Protein AF-0000000083110348 (afdb_homodimer)

InterPro domains:
  IPR005471 Transcription regulator IclR, N-terminal [PF09339] (2-49)
  IPR005471 Transcription regulator IclR, N-terminal [PS51077] (1-58)
  IPR005471 Transcription regulator IclR, N-terminal [SM00346] (2-86)
  IPR029016 GAF-like domain superfamily [G3DSA:3.30.450.40] (70-278)
  IPR036388 Winged helix-like DNA-binding domain superfamily [G3DSA:1.10.10.10] (1-63)
  IPR036390 Winged helix DNA-binding domain superfamily [SSF46785] (2-64)
  IPR050707 HTH-type Transcriptional Regulators in Metabolic Pathways [PTHR30136] (2-249)

Sequence (574 aa):
MLDVVELLARSGNAPLRFSDVVRELDLTQATAHAILKTLCDRGWASRDPVVKTFTLGPALAVVAARTDTARPLAHAARGAALRLSREVGYACSVVERFGESLVVTAFEGEPATQPSGIPGDRIPYAPPFGVALAAWDTAEEQRAWIRRGVGANADRTRRLEQVLEHTRERGFDVDWTTPALAQAVQVVGTLDSNEMPTPVRHIMDQLLVEFTTIGFLSDDNPGRRKQPVVTIAAPVFDTRRQVALMLAVHPLCPLSARQIRVIGKKLTDETTAVSPQPRPGEIEPAVMLDVVELLARSGNAPLRFSDVVRELDLTQATAHAILKTLCDRGWASRDPVVKTFTLGPALAVVAARTDTARPLAHAARGAALRLSREVGYACSVVERFGESLVVTAFEGEPATQPSGIPGDRIPYAPPFGVALAAWDTAEEQRAWIRRGVGANADRTRRLEQVLEHTRERGFDVDWTTPALAQAVQVVGTLDSNEMPTPVRHIMDQLLVEFTTIGFLSDDNPGRRKQPVVTIAAPVFDTRRQVALMLAVHPLCPLSARQIRVIGKKLTDETTAVSPQPRPGEIEPAV

Solvent-accessible surface area (backbone atoms only — not comparable to full-atom values): 29479 Å² total; per-residue (Å²): 100,68,65,57,55,50,50,39,28,70,40,26,75,52,67,38,39,68,66,51,54,25,64,76,66,71,44,52,69,66,58,43,49,53,42,51,50,51,32,38,75,65,24,42,24,35,67,41,87,82,84,50,28,37,35,64,16,60,50,42,42,18,41,33,65,25,42,46,52,29,32,52,65,62,39,43,43,46,52,41,23,44,55,48,13,67,72,73,70,32,18,13,29,31,36,32,73,54,90,65,25,30,32,30,43,36,63,25,64,70,56,87,67,83,83,55,71,48,52,59,42,48,34,49,47,20,49,64,40,54,52,38,50,43,40,65,45,54,73,68,54,34,52,52,35,48,41,68,34,49,60,85,42,64,70,57,47,54,49,50,50,48,51,29,52,51,24,52,74,70,51,40,30,70,35,51,26,45,54,67,53,48,48,50,50,46,55,55,41,48,45,60,50,87,77,37,56,67,70,54,31,50,49,44,51,51,48,43,39,50,46,28,55,60,29,63,59,57,62,92,65,67,64,94,50,61,39,38,28,33,36,40,27,22,43,23,35,36,76,84,68,40,66,59,34,30,43,34,37,40,67,56,41,66,40,39,70,66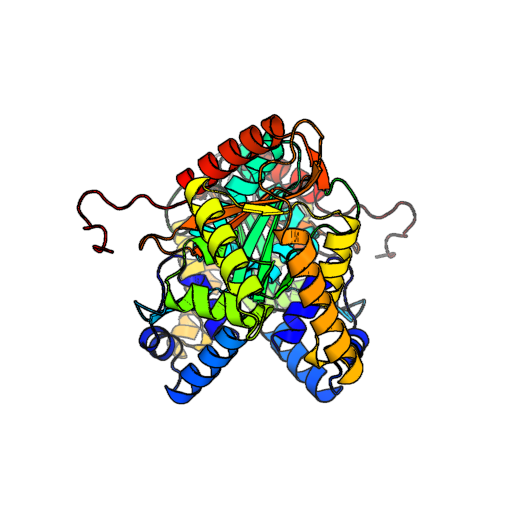,56,48,50,52,52,48,49,54,50,42,53,44,30,54,68,54,21,55,70,68,58,94,77,68,72,69,75,84,124,101,67,64,56,54,52,49,38,28,71,40,26,74,53,67,39,39,68,66,50,53,25,62,75,66,70,45,53,69,69,57,43,48,54,42,51,50,50,33,37,75,64,24,42,24,35,67,40,89,81,84,50,26,37,35,64,16,59,50,41,41,20,42,34,64,26,42,46,52,29,32,51,64,63,40,44,42,46,51,42,23,44,54,46,14,67,72,72,70,31,20,14,28,32,36,35,73,53,91,63,26,29,33,32,43,37,60,27,63,68,54,88,65,84,82,54,72,49,53,59,42,47,34,49,50,21,48,67,40,54,51,40,49,43,39,66,45,54,73,68,54,33,52,51,35,48,41,67,34,49,58,85,43,63,68,58,46,53,52,51,52,48,49,28,53,51,25,52,73,70,51,38,32,71,36,50,30,45,55,66,53,49,48,50,50,47,53,54,42,49,44,59,50,86,77,38,57,68,71,55,32,50,50,44,51,49,49,43,38,50,45,26,56,56,35,66,52,58,57,92,66,66,65,95,50,61,39,37,27,32,36,40,27,22,42,24,35,35,78,85,69,42,67,58,35,32,43,33,37,39,66,57,39,66,40,40,68,66,55,48,50,53,53,48,48,56,49,42,52,42,29,54,68,55,20,55,70,68,58,93,80,65,74,70,78,81,130

Radius of gyration: 27.19 Å; Cα contacts (8 Å, |Δi|>4): 1011; chains: 2; bounding box: 54×84×69 Å

pLDDT: mean 81.39, std 16.62, range [32.62, 98.31]

Structure (mmCIF, N/CA/C/O backbone):
data_AF-0000000083110348-model_v1
#
loop_
_entity.id
_entity.type
_entity.pdbx_description
1 polymer 'Uncharacterized protein'
#
loop_
_atom_site.group_PDB
_atom_site.id
_atom_site.type_symbol
_atom_site.label_atom_id
_atom_site.label_alt_id
_atom_site.label_comp_id
_atom_site.label_asym_id
_atom_site.label_entity_id
_atom_site.label_seq_id
_atom_site.pdbx_PDB_ins_code
_atom_site.Cartn_x
_atom_site.Cartn_y
_atom_site.Cartn_z
_atom_site.occupancy
_atom_site.B_iso_or_equiv
_atom_site.auth_seq_id
_atom_site.auth_comp_id
_atom_site.auth_asym_id
_atom_site.auth_atom_id
_atom_site.pdbx_PDB_model_num
ATOM 1 N N . MET A 1 1 ? 1.996 7.086 -16.844 1 92.19 1 MET A N 1
ATOM 2 C CA . MET A 1 1 ? 1.704 7.5 -15.469 1 92.19 1 MET A CA 1
ATOM 3 C C . MET A 1 1 ? 1.923 6.348 -14.5 1 92.19 1 MET A C 1
ATOM 5 O O . MET A 1 1 ? 2.713 6.465 -13.562 1 92.19 1 MET A O 1
ATOM 9 N N . LEU A 1 2 ? 1.387 5.152 -14.781 1 93.81 2 LEU A N 1
ATOM 10 C CA . LEU A 1 2 ? 1.545 4.012 -13.883 1 93.81 2 LEU A CA 1
ATOM 11 C C . LEU A 1 2 ? 3.002 3.568 -13.82 1 93.81 2 LEU A C 1
ATOM 13 O O . LEU A 1 2 ? 3.498 3.199 -12.758 1 93.81 2 LEU A O 1
ATOM 17 N N . ASP A 1 3 ? 3.695 3.691 -14.969 1 93.38 3 ASP A N 1
ATOM 18 C CA . ASP A 1 3 ? 5.105 3.312 -15.016 1 93.38 3 ASP A CA 1
ATOM 19 C C . ASP A 1 3 ? 5.938 4.176 -14.07 1 93.38 3 ASP A C 1
ATOM 21 O O . ASP A 1 3 ? 6.887 3.688 -13.453 1 93.38 3 ASP A O 1
ATOM 25 N N . VAL A 1 4 ? 5.609 5.375 -14.031 1 95.31 4 VAL A N 1
ATOM 26 C CA . VAL A 1 4 ? 6.355 6.293 -13.172 1 95.31 4 VAL A CA 1
ATOM 27 C C . VAL A 1 4 ? 6.129 5.93 -11.711 1 95.31 4 VAL A C 1
ATOM 29 O O . VAL A 1 4 ? 7.07 5.922 -10.906 1 95.31 4 VAL A O 1
ATOM 32 N N . VAL A 1 5 ? 4.863 5.605 -11.328 1 95.44 5 VAL A N 1
ATOM 33 C CA . VAL A 1 5 ? 4.547 5.219 -9.953 1 95.44 5 VAL A CA 1
ATOM 34 C C . VAL A 1 5 ? 5.309 3.947 -9.586 1 95.44 5 VAL A C 1
ATOM 36 O O . VAL A 1 5 ? 5.895 3.857 -8.508 1 95.44 5 VAL A O 1
ATOM 39 N N . GLU A 1 6 ? 5.285 2.98 -10.508 1 92.69 6 GLU A N 1
ATOM 40 C CA . GLU A 1 6 ? 5.992 1.727 -10.273 1 92.69 6 GLU A CA 1
ATOM 41 C C . GLU A 1 6 ? 7.492 1.961 -10.125 1 92.69 6 GLU A C 1
ATOM 43 O O . GLU A 1 6 ? 8.148 1.329 -9.297 1 92.69 6 GLU A O 1
ATOM 48 N N . LEU A 1 7 ? 8.039 2.875 -10.922 1 91.69 7 LEU A N 1
ATOM 49 C CA . LEU A 1 7 ? 9.461 3.203 -10.836 1 91.69 7 LEU A CA 1
ATOM 50 C C . LEU A 1 7 ? 9.789 3.838 -9.492 1 91.69 7 LEU A C 1
ATOM 52 O O . LEU A 1 7 ? 10.781 3.477 -8.859 1 91.69 7 LEU A O 1
ATOM 56 N N . LEU A 1 8 ? 9.008 4.766 -9.055 1 93.31 8 LEU A N 1
ATOM 57 C CA . LEU A 1 8 ? 9.234 5.414 -7.766 1 93.31 8 LEU A CA 1
ATOM 58 C C . LEU A 1 8 ? 9.156 4.402 -6.629 1 93.31 8 LEU A C 1
ATOM 60 O O . LEU A 1 8 ? 9.922 4.484 -5.664 1 93.31 8 LEU A O 1
ATOM 64 N N . ALA A 1 9 ? 8.234 3.471 -6.738 1 89.69 9 ALA A N 1
ATOM 65 C CA . ALA A 1 9 ? 8.078 2.443 -5.711 1 89.69 9 ALA A CA 1
ATOM 66 C C . ALA A 1 9 ? 9.297 1.527 -5.656 1 89.69 9 ALA A C 1
ATOM 68 O O . ALA A 1 9 ? 9.75 1.15 -4.574 1 89.69 9 ALA A O 1
ATOM 69 N N . ARG A 1 10 ? 9.812 1.202 -6.789 1 85.12 10 ARG A N 1
ATOM 70 C CA . ARG A 1 10 ? 10.938 0.283 -6.887 1 85.12 10 ARG A CA 1
ATOM 71 C C . ARG A 1 10 ? 12.211 0.92 -6.34 1 85.12 10 ARG A C 1
ATOM 73 O O . ARG A 1 10 ? 13.117 0.218 -5.879 1 85.12 10 ARG A O 1
ATOM 80 N N . SER A 1 11 ? 12.234 2.197 -6.359 1 83.38 11 SER A N 1
ATOM 81 C CA . SER A 1 11 ? 13.445 2.906 -5.957 1 83.38 11 SER A CA 1
ATOM 82 C C . SER A 1 11 ? 13.648 2.84 -4.445 1 83.38 11 SER A C 1
ATOM 84 O O . SER A 1 11 ? 14.742 3.111 -3.951 1 83.38 11 SER A O 1
ATOM 86 N N . GLY A 1 12 ? 12.625 2.441 -3.758 1 77.25 12 GLY A N 1
ATOM 87 C CA . GLY A 1 12 ? 12.742 2.334 -2.314 1 77.25 12 GLY A CA 1
ATOM 88 C C . GLY A 1 12 ? 13.094 3.648 -1.644 1 77.25 12 GLY A C 1
ATOM 89 O O . GLY A 1 12 ? 12.43 4.66 -1.861 1 77.25 12 GLY A O 1
ATOM 90 N N . ASN A 1 13 ? 14.25 3.582 -0.965 1 74.31 13 ASN A N 1
ATOM 91 C CA . ASN A 1 13 ? 14.656 4.766 -0.212 1 74.31 13 ASN A CA 1
ATOM 92 C C . ASN A 1 13 ? 15.625 5.629 -1.007 1 74.31 13 ASN A C 1
ATOM 94 O O . ASN A 1 13 ? 16.203 6.57 -0.467 1 74.31 13 ASN A O 1
ATOM 98 N N . ALA A 1 14 ? 15.852 5.316 -2.236 1 80.94 14 ALA A N 1
ATOM 99 C CA . ALA A 1 14 ? 16.688 6.133 -3.105 1 80.94 14 ALA A CA 1
ATOM 100 C C . ALA A 1 14 ? 15.852 7.055 -3.982 1 80.94 14 ALA A C 1
ATOM 102 O O . ALA A 1 14 ? 15.398 6.652 -5.059 1 80.94 14 ALA A O 1
ATOM 103 N N . PRO A 1 15 ? 15.672 8.266 -3.566 1 83.38 15 PRO A N 1
ATOM 104 C CA . PRO A 1 15 ? 14.82 9.172 -4.344 1 83.38 15 PRO A CA 1
ATOM 105 C C . PRO A 1 15 ? 15.352 9.414 -5.754 1 83.38 15 PRO A C 1
ATOM 107 O O . PRO A 1 15 ? 16.562 9.406 -5.977 1 83.38 15 PRO A O 1
ATOM 110 N N . LEU A 1 16 ? 14.508 9.578 -6.668 1 92.69 16 LEU A N 1
ATOM 111 C CA . LEU A 1 16 ? 14.844 9.742 -8.078 1 92.69 16 LEU A CA 1
ATOM 112 C C . LEU A 1 16 ? 14.727 11.203 -8.5 1 92.69 16 LEU A C 1
ATOM 114 O O . LEU A 1 16 ? 13.82 11.914 -8.062 1 92.69 16 LEU A O 1
ATOM 118 N N . ARG A 1 17 ? 15.672 11.562 -9.32 1 95 17 ARG A N 1
ATOM 119 C CA . ARG A 1 17 ? 15.586 12.875 -9.945 1 95 17 ARG A CA 1
ATOM 120 C C . ARG A 1 17 ? 14.797 12.812 -11.25 1 95 17 ARG A C 1
ATOM 122 O O . ARG A 1 17 ? 14.516 11.719 -11.758 1 95 17 ARG A O 1
ATOM 129 N N . PHE A 1 18 ? 14.492 14.023 -11.719 1 96.75 18 PHE A N 1
ATOM 130 C CA . PHE A 1 18 ? 13.766 14.148 -12.977 1 96.75 18 PHE A CA 1
ATOM 131 C C . PHE A 1 18 ? 14.492 13.414 -14.094 1 96.75 18 PHE A C 1
ATOM 133 O O . PHE A 1 18 ? 13.883 12.656 -14.852 1 96.75 18 PHE A O 1
ATOM 140 N N . SER A 1 19 ? 15.75 13.547 -14.148 1 95.75 19 SER A N 1
ATOM 141 C CA . SER A 1 19 ? 16.562 12.953 -15.203 1 95.75 19 SER A CA 1
ATOM 142 C C . SER A 1 19 ? 16.562 11.43 -15.102 1 95.75 19 SER A C 1
ATOM 144 O O . SER A 1 19 ? 16.625 10.734 -16.109 1 95.75 19 SER A O 1
ATOM 146 N N . ASP A 1 20 ? 16.531 10.914 -13.93 1 94.12 20 ASP A N 1
ATOM 147 C CA . ASP A 1 20 ? 16.469 9.469 -13.727 1 94.12 20 ASP A CA 1
ATOM 148 C C . ASP A 1 20 ? 15.18 8.883 -14.297 1 94.12 20 ASP A C 1
ATOM 150 O O . ASP A 1 20 ? 15.211 7.836 -14.953 1 94.12 20 ASP A O 1
ATOM 154 N N . VAL A 1 21 ? 14.07 9.562 -14.055 1 95.69 21 VAL A N 1
ATOM 155 C CA . VAL A 1 21 ? 12.766 9.102 -14.539 1 95.69 21 VAL A CA 1
ATOM 156 C C . VAL A 1 21 ? 12.766 9.078 -16.062 1 95.69 21 VAL A C 1
ATOM 158 O O . VAL A 1 21 ? 12.328 8.102 -16.672 1 95.69 21 VAL A O 1
ATOM 161 N N . VAL A 1 22 ? 13.32 10.164 -16.672 1 95.94 22 VAL A N 1
ATOM 162 C CA . VAL A 1 22 ? 13.383 10.281 -18.125 1 95.94 22 VAL A CA 1
ATOM 163 C C . VAL A 1 22 ? 14.219 9.133 -18.688 1 95.94 22 VAL A C 1
ATOM 165 O O . VAL A 1 22 ? 13.797 8.469 -19.641 1 95.94 22 VAL A O 1
ATOM 168 N N . ARG A 1 23 ? 15.336 8.914 -18.094 1 94.06 23 ARG A N 1
ATOM 169 C CA . ARG A 1 23 ? 16.281 7.922 -18.578 1 94.06 23 ARG A CA 1
ATOM 170 C C . ARG A 1 23 ? 15.75 6.508 -18.375 1 94.06 23 ARG A C 1
ATOM 172 O O . ARG A 1 23 ? 15.75 5.699 -19.312 1 94.06 23 ARG A O 1
ATOM 179 N N . GLU A 1 24 ? 15.234 6.215 -17.219 1 91.06 24 GLU A N 1
ATOM 180 C CA . GLU A 1 24 ? 14.836 4.855 -16.859 1 91.06 24 GLU A CA 1
ATOM 181 C C . GLU A 1 24 ? 13.594 4.422 -17.625 1 91.06 24 GLU A C 1
ATOM 183 O O . GLU A 1 24 ? 13.422 3.236 -17.922 1 91.06 24 GLU A O 1
ATOM 188 N N . LEU A 1 25 ? 12.734 5.352 -17.953 1 93.94 25 LEU A N 1
ATOM 189 C CA . LEU A 1 25 ? 11.477 4.984 -18.594 1 93.94 25 LEU A CA 1
ATOM 190 C C . LEU A 1 25 ? 11.484 5.379 -20.062 1 93.94 25 LEU A C 1
ATOM 192 O O . LEU A 1 25 ? 10.508 5.148 -20.781 1 93.94 25 LEU A O 1
ATOM 196 N N . ASP A 1 26 ? 12.594 5.938 -20.5 1 94.56 26 ASP A N 1
ATOM 197 C CA . ASP A 1 26 ? 12.766 6.355 -21.891 1 94.56 26 ASP A CA 1
ATOM 198 C C . ASP A 1 26 ? 11.617 7.258 -22.344 1 94.56 26 ASP A C 1
ATOM 200 O O . ASP A 1 26 ? 10.945 6.977 -23.344 1 94.56 26 ASP A O 1
ATOM 204 N N . LEU A 1 27 ? 11.336 8.227 -21.578 1 96 27 LEU A N 1
ATOM 205 C CA . LEU A 1 27 ? 10.312 9.227 -21.875 1 96 27 LEU A CA 1
ATOM 206 C C . LEU A 1 27 ? 10.945 10.508 -22.406 1 96 27 LEU A C 1
ATOM 208 O O . LEU A 1 27 ? 12.117 10.781 -22.141 1 96 27 LEU A O 1
ATOM 212 N N . THR A 1 28 ? 10.219 11.234 -23.156 1 97.31 28 THR A N 1
ATOM 213 C CA . THR A 1 28 ? 10.648 12.602 -23.438 1 97.31 28 THR A CA 1
ATOM 214 C C . THR A 1 28 ? 10.562 13.469 -22.188 1 97.31 28 THR A C 1
ATOM 216 O O . THR A 1 28 ? 9.789 13.164 -21.281 1 97.31 28 THR A O 1
ATOM 219 N N . GLN A 1 29 ? 11.289 14.555 -22.203 1 96.94 29 GLN A N 1
ATOM 220 C CA . GLN A 1 29 ? 11.258 15.477 -21.078 1 96.94 29 GLN A CA 1
ATOM 221 C C . GLN A 1 29 ? 9.852 16.047 -20.875 1 96.94 29 GLN A C 1
ATOM 223 O O . GLN A 1 29 ? 9.391 16.188 -19.734 1 96.94 29 GLN A O 1
ATOM 228 N N . ALA A 1 30 ? 9.234 16.344 -21.891 1 97 30 ALA A N 1
ATOM 229 C CA . ALA A 1 30 ? 7.895 16.922 -21.828 1 97 30 ALA A CA 1
ATOM 230 C C . ALA A 1 30 ? 6.902 15.945 -21.203 1 97 30 ALA A C 1
ATOM 232 O O . ALA A 1 30 ? 6.094 16.328 -20.359 1 97 30 ALA A O 1
ATOM 233 N N . THR A 1 31 ? 6.945 14.727 -21.625 1 95.62 31 THR A N 1
ATOM 234 C CA . THR A 1 31 ? 6.043 13.695 -21.125 1 95.62 31 THR A CA 1
ATOM 235 C C . THR A 1 31 ? 6.309 13.422 -19.641 1 95.62 31 THR A C 1
ATOM 237 O O . THR A 1 31 ? 5.371 13.336 -18.844 1 95.62 31 THR A O 1
ATOM 240 N N . ALA A 1 32 ? 7.559 13.297 -19.344 1 97.06 32 ALA A N 1
ATOM 241 C CA . ALA A 1 32 ? 7.926 13.07 -17.953 1 97.06 32 ALA A CA 1
ATOM 242 C C . ALA A 1 32 ? 7.445 14.211 -17.062 1 97.06 32 ALA A C 1
ATOM 244 O O . ALA A 1 32 ? 6.906 13.984 -15.977 1 97.06 32 ALA A O 1
ATOM 245 N N . HIS A 1 33 ? 7.66 15.375 -17.547 1 96.94 33 HIS A N 1
ATOM 246 C CA . HIS A 1 33 ? 7.238 16.547 -16.781 1 96.94 33 HIS A CA 1
ATOM 247 C C . HIS A 1 33 ? 5.73 16.547 -16.562 1 96.94 33 HIS A C 1
ATOM 249 O O . HIS A 1 33 ? 5.262 16.797 -15.453 1 96.94 33 HIS A O 1
ATOM 255 N N . ALA A 1 34 ? 5.023 16.281 -17.594 1 97.19 34 ALA A N 1
ATOM 256 C CA . ALA A 1 34 ? 3.566 16.281 -17.516 1 97.19 34 ALA A CA 1
ATOM 257 C C . ALA A 1 34 ? 3.072 15.219 -16.531 1 97.19 34 ALA A C 1
ATOM 259 O O . ALA A 1 34 ? 2.168 15.477 -15.734 1 97.19 34 ALA A O 1
ATOM 260 N N . ILE A 1 35 ? 3.65 14.047 -16.594 1 96.94 35 ILE A N 1
ATOM 261 C CA . ILE A 1 35 ? 3.246 12.93 -15.742 1 96.94 35 ILE A CA 1
ATOM 262 C C . ILE A 1 35 ? 3.578 13.242 -14.281 1 96.94 35 ILE A C 1
ATOM 264 O O . ILE A 1 35 ? 2.729 13.094 -13.398 1 96.94 35 ILE A O 1
ATOM 268 N N . LEU A 1 36 ? 4.797 13.688 -14.094 1 97.12 36 LEU A N 1
ATOM 269 C CA . LEU A 1 36 ? 5.242 13.961 -12.734 1 97.12 36 LEU A CA 1
ATOM 270 C C . LEU A 1 36 ? 4.453 15.117 -12.125 1 97.12 36 LEU A C 1
ATOM 272 O O . LEU A 1 36 ? 4.133 15.102 -10.938 1 97.12 36 LEU A O 1
ATOM 276 N N . LYS A 1 37 ? 4.223 16.125 -12.914 1 96.62 37 LYS A N 1
ATOM 277 C CA . LYS A 1 37 ? 3.395 17.219 -12.43 1 96.62 37 LYS A CA 1
ATOM 278 C C . LYS A 1 37 ? 2.02 16.734 -11.992 1 96.62 37 LYS A C 1
ATOM 280 O O . LYS A 1 37 ? 1.526 17.109 -10.922 1 96.62 37 LYS A O 1
ATOM 285 N N . THR A 1 38 ? 1.391 15.93 -12.805 1 95.12 38 THR A N 1
ATOM 286 C CA . THR A 1 38 ? 0.074 15.391 -12.492 1 95.12 38 THR A CA 1
ATOM 287 C C . THR A 1 38 ? 0.122 14.562 -11.211 1 95.12 38 THR A C 1
ATOM 289 O O . THR A 1 38 ? -0.735 14.711 -10.336 1 95.12 38 THR A O 1
ATOM 292 N N . LEU A 1 39 ? 1.103 13.672 -11.125 1 96.12 39 LEU A N 1
ATOM 293 C CA . LEU A 1 39 ? 1.239 12.812 -9.945 1 96.12 39 LEU A CA 1
ATOM 294 C C . LEU A 1 39 ? 1.456 13.648 -8.688 1 96.12 39 LEU A C 1
ATOM 296 O O . LEU A 1 39 ? 0.913 13.328 -7.629 1 96.12 39 LEU A O 1
ATOM 300 N N . CYS A 1 40 ? 2.262 14.719 -8.82 1 94.75 40 CYS A N 1
ATOM 301 C CA . CYS A 1 40 ? 2.502 15.602 -7.68 1 94.75 40 CYS A CA 1
ATOM 302 C C . CYS A 1 40 ? 1.245 16.375 -7.316 1 94.75 40 CYS A C 1
ATOM 304 O O . CYS A 1 40 ? 0.911 16.516 -6.141 1 94.75 40 CYS A O 1
ATOM 306 N N . ASP A 1 41 ? 0.575 16.859 -8.344 1 92.31 41 ASP A N 1
ATOM 307 C CA . ASP A 1 41 ? -0.65 17.609 -8.102 1 92.31 41 ASP A CA 1
ATOM 308 C C . ASP A 1 41 ? -1.694 16.75 -7.391 1 92.31 41 ASP A C 1
ATOM 310 O O . ASP A 1 41 ? -2.48 17.266 -6.59 1 92.31 41 ASP A O 1
ATOM 314 N N . ARG A 1 42 ? -1.673 15.445 -7.637 1 91.56 42 ARG A N 1
ATOM 315 C CA . ARG A 1 42 ? -2.678 14.539 -7.086 1 91.56 42 ARG A CA 1
ATOM 316 C C . ARG A 1 42 ? -2.178 13.883 -5.805 1 91.56 42 ARG A C 1
ATOM 318 O O . ARG A 1 42 ? -2.902 13.109 -5.172 1 91.56 42 ARG A O 1
ATOM 325 N N . GLY A 1 43 ? -0.949 14.133 -5.43 1 92.25 43 GLY A N 1
ATOM 326 C CA . GLY A 1 43 ? -0.398 13.625 -4.184 1 92.25 43 GLY A CA 1
ATOM 327 C C . GLY A 1 43 ? 0.15 12.219 -4.301 1 92.25 43 GLY A C 1
ATOM 328 O O . GLY A 1 43 ? 0.487 11.594 -3.297 1 92.25 43 GLY A O 1
ATOM 329 N N . TRP A 1 44 ? 0.208 11.672 -5.477 1 94.62 44 TRP A N 1
ATOM 330 C CA . TRP A 1 44 ? 0.723 10.32 -5.676 1 94.62 44 TRP A CA 1
ATOM 331 C C . TRP A 1 44 ? 2.248 10.312 -5.66 1 94.62 44 TRP A C 1
ATOM 333 O O . TRP A 1 44 ? 2.867 9.273 -5.434 1 94.62 44 TRP A O 1
ATOM 343 N N . ALA A 1 45 ? 2.811 11.461 -5.992 1 94.44 45 ALA A N 1
ATOM 344 C CA . ALA A 1 45 ? 4.246 11.695 -5.875 1 94.44 45 ALA A CA 1
ATOM 345 C C . ALA A 1 45 ? 4.531 13 -5.141 1 94.44 45 ALA A C 1
ATOM 347 O O . ALA A 1 45 ? 3.658 13.875 -5.047 1 94.44 45 ALA A O 1
ATOM 348 N N . SER A 1 46 ? 5.641 13.055 -4.555 1 92.31 46 SER A N 1
ATOM 349 C CA . SER A 1 46 ? 6.113 14.273 -3.904 1 92.31 46 SER A CA 1
ATOM 350 C C . SER A 1 46 ? 7.488 14.68 -4.43 1 92.31 46 SER A C 1
ATOM 352 O O . SER A 1 46 ? 8.352 13.828 -4.645 1 92.31 46 SER A O 1
ATOM 354 N N . ARG A 1 47 ? 7.609 15.914 -4.613 1 92.5 47 ARG A N 1
ATOM 355 C CA . ARG A 1 47 ? 8.906 16.453 -5.02 1 92.5 47 ARG A CA 1
ATOM 356 C C . ARG A 1 47 ? 9.555 17.219 -3.879 1 92.5 47 ARG A C 1
ATOM 358 O O . ARG A 1 47 ? 8.961 18.156 -3.334 1 92.5 47 ARG A O 1
ATOM 365 N N . ASP A 1 48 ? 10.727 16.812 -3.574 1 87.5 48 ASP A N 1
ATOM 366 C CA . ASP A 1 48 ? 11.477 17.547 -2.561 1 87.5 48 ASP A CA 1
ATOM 367 C C . ASP A 1 48 ? 11.867 18.938 -3.062 1 87.5 48 ASP A C 1
ATOM 369 O O . ASP A 1 48 ? 12.477 19.062 -4.125 1 87.5 48 ASP A O 1
ATOM 373 N N . PRO A 1 49 ? 11.57 19.922 -2.375 1 84.38 49 PRO A N 1
ATOM 374 C CA . PRO A 1 49 ? 11.82 21.281 -2.871 1 84.38 49 PRO A CA 1
ATOM 375 C C . PRO A 1 49 ? 13.297 21.641 -2.865 1 84.38 49 PRO A C 1
ATOM 377 O O . PRO A 1 49 ? 13.711 22.594 -3.543 1 84.38 49 PRO A O 1
ATOM 380 N N . VAL A 1 50 ? 14.102 20.938 -2.109 1 84.69 50 VAL A N 1
ATOM 381 C CA . VAL A 1 50 ? 15.516 21.281 -1.979 1 84.69 50 VAL A CA 1
ATOM 382 C C . VAL A 1 50 ? 16.344 20.438 -2.945 1 84.69 50 VAL A C 1
ATOM 384 O O . VAL A 1 50 ? 16.953 20.984 -3.875 1 84.69 50 VAL A O 1
ATOM 387 N N . VAL A 1 51 ? 16.234 19.141 -2.793 1 85.56 51 VAL A N 1
ATOM 388 C CA . VAL A 1 51 ? 17.109 18.281 -3.584 1 85.56 51 VAL A CA 1
ATOM 389 C C . VAL A 1 51 ? 16.422 17.938 -4.906 1 85.56 51 VAL A C 1
ATOM 391 O O . VAL A 1 51 ? 17.062 17.406 -5.82 1 85.56 51 VAL A O 1
ATOM 394 N N . LYS A 1 52 ? 15.125 18.25 -5.023 1 91.06 52 LYS A N 1
ATOM 395 C CA . LYS A 1 52 ? 14.344 18.141 -6.258 1 91.06 52 LYS A CA 1
ATOM 396 C C . LYS A 1 52 ? 14.18 16.688 -6.676 1 91.06 52 LYS A C 1
ATOM 398 O O . LYS A 1 52 ? 14.172 16.375 -7.871 1 91.06 52 LYS A O 1
ATOM 403 N N . THR A 1 53 ? 14.195 15.805 -5.754 1 93.25 53 THR A N 1
ATOM 404 C CA . THR A 1 53 ? 13.961 14.391 -6.027 1 93.25 53 THR A CA 1
ATOM 405 C C . THR A 1 53 ? 12.492 14.039 -5.801 1 93.25 53 THR A C 1
ATOM 407 O O . THR A 1 53 ? 11.766 14.773 -5.125 1 93.25 53 THR A O 1
ATOM 410 N N . PHE A 1 54 ? 12.117 12.984 -6.43 1 94.62 54 PHE A N 1
ATOM 411 C CA . PHE A 1 54 ? 10.734 12.531 -6.359 1 94.62 54 PHE A CA 1
ATOM 412 C C . PHE A 1 54 ? 10.617 11.258 -5.535 1 94.62 54 PHE A C 1
ATOM 414 O O . PHE A 1 54 ? 11.469 10.367 -5.637 1 94.62 54 PHE A O 1
ATOM 421 N N . THR A 1 55 ? 9.586 11.164 -4.723 1 92 55 THR A N 1
ATOM 422 C CA . THR A 1 55 ? 9.211 9.977 -3.963 1 92 55 THR A CA 1
ATOM 423 C C . THR A 1 55 ? 7.703 9.742 -4.035 1 92 55 THR A C 1
ATOM 425 O O . THR A 1 55 ? 6.965 10.578 -4.566 1 92 55 THR A O 1
ATOM 428 N N . LEU A 1 56 ? 7.289 8.578 -3.551 1 93.31 56 LEU A N 1
ATOM 429 C CA . LEU A 1 56 ? 5.855 8.328 -3.465 1 93.31 56 LEU A CA 1
ATOM 430 C C . LEU A 1 56 ? 5.191 9.297 -2.492 1 93.31 56 LEU A C 1
ATOM 432 O O . LEU A 1 56 ? 5.758 9.617 -1.444 1 93.31 56 LEU A O 1
ATOM 436 N N . GLY A 1 57 ? 3.992 9.734 -2.826 1 92.62 57 GLY A N 1
ATOM 437 C CA . GLY A 1 57 ? 3.33 10.773 -2.047 1 92.62 57 GLY A CA 1
ATOM 438 C C . GLY A 1 57 ? 2.27 10.227 -1.109 1 92.62 57 GLY A C 1
ATOM 439 O O . GLY A 1 57 ? 2.012 9.016 -1.094 1 92.62 57 GLY A O 1
ATOM 440 N N . PRO A 1 58 ? 1.658 11.039 -0.328 1 90.81 58 PRO A N 1
ATOM 441 C CA . PRO A 1 58 ? 0.718 10.641 0.722 1 90.81 58 PRO A CA 1
ATOM 442 C C . PRO A 1 58 ? -0.564 10.023 0.165 1 90.81 58 PRO A C 1
ATOM 444 O O . PRO A 1 58 ? -1.156 9.148 0.796 1 90.81 58 PRO A O 1
ATOM 447 N N . ALA A 1 59 ? -1.018 10.523 -0.969 1 89.06 59 ALA A N 1
ATOM 448 C CA . ALA A 1 59 ? -2.238 9.953 -1.534 1 89.06 59 ALA A CA 1
ATOM 449 C C . ALA A 1 59 ? -2.039 8.484 -1.89 1 89.06 59 ALA A C 1
ATOM 451 O O . ALA A 1 59 ? -2.947 7.668 -1.711 1 89.06 59 ALA A O 1
ATOM 452 N N . LEU A 1 60 ? -0.907 8.188 -2.4 1 91.25 60 LEU A N 1
ATOM 453 C CA . LEU A 1 60 ? -0.603 6.793 -2.686 1 91.25 60 LEU A CA 1
ATOM 454 C C . LEU A 1 60 ? -0.517 5.98 -1.397 1 91.25 60 LEU A C 1
ATOM 456 O O . LEU A 1 60 ? -0.909 4.812 -1.367 1 91.25 60 LEU A O 1
ATOM 460 N N . ALA A 1 61 ? 0.023 6.559 -0.388 1 89.12 61 ALA A N 1
ATOM 461 C CA . ALA A 1 61 ? 0.096 5.879 0.902 1 89.12 61 ALA A CA 1
ATOM 462 C C . ALA A 1 61 ? -1.295 5.492 1.397 1 89.12 61 ALA A C 1
ATOM 464 O O . ALA A 1 61 ? -1.472 4.434 2.004 1 89.12 61 ALA A O 1
ATOM 465 N N . VAL A 1 62 ? -2.232 6.324 1.175 1 87 62 VAL A N 1
ATOM 466 C CA . VAL A 1 62 ? -3.615 6.047 1.553 1 87 62 VAL A CA 1
ATOM 467 C C . VAL A 1 62 ? -4.133 4.844 0.766 1 87 62 VAL A C 1
ATOM 469 O O . VAL A 1 62 ? -4.754 3.943 1.335 1 87 62 VAL A O 1
ATOM 472 N N . VAL A 1 63 ? -3.887 4.875 -0.486 1 89.75 63 VAL A N 1
ATOM 473 C CA . VAL A 1 63 ? -4.289 3.754 -1.329 1 89.75 63 VAL A CA 1
ATOM 474 C C . VAL A 1 63 ? -3.609 2.475 -0.843 1 89.75 63 VAL A C 1
ATOM 476 O O . VAL A 1 63 ? -4.254 1.43 -0.727 1 89.75 63 VAL A O 1
ATOM 479 N N . ALA A 1 64 ? -2.314 2.596 -0.578 1 89.69 64 ALA A N 1
ATOM 480 C CA . ALA A 1 64 ? -1.538 1.45 -0.106 1 89.69 64 ALA A CA 1
ATOM 481 C C . ALA A 1 64 ? -2.113 0.897 1.194 1 89.69 64 ALA A C 1
ATOM 483 O O . ALA A 1 64 ? -2.23 -0.319 1.361 1 89.69 64 ALA A O 1
ATOM 484 N N . ALA A 1 65 ? -2.553 1.73 2.084 1 84.06 65 ALA A N 1
ATOM 485 C CA . ALA A 1 65 ? -3.082 1.333 3.387 1 84.06 65 ALA A CA 1
ATOM 486 C C . ALA A 1 65 ? -4.414 0.601 3.238 1 84.06 65 ALA A C 1
ATOM 488 O O . ALA A 1 65 ? -4.781 -0.21 4.09 1 84.06 65 ALA A O 1
ATOM 489 N N . ARG A 1 66 ? -5.094 0.858 2.197 1 85.31 66 ARG A N 1
ATOM 490 C CA . ARG A 1 66 ? -6.41 0.266 1.993 1 85.31 66 ARG A CA 1
ATOM 491 C C . ARG A 1 66 ? -6.309 -1.035 1.204 1 85.31 66 ARG A C 1
ATOM 493 O O . ARG A 1 66 ? -7.289 -1.773 1.088 1 85.31 66 ARG A O 1
ATOM 500 N N . THR A 1 67 ? -5.234 -1.278 0.694 1 87.38 67 THR A N 1
ATOM 501 C CA . THR A 1 67 ? -5.047 -2.416 -0.199 1 87.38 67 THR A CA 1
ATOM 502 C C . THR A 1 67 ? -5.375 -3.725 0.515 1 87.38 67 THR A C 1
ATOM 504 O O . THR A 1 67 ? -6.016 -4.609 -0.06 1 87.38 67 THR A O 1
ATOM 507 N N . ASP A 1 68 ? -5.051 -3.832 1.815 1 83.31 68 ASP A N 1
ATOM 508 C CA . ASP A 1 68 ? -5.289 -5.07 2.549 1 83.31 68 ASP A CA 1
ATOM 509 C C . ASP A 1 68 ? -6.785 -5.328 2.719 1 83.31 68 ASP A C 1
ATOM 511 O O . ASP A 1 68 ? -7.242 -6.469 2.613 1 83.31 68 ASP A O 1
ATOM 515 N N . THR A 1 69 ? -7.5 -4.277 2.973 1 82.88 69 THR A N 1
ATOM 516 C CA . THR A 1 69 ? -8.945 -4.41 3.117 1 82.88 69 THR A CA 1
ATOM 517 C C . THR A 1 69 ? -9.602 -4.703 1.771 1 82.88 69 THR A C 1
ATOM 519 O O . THR A 1 69 ? -10.586 -5.438 1.703 1 82.88 69 THR A O 1
ATOM 522 N N . ALA A 1 70 ? -9.039 -4.137 0.786 1 85.5 70 ALA A N 1
ATOM 523 C CA . ALA A 1 70 ? -9.594 -4.293 -0.556 1 85.5 70 ALA A CA 1
ATOM 524 C C . ALA A 1 70 ? -9.258 -5.668 -1.13 1 85.5 70 ALA A C 1
ATOM 526 O O . ALA A 1 70 ? -9.883 -6.113 -2.096 1 85.5 70 ALA A O 1
ATOM 527 N N . ARG A 1 71 ? -8.242 -6.285 -0.57 1 88.94 71 ARG A N 1
ATOM 528 C CA . ARG A 1 71 ? -7.785 -7.594 -1.017 1 88.94 71 ARG A CA 1
ATOM 529 C C . ARG A 1 71 ? -7.648 -8.555 0.158 1 88.94 71 ARG A C 1
ATOM 531 O O . ARG A 1 71 ? -6.543 -8.992 0.485 1 88.94 71 ARG A O 1
ATOM 538 N N . PRO A 1 72 ? -8.773 -8.945 0.769 1 86.94 72 PRO A N 1
ATOM 539 C CA . PRO A 1 72 ? -8.75 -9.672 2.037 1 86.94 72 PRO A CA 1
ATOM 540 C C . PRO A 1 72 ? -8.055 -11.031 1.927 1 86.94 72 PRO A C 1
ATOM 542 O O . PRO A 1 72 ? -7.371 -11.453 2.859 1 86.94 72 PRO A O 1
ATOM 545 N N . LEU A 1 73 ? -8.25 -11.727 0.84 1 91.12 73 LEU A N 1
ATOM 546 C CA . LEU A 1 73 ? -7.613 -13.031 0.69 1 91.12 73 LEU A CA 1
ATOM 547 C C . LEU A 1 73 ? -6.098 -12.898 0.611 1 91.12 73 LEU A C 1
ATOM 549 O O . LEU A 1 73 ? -5.367 -13.664 1.246 1 91.12 73 LEU A O 1
ATOM 553 N N . ALA A 1 74 ? -5.648 -11.961 -0.19 1 91.31 74 ALA A N 1
ATOM 554 C CA . ALA A 1 74 ? -4.215 -11.703 -0.287 1 91.31 74 ALA A CA 1
ATOM 555 C C . ALA A 1 74 ? -3.639 -11.289 1.062 1 91.31 74 ALA A C 1
ATOM 557 O O . ALA A 1 74 ? -2.525 -11.68 1.419 1 91.31 74 ALA A O 1
ATOM 558 N N . HIS A 1 75 ? -4.406 -10.5 1.766 1 88.75 75 HIS A N 1
ATOM 559 C CA . HIS A 1 75 ? -3.986 -10.07 3.096 1 88.75 75 HIS A CA 1
ATOM 560 C C . HIS A 1 75 ? -3.848 -11.258 4.039 1 88.75 75 HIS A C 1
ATOM 562 O O . HIS A 1 75 ? -2.854 -11.375 4.762 1 88.75 75 HIS A O 1
ATOM 568 N N . ALA A 1 76 ? -4.832 -12.078 4.016 1 92.56 76 ALA A N 1
ATOM 569 C CA . ALA A 1 76 ? -4.797 -13.281 4.844 1 92.56 76 ALA A CA 1
ATOM 570 C C . ALA A 1 76 ? -3.615 -14.172 4.465 1 92.56 76 ALA A C 1
ATOM 572 O O . ALA A 1 76 ? -2.959 -14.75 5.34 1 92.56 76 ALA A O 1
ATOM 573 N N . ALA A 1 77 ? -3.383 -14.273 3.225 1 95.38 77 ALA A N 1
ATOM 574 C CA . ALA A 1 77 ? -2.277 -15.094 2.732 1 95.38 77 ALA A CA 1
ATOM 575 C C . ALA A 1 77 ? -0.935 -14.539 3.199 1 95.38 77 ALA A C 1
ATOM 577 O O . ALA A 1 77 ? -0.02 -15.297 3.521 1 95.38 77 ALA A O 1
ATOM 578 N N . ARG A 1 78 ? -0.825 -13.266 3.203 1 91.44 78 ARG A N 1
ATOM 579 C CA . ARG A 1 78 ? 0.401 -12.648 3.699 1 91.44 78 ARG A CA 1
ATOM 580 C C . ARG A 1 78 ? 0.632 -12.984 5.168 1 91.44 78 ARG A C 1
ATOM 582 O O . ARG A 1 78 ? 1.757 -13.289 5.57 1 91.44 78 ARG A O 1
ATOM 589 N N . GLY A 1 79 ? -0.406 -12.867 5.938 1 91.88 79 GLY A N 1
ATOM 590 C CA . GLY A 1 79 ? -0.305 -13.281 7.332 1 91.88 79 GLY A CA 1
ATOM 591 C C . GLY A 1 79 ? 0.121 -14.727 7.5 1 91.88 79 GLY A C 1
ATOM 592 O O . GLY A 1 79 ? 0.944 -15.039 8.359 1 91.88 79 GLY A O 1
ATOM 593 N N . ALA A 1 80 ? -0.455 -15.555 6.695 1 96.12 80 ALA A N 1
ATOM 594 C CA . ALA A 1 80 ? -0.097 -16.969 6.723 1 96.12 80 ALA A CA 1
ATOM 595 C C . ALA A 1 80 ? 1.372 -17.172 6.363 1 96.12 80 ALA A C 1
ATOM 597 O O . ALA A 1 80 ? 2.059 -18 6.969 1 96.12 80 ALA A O 1
ATOM 598 N N . ALA A 1 81 ? 1.816 -16.453 5.391 1 94.81 81 ALA A N 1
ATOM 599 C CA . ALA A 1 81 ? 3.219 -16.531 4.992 1 94.81 81 ALA A CA 1
ATOM 600 C C . ALA A 1 81 ? 4.141 -16.156 6.148 1 94.81 81 ALA A C 1
ATOM 602 O O . ALA A 1 81 ? 5.168 -16.797 6.367 1 94.81 81 ALA A O 1
ATOM 603 N N . LEU A 1 82 ? 3.777 -15.148 6.852 1 91.38 82 LEU A N 1
ATOM 604 C CA . LEU A 1 82 ? 4.57 -14.688 7.984 1 91.38 82 LEU A CA 1
ATOM 605 C C . LEU A 1 82 ? 4.617 -15.75 9.078 1 91.38 82 LEU A C 1
ATOM 607 O O . LEU A 1 82 ? 5.695 -16.078 9.578 1 91.38 82 LEU A O 1
ATOM 611 N N . ARG A 1 83 ? 3.457 -16.266 9.43 1 95.31 83 ARG A N 1
ATOM 612 C CA . ARG A 1 83 ? 3.396 -17.297 10.453 1 95.31 83 ARG A CA 1
ATOM 613 C C . ARG A 1 83 ? 4.195 -18.531 10.031 1 95.31 83 ARG A C 1
ATOM 615 O O . ARG A 1 83 ? 4.961 -19.078 10.82 1 95.31 83 ARG A O 1
ATOM 622 N N . LEU A 1 84 ? 3.992 -18.891 8.797 1 96.5 84 LEU A N 1
ATOM 623 C CA . LEU A 1 84 ? 4.656 -20.078 8.266 1 96.5 84 LEU A CA 1
ATOM 624 C C . LEU A 1 84 ? 6.172 -19.891 8.266 1 96.5 84 LEU A C 1
ATOM 626 O O . LEU A 1 84 ? 6.91 -20.812 8.617 1 96.5 84 LEU A O 1
ATOM 630 N N . SER A 1 85 ? 6.629 -18.75 7.863 1 94 85 SER A N 1
ATOM 631 C CA . SER A 1 85 ? 8.062 -18.484 7.832 1 94 85 SER A CA 1
ATOM 632 C C . SER A 1 85 ? 8.68 -18.609 9.219 1 94 85 SER A C 1
ATOM 634 O O . SER A 1 85 ? 9.781 -19.156 9.367 1 94 85 SER A O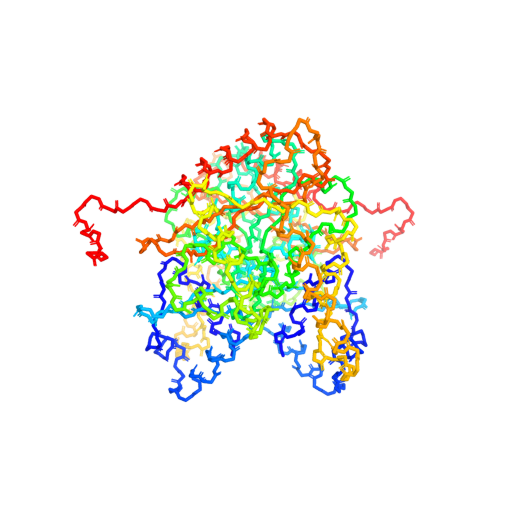 1
ATOM 636 N N . ARG A 1 86 ? 8.023 -18.172 10.148 1 92.31 86 ARG A N 1
ATOM 637 C CA . ARG A 1 86 ? 8.5 -18.281 11.516 1 92.31 86 ARG A CA 1
ATOM 638 C C . ARG A 1 86 ? 8.508 -19.734 11.977 1 92.31 86 ARG A C 1
ATOM 640 O O . ARG A 1 86 ? 9.422 -20.156 12.695 1 92.31 86 ARG A O 1
ATOM 647 N N . GLU A 1 87 ? 7.566 -20.406 11.602 1 94.81 87 GLU A N 1
ATOM 648 C CA . GLU A 1 87 ? 7.402 -21.797 12.055 1 94.81 87 GLU A CA 1
ATOM 649 C C . GLU A 1 87 ? 8.438 -22.719 11.406 1 94.81 87 GLU A C 1
ATOM 651 O O . GLU A 1 87 ? 9 -23.578 12.07 1 94.81 87 GLU A O 1
ATOM 656 N N . VAL A 1 88 ? 8.641 -22.531 10.086 1 95.31 88 VAL A N 1
ATOM 657 C CA . VAL A 1 88 ? 9.469 -23.484 9.359 1 95.31 88 VAL A CA 1
ATOM 658 C C . VAL A 1 88 ? 10.898 -22.969 9.273 1 95.31 88 VAL A C 1
ATOM 660 O O . VAL A 1 88 ? 11.828 -23.719 8.961 1 95.31 88 VAL A O 1
ATOM 663 N N . GLY A 1 89 ? 11.086 -21.656 9.43 1 92.12 89 GLY A N 1
ATOM 664 C CA . GLY A 1 89 ? 12.414 -21.078 9.438 1 92.12 89 GLY A CA 1
ATOM 665 C C . GLY A 1 89 ? 12.922 -20.719 8.055 1 92.12 89 GLY A C 1
ATOM 666 O O . GLY A 1 89 ? 14.125 -20.484 7.867 1 92.12 89 GLY A O 1
ATOM 667 N N . TYR A 1 90 ? 12.133 -20.828 7.031 1 90.38 90 TYR A N 1
ATOM 668 C CA . TYR A 1 90 ? 12.469 -20.453 5.66 1 90.38 90 TYR A CA 1
ATOM 669 C C . TYR A 1 90 ? 11.625 -19.266 5.195 1 90.38 90 TYR A C 1
ATOM 671 O O . TYR A 1 90 ? 10.57 -18.984 5.766 1 90.38 90 TYR A O 1
ATOM 679 N N . ALA A 1 91 ? 12.086 -18.562 4.152 1 89.38 91 ALA A N 1
ATOM 680 C CA . ALA A 1 91 ? 11.297 -17.484 3.561 1 89.38 91 ALA A CA 1
ATOM 681 C C . ALA A 1 91 ? 10.031 -18.031 2.906 1 89.38 91 ALA A C 1
ATOM 683 O O . ALA A 1 91 ? 10.023 -19.156 2.402 1 89.38 91 ALA A O 1
ATOM 684 N N . CYS A 1 92 ? 9.023 -17.266 2.949 1 93.25 92 CYS A N 1
ATOM 685 C CA . CYS A 1 92 ? 7.75 -17.609 2.336 1 93.25 92 CYS A CA 1
ATOM 686 C C . CYS A 1 92 ? 7.23 -16.469 1.47 1 93.25 92 CYS A C 1
ATOM 688 O O . CYS A 1 92 ? 7.578 -15.312 1.688 1 93.25 92 CYS A O 1
ATOM 690 N N . SER A 1 93 ? 6.473 -16.844 0.472 1 91.75 93 SER A N 1
ATOM 691 C CA . SER A 1 93 ? 5.961 -15.797 -0.417 1 91.75 93 SER A CA 1
ATOM 692 C C . SER A 1 93 ? 4.504 -16.062 -0.785 1 91.75 93 SER A C 1
ATOM 694 O O . SER A 1 93 ? 4 -17.172 -0.604 1 91.75 93 SER A O 1
ATOM 696 N N . VAL A 1 94 ? 3.846 -14.992 -1.145 1 93.75 94 VAL A N 1
ATOM 697 C CA . VAL A 1 94 ? 2.535 -15.039 -1.782 1 93.75 94 VAL A CA 1
ATOM 698 C C . VAL A 1 94 ? 2.672 -14.719 -3.27 1 93.75 94 VAL A C 1
ATOM 700 O O . VAL A 1 94 ? 3.283 -13.711 -3.643 1 93.75 94 VAL A O 1
ATOM 703 N N . VAL A 1 95 ? 2.189 -15.617 -4.09 1 92.44 95 VAL A N 1
ATOM 704 C CA . VAL A 1 95 ? 2.303 -15.469 -5.539 1 92.44 95 VAL A CA 1
ATOM 705 C C . VAL A 1 95 ? 0.913 -15.477 -6.168 1 92.44 95 VAL A C 1
ATOM 707 O O . VAL A 1 95 ? 0.069 -16.312 -5.812 1 92.44 95 VAL A O 1
ATOM 710 N N . GLU A 1 96 ? 0.664 -14.523 -7.043 1 93.44 96 GLU A N 1
ATOM 711 C CA . GLU A 1 96 ? -0.619 -14.414 -7.73 1 93.44 96 GLU A CA 1
ATOM 712 C C . GLU A 1 96 ? -0.439 -14.445 -9.242 1 93.44 96 GLU A C 1
ATOM 714 O O . GLU A 1 96 ? 0.58 -13.984 -9.766 1 93.44 96 GLU A O 1
ATOM 719 N N . ARG A 1 97 ? -1.419 -15 -9.875 1 90.88 97 ARG A N 1
ATOM 720 C CA . ARG A 1 97 ? -1.391 -15.031 -11.336 1 90.88 97 ARG A CA 1
ATOM 721 C C . ARG A 1 97 ? -2.014 -13.773 -11.922 1 90.88 97 ARG A C 1
ATOM 723 O O . ARG A 1 97 ? -3.078 -13.336 -11.477 1 90.88 97 ARG A O 1
ATOM 730 N N . PHE A 1 98 ? -1.355 -13.219 -12.828 1 84.38 98 PHE A N 1
ATOM 731 C CA . PHE A 1 98 ? -1.855 -12.109 -13.625 1 84.38 98 PHE A CA 1
ATOM 732 C C . PHE A 1 98 ? -1.568 -12.336 -15.109 1 84.38 98 PHE A C 1
ATOM 734 O O . PHE A 1 98 ? -0.449 -12.109 -15.57 1 84.38 98 PHE A O 1
ATOM 741 N N . GLY A 1 99 ? -2.684 -12.656 -15.805 1 82.75 99 GLY A N 1
ATOM 742 C CA . GLY A 1 99 ? -2.48 -13.039 -17.188 1 82.75 99 GLY A CA 1
ATOM 743 C C . GLY A 1 99 ? -1.564 -14.242 -17.344 1 82.75 99 GLY A C 1
ATOM 744 O O . GLY A 1 99 ? -1.811 -15.297 -16.766 1 82.75 99 GLY A O 1
ATOM 745 N N . GLU A 1 100 ? -0.49 -14.039 -18.062 1 82.19 100 GLU A N 1
ATOM 746 C CA . GLU A 1 100 ? 0.462 -15.117 -18.312 1 82.19 100 GLU A CA 1
ATOM 747 C C . GLU A 1 100 ? 1.704 -14.977 -17.438 1 82.19 100 GLU A C 1
ATOM 749 O O . GLU A 1 100 ? 2.773 -15.484 -17.781 1 82.19 100 GLU A O 1
ATOM 754 N N . SER A 1 101 ? 1.498 -14.266 -16.328 1 83.75 101 SER A N 1
ATOM 755 C CA . SER A 1 101 ? 2.623 -14.055 -15.43 1 83.75 101 SER A CA 1
ATOM 756 C C . SER A 1 101 ? 2.236 -14.367 -13.984 1 83.75 101 SER A C 1
ATOM 758 O O . SER A 1 101 ? 1.058 -14.305 -13.625 1 83.75 101 SER A O 1
ATOM 760 N N . LEU A 1 102 ? 3.217 -14.805 -13.258 1 87.12 102 LEU A N 1
ATOM 761 C CA . LEU A 1 102 ? 3.131 -14.914 -11.805 1 87.12 102 LEU A CA 1
ATOM 762 C C . LEU A 1 102 ? 3.809 -13.719 -11.133 1 87.12 102 LEU A C 1
ATOM 764 O O . LEU A 1 102 ? 4.914 -13.328 -11.516 1 87.12 102 LEU A O 1
ATOM 768 N N . VAL A 1 103 ? 3.086 -13.172 -10.234 1 85.56 103 VAL A N 1
ATOM 769 C CA . VAL A 1 103 ? 3.613 -12 -9.539 1 85.56 103 VAL A CA 1
ATOM 770 C C . VAL A 1 103 ? 3.76 -12.305 -8.047 1 85.56 103 VAL A C 1
ATOM 772 O O . VAL A 1 103 ? 2.805 -12.742 -7.402 1 85.56 103 VAL A O 1
ATOM 775 N N . VAL A 1 104 ? 5.031 -12.109 -7.574 1 87.25 104 VAL A N 1
ATOM 776 C CA . VAL A 1 104 ? 5.223 -12.211 -6.133 1 87.25 104 VAL A CA 1
ATOM 777 C C . VAL A 1 104 ? 4.688 -10.953 -5.449 1 87.25 104 VAL A C 1
ATOM 779 O O . VAL A 1 104 ? 5.219 -9.859 -5.645 1 87.25 104 VAL A O 1
ATOM 782 N N . THR A 1 105 ? 3.656 -11.094 -4.641 1 88.75 105 THR A N 1
ATOM 783 C CA . THR A 1 105 ? 3 -9.922 -4.066 1 88.75 105 THR A CA 1
ATOM 784 C C . THR A 1 105 ? 3.438 -9.711 -2.621 1 88.75 105 THR A C 1
ATOM 786 O O . THR A 1 105 ? 3.246 -8.633 -2.061 1 88.75 105 THR A O 1
ATOM 789 N N . ALA A 1 106 ? 3.979 -10.758 -2.004 1 87.75 106 ALA A N 1
ATOM 790 C CA . ALA A 1 106 ? 4.52 -10.648 -0.651 1 87.75 106 ALA A CA 1
ATOM 791 C C . ALA A 1 106 ? 5.672 -11.625 -0.441 1 87.75 106 ALA A C 1
ATOM 793 O O . ALA A 1 106 ? 5.691 -12.703 -1.034 1 87.75 106 ALA A O 1
ATOM 794 N N . PHE A 1 107 ? 6.609 -11.289 0.381 1 86.25 107 PHE A N 1
ATOM 795 C CA . PHE A 1 107 ? 7.766 -12.102 0.751 1 86.25 107 PHE A CA 1
ATOM 796 C C . PHE A 1 107 ? 8.125 -11.898 2.219 1 86.25 107 PHE A C 1
ATOM 798 O O . PHE A 1 107 ? 8.398 -10.773 2.645 1 86.25 107 PHE A O 1
ATOM 805 N N . GLU A 1 108 ? 8.008 -12.891 2.957 1 84.62 108 GLU A N 1
ATOM 806 C CA . GLU A 1 108 ? 8.195 -12.828 4.402 1 84.62 108 GLU A CA 1
ATOM 807 C C . GLU A 1 108 ? 9.367 -13.695 4.848 1 84.62 108 GLU A C 1
ATOM 809 O O . GLU A 1 108 ? 9.547 -14.805 4.34 1 84.62 108 GLU A O 1
ATOM 814 N N . GLY A 1 109 ? 10.148 -13.141 5.824 1 80.81 109 GLY A N 1
ATOM 815 C CA . GLY A 1 109 ? 11.281 -13.891 6.355 1 80.81 109 GLY A CA 1
ATOM 816 C C . GLY A 1 109 ? 12.594 -13.531 5.695 1 80.81 109 GLY A C 1
ATOM 817 O O . GLY A 1 109 ? 12.625 -12.758 4.738 1 80.81 109 GLY A O 1
ATOM 818 N N . GLU A 1 110 ? 13.789 -13.664 6.465 1 63.78 110 GLU A N 1
ATOM 819 C CA . GLU A 1 110 ? 15.141 -13.352 5.996 1 63.78 110 GLU A CA 1
ATOM 820 C C . GLU A 1 110 ? 15.539 -14.242 4.828 1 63.78 110 GLU A C 1
ATOM 822 O O . GLU A 1 110 ? 15.391 -15.469 4.898 1 63.78 110 GLU A O 1
ATOM 827 N N . PRO A 1 111 ? 15.641 -13.555 3.703 1 52.81 111 PRO A N 1
ATOM 828 C CA . PRO A 1 111 ? 16.078 -14.477 2.652 1 52.81 111 PRO A CA 1
ATOM 829 C C . PRO A 1 111 ? 17.344 -15.242 3.031 1 52.81 111 PRO A C 1
ATOM 831 O O . PRO A 1 111 ? 18.219 -14.695 3.709 1 52.81 111 PRO A O 1
ATOM 834 N N . ALA A 1 112 ? 17.297 -16.625 3.361 1 44.41 112 ALA A N 1
ATOM 835 C CA . ALA A 1 112 ? 18.562 -17.281 3.646 1 44.41 112 ALA A CA 1
ATOM 836 C C . ALA A 1 112 ? 19.703 -16.625 2.875 1 44.41 112 ALA A C 1
ATOM 838 O O . ALA A 1 112 ? 20.828 -16.547 3.367 1 44.41 112 ALA A O 1
ATOM 839 N N . THR A 1 113 ? 19.984 -16.891 1.471 1 40.94 113 THR A N 1
ATOM 840 C CA . THR A 1 113 ? 20.922 -16.25 0.556 1 40.94 113 THR A CA 1
ATOM 841 C C . THR A 1 113 ? 20.297 -15 -0.072 1 40.94 113 THR A C 1
ATOM 843 O O . THR A 1 113 ? 19.078 -14.789 0.037 1 40.94 113 THR A O 1
ATOM 846 N N . GLN A 1 114 ? 20.938 -14.555 -1.23 1 37.69 114 GLN A N 1
ATOM 847 C CA . GLN A 1 114 ? 20.781 -13.352 -2.041 1 37.69 114 GLN A CA 1
ATOM 848 C C . GLN A 1 114 ? 19.312 -13.078 -2.355 1 37.69 114 GLN A C 1
ATOM 850 O O . GLN A 1 114 ? 18.828 -11.969 -2.146 1 37.69 114 GLN A O 1
ATOM 855 N N . PRO A 1 115 ? 18.953 -13.219 -3.697 1 40.56 115 PRO A N 1
ATOM 856 C CA . PRO A 1 115 ? 18.031 -12.461 -4.535 1 40.56 115 PRO A CA 1
ATOM 857 C C . PRO A 1 115 ? 16.562 -12.719 -4.172 1 40.56 115 PRO A C 1
ATOM 859 O O . PRO A 1 115 ? 15.914 -13.578 -4.773 1 40.56 115 PRO A O 1
ATOM 862 N N . SER A 1 116 ? 16.188 -13.07 -3.008 1 40.19 116 SER A N 1
ATOM 863 C CA . SER A 1 116 ? 14.797 -13.461 -2.822 1 40.19 116 SER A CA 1
ATOM 864 C C . SER A 1 116 ? 13.852 -12.469 -3.508 1 40.19 116 SER A C 1
ATOM 866 O O . SER A 1 116 ? 14.219 -11.32 -3.75 1 40.19 116 SER A O 1
ATOM 868 N N . GLY A 1 117 ? 12.867 -13.07 -4.172 1 46.69 117 GLY A N 1
ATOM 869 C CA . GLY A 1 117 ? 11.844 -12.367 -4.934 1 46.69 117 GLY A CA 1
ATOM 870 C C . GLY A 1 117 ? 11.328 -11.125 -4.23 1 46.69 117 GLY A C 1
ATOM 871 O O . GLY A 1 117 ? 11.023 -11.164 -3.037 1 46.69 117 GLY A O 1
ATOM 872 N N . ILE A 1 118 ? 11.883 -10.117 -4.664 1 53.44 118 ILE A N 1
ATOM 873 C CA . ILE A 1 118 ? 11.336 -8.82 -4.27 1 53.44 118 ILE A CA 1
ATOM 874 C C . ILE A 1 118 ? 9.906 -8.68 -4.801 1 53.44 118 ILE A C 1
ATOM 876 O O . ILE A 1 118 ? 9.625 -9.047 -5.945 1 53.44 118 ILE A O 1
ATOM 880 N N . PRO A 1 119 ? 9.016 -8.492 -3.814 1 55.5 119 PRO A N 1
ATOM 881 C CA . PRO A 1 119 ? 7.711 -8.172 -4.395 1 55.5 119 PRO A CA 1
ATOM 882 C C . PRO A 1 119 ? 7.824 -7.391 -5.703 1 55.5 119 PRO A C 1
ATOM 884 O O . PRO A 1 119 ? 8.656 -6.488 -5.82 1 55.5 119 PRO A O 1
ATOM 887 N N . GLY A 1 120 ? 7.133 -7.965 -6.668 1 61.59 120 GLY A N 1
ATOM 888 C CA . GLY A 1 120 ? 7.137 -7.328 -7.973 1 61.59 120 GLY A CA 1
ATOM 889 C C . GLY A 1 120 ? 7.805 -8.172 -9.047 1 61.59 120 GLY A C 1
ATOM 890 O O . GLY A 1 120 ? 7.629 -7.918 -10.242 1 61.59 120 GLY A O 1
ATOM 891 N N . ASP A 1 121 ? 8.539 -9.18 -8.609 1 68.12 121 ASP A N 1
ATOM 892 C CA . ASP A 1 121 ? 9.117 -10.094 -9.594 1 68.12 121 ASP A CA 1
ATOM 893 C C . ASP A 1 121 ? 8.023 -10.797 -10.391 1 68.12 121 ASP A C 1
ATOM 895 O O . ASP A 1 121 ? 6.988 -11.18 -9.836 1 68.12 121 ASP A O 1
ATOM 899 N N . ARG A 1 122 ? 8.227 -10.781 -11.688 1 72.38 122 ARG A N 1
ATOM 900 C CA . ARG A 1 122 ? 7.297 -11.477 -12.562 1 72.38 122 ARG A CA 1
ATOM 901 C C . ARG A 1 122 ? 7.934 -12.727 -13.156 1 72.38 122 ARG A C 1
ATOM 903 O O . ARG A 1 122 ? 9.102 -12.711 -13.547 1 72.38 122 ARG A O 1
ATOM 910 N N . ILE A 1 123 ? 7.262 -13.844 -12.961 1 73.75 123 ILE A N 1
ATOM 911 C CA . ILE A 1 123 ? 7.656 -15.133 -13.516 1 73.75 123 ILE A CA 1
ATOM 912 C C . ILE A 1 123 ? 6.574 -15.625 -14.477 1 73.75 123 ILE A C 1
ATOM 914 O O . ILE A 1 123 ? 5.379 -15.445 -14.219 1 73.75 123 ILE A O 1
ATOM 918 N N . PRO A 1 124 ? 7.004 -16.141 -15.609 1 78.31 124 PRO A N 1
ATOM 919 C CA . PRO A 1 124 ? 5.98 -16.625 -16.547 1 78.31 124 PRO A CA 1
ATOM 920 C C . PRO A 1 124 ? 5.098 -17.703 -15.93 1 78.31 124 PRO A C 1
ATOM 922 O O . PRO A 1 124 ? 5.586 -18.562 -15.188 1 78.31 124 PRO A O 1
ATOM 925 N N . TYR A 1 125 ? 3.855 -17.609 -16.156 1 87.31 125 TYR A N 1
ATOM 926 C CA . TYR A 1 125 ? 2.939 -18.703 -15.844 1 87.31 125 TYR A CA 1
ATOM 927 C C . TYR A 1 125 ? 2.965 -19.766 -16.922 1 87.31 125 TYR A C 1
ATOM 929 O O . TYR A 1 125 ? 2.082 -19.812 -17.781 1 87.31 125 TYR A O 1
ATOM 937 N N . ALA A 1 126 ? 3.918 -20.531 -16.891 1 84.12 126 ALA A N 1
ATOM 938 C CA . ALA A 1 126 ? 4.234 -21.641 -17.766 1 84.12 126 ALA A CA 1
ATOM 939 C C . ALA A 1 126 ? 5.094 -22.688 -17.047 1 84.12 126 ALA A C 1
ATOM 941 O O . ALA A 1 126 ? 5.82 -22.359 -16.109 1 84.12 126 ALA A O 1
ATOM 942 N N . PRO A 1 127 ? 4.91 -23.875 -17.562 1 81.81 127 PRO A N 1
ATOM 943 C CA . PRO A 1 127 ? 5.797 -24.859 -16.953 1 81.81 127 PRO A CA 1
ATOM 944 C C . PRO A 1 127 ? 7.266 -24.438 -16.984 1 81.81 127 PRO A C 1
ATOM 946 O O . PRO A 1 127 ? 7.727 -23.859 -17.969 1 81.81 127 PRO A O 1
ATOM 949 N N . PRO A 1 128 ? 7.93 -24.672 -15.797 1 79.75 128 PRO A N 1
ATOM 950 C CA . PRO A 1 128 ? 7.562 -25.406 -14.578 1 79.75 128 PRO A CA 1
ATOM 951 C C . PRO A 1 128 ? 6.965 -24.5 -13.508 1 79.75 128 PRO A C 1
ATOM 953 O O . PRO A 1 128 ? 6.73 -24.938 -12.383 1 79.75 128 PRO A O 1
ATOM 956 N N . PHE A 1 129 ? 6.754 -23.312 -13.898 1 82.94 129 PHE A N 1
ATOM 957 C CA . PHE A 1 129 ? 6.27 -22.359 -12.906 1 82.94 129 PHE A CA 1
ATOM 958 C C . PHE A 1 129 ? 4.75 -22.438 -12.797 1 82.94 129 PHE A C 1
ATOM 960 O O . PHE A 1 129 ? 4.055 -22.594 -13.797 1 82.94 129 PHE A O 1
ATOM 967 N N . GLY A 1 130 ? 4.301 -22.328 -11.539 1 90.31 130 GLY A N 1
ATOM 968 C CA . GLY A 1 130 ? 2.871 -22.172 -11.32 1 90.31 130 GLY A CA 1
ATOM 969 C C . GLY A 1 130 ? 2.146 -23.5 -11.188 1 90.31 130 GLY A C 1
ATOM 970 O O . GLY A 1 130 ? 0.924 -23.562 -11.336 1 90.31 130 GLY A O 1
ATOM 971 N N . VAL A 1 131 ? 2.902 -24.609 -10.953 1 91.12 131 VAL A N 1
ATOM 972 C CA . VAL A 1 131 ? 2.311 -25.938 -10.844 1 91.12 131 VAL A CA 1
ATOM 973 C C . VAL A 1 131 ? 1.21 -25.938 -9.781 1 91.12 131 VAL A C 1
ATOM 975 O O . VAL A 1 131 ? 0.136 -26.5 -9.992 1 91.12 131 VAL A O 1
ATOM 978 N N . ALA A 1 132 ? 1.459 -25.266 -8.711 1 94.69 132 ALA A N 1
ATOM 979 C CA . ALA A 1 132 ? 0.532 -25.266 -7.582 1 94.69 132 ALA A CA 1
ATOM 980 C C . ALA A 1 132 ? -0.759 -24.531 -7.934 1 94.69 132 ALA A C 1
ATOM 982 O O . ALA A 1 132 ? -1.771 -24.672 -7.242 1 94.69 132 ALA A O 1
ATOM 983 N N . LEU A 1 133 ? -0.752 -23.719 -8.945 1 95.69 133 LEU A N 1
ATOM 984 C CA . LEU A 1 133 ? -1.972 -23.094 -9.438 1 95.69 133 LEU A CA 1
ATOM 985 C C . LEU A 1 133 ? -2.635 -23.953 -10.508 1 95.69 133 LEU A C 1
ATOM 987 O O . LEU A 1 133 ? -3.836 -24.219 -10.438 1 95.69 133 LEU A O 1
ATOM 991 N N . ALA A 1 134 ? -1.831 -24.438 -11.43 1 94.75 134 ALA A N 1
ATOM 992 C CA . ALA A 1 134 ? -2.32 -25.188 -12.578 1 94.75 134 ALA A CA 1
ATOM 993 C C . ALA A 1 134 ? -2.98 -26.5 -12.148 1 94.75 134 ALA A C 1
ATOM 995 O O . ALA A 1 134 ? -3.951 -26.953 -12.766 1 94.75 134 ALA A O 1
ATOM 996 N N . ALA A 1 135 ? -2.475 -27.109 -11.102 1 95.31 135 ALA A N 1
ATOM 997 C CA . ALA A 1 135 ? -2.93 -28.422 -10.672 1 95.31 135 ALA A CA 1
ATOM 998 C C . ALA A 1 135 ? -4.406 -28.391 -10.281 1 95.31 135 ALA A C 1
ATOM 1000 O O . ALA A 1 135 ? -5.098 -29.406 -10.367 1 95.31 135 ALA A O 1
ATOM 1001 N N . TRP A 1 136 ? -4.922 -27.281 -9.898 1 95.62 136 TRP A N 1
ATOM 1002 C CA . TRP A 1 136 ? -6.305 -27.203 -9.438 1 95.62 136 TRP A CA 1
ATOM 1003 C C . TRP A 1 136 ? -7.152 -26.359 -10.391 1 95.62 136 TRP A C 1
ATOM 1005 O O . TRP A 1 136 ? -8.289 -26.016 -10.062 1 95.62 136 TRP A O 1
ATOM 1015 N N . ASP A 1 137 ? -6.582 -26.016 -11.477 1 93.25 137 ASP A N 1
ATOM 1016 C CA . ASP A 1 137 ? -7.328 -25.234 -12.469 1 93.25 137 ASP A CA 1
ATOM 1017 C C . ASP A 1 137 ? -8.242 -26.141 -13.297 1 93.25 137 ASP A C 1
ATOM 1019 O O . ASP A 1 137 ? -8.258 -27.359 -13.102 1 93.25 137 ASP A O 1
ATOM 1023 N N . THR A 1 138 ? -9.133 -25.562 -14.109 1 91.94 138 THR A N 1
ATOM 1024 C CA . THR A 1 138 ? -9.984 -26.344 -15 1 91.94 138 THR A CA 1
ATOM 1025 C C . THR A 1 138 ? -9.141 -27.141 -16 1 91.94 138 THR A C 1
ATOM 1027 O O . THR A 1 138 ? -7.984 -26.797 -16.25 1 91.94 138 THR A O 1
ATOM 1030 N N . ALA A 1 139 ? -9.734 -28.156 -16.562 1 94.19 139 ALA A N 1
ATOM 1031 C CA . ALA A 1 139 ? -9.039 -28.984 -17.547 1 94.19 139 ALA A CA 1
ATOM 1032 C C . ALA A 1 139 ? -8.547 -28.141 -18.719 1 94.19 139 ALA A C 1
ATOM 1034 O O . ALA A 1 139 ? -7.445 -28.359 -19.234 1 94.19 139 ALA A O 1
ATOM 1035 N N . GLU A 1 140 ? -9.367 -27.234 -19.125 1 93.81 140 GLU A N 1
ATOM 1036 C CA . GLU A 1 140 ? -9.016 -26.359 -20.234 1 93.81 140 GLU A CA 1
ATOM 1037 C C . GLU A 1 140 ? -7.809 -25.484 -19.891 1 93.81 140 GLU A C 1
ATOM 1039 O O . GLU A 1 140 ? -6.883 -25.359 -20.703 1 93.81 140 GLU A O 1
ATOM 1044 N N . GLU A 1 141 ? -7.797 -24.969 -18.719 1 92.5 141 GLU A N 1
ATOM 1045 C CA . GLU A 1 141 ? -6.703 -24.109 -18.281 1 92.5 141 GLU A CA 1
ATOM 1046 C C . GLU A 1 141 ? -5.422 -24.906 -18.062 1 92.5 141 GLU A C 1
ATOM 1048 O O . GLU A 1 141 ? -4.32 -24.406 -18.312 1 92.5 141 GLU A O 1
ATOM 1053 N N . GLN A 1 142 ? -5.57 -26.125 -17.609 1 94.44 142 GLN A N 1
ATOM 1054 C CA . GLN A 1 142 ? -4.41 -27 -17.453 1 94.44 142 GLN A CA 1
ATOM 1055 C C . GLN A 1 142 ? -3.75 -27.281 -18.797 1 94.44 142 GLN A C 1
ATOM 1057 O O . GLN A 1 142 ? -2.527 -27.219 -18.922 1 94.44 142 GLN A O 1
ATOM 1062 N N . ARG A 1 143 ? -4.598 -27.547 -19.797 1 93.56 143 ARG A N 1
ATOM 1063 C CA . ARG A 1 143 ? -4.07 -27.797 -21.141 1 93.56 143 ARG A CA 1
ATOM 1064 C C . ARG A 1 143 ? -3.359 -26.562 -21.688 1 93.56 143 ARG A C 1
ATOM 1066 O O . ARG A 1 143 ? -2.311 -26.688 -22.328 1 93.56 143 ARG A O 1
ATOM 1073 N N . ALA A 1 144 ? -3.961 -25.438 -21.453 1 92.56 144 ALA A N 1
ATOM 1074 C CA . ALA A 1 144 ? -3.352 -24.188 -21.906 1 92.56 144 ALA A CA 1
ATOM 1075 C C . ALA A 1 144 ? -1.996 -23.969 -21.234 1 92.56 144 ALA A C 1
ATOM 1077 O O . ALA A 1 144 ? -1.037 -23.547 -21.891 1 92.56 144 ALA A O 1
ATOM 1078 N N . TRP A 1 145 ? -1.933 -24.188 -19.938 1 91.94 145 TRP A N 1
ATOM 1079 C CA . TRP A 1 145 ? -0.687 -24.062 -19.188 1 91.94 145 TRP A CA 1
ATOM 1080 C C . TRP A 1 145 ? 0.375 -25 -19.734 1 91.94 145 TRP A C 1
ATOM 1082 O O . TRP A 1 145 ? 1.523 -24.609 -19.938 1 91.94 145 TRP A O 1
ATOM 1092 N N . ILE A 1 146 ? 0.024 -26.219 -20.016 1 89.62 146 ILE A N 1
ATOM 1093 C CA . ILE A 1 146 ? 0.938 -27.219 -20.531 1 89.62 146 ILE A CA 1
ATOM 1094 C C . ILE A 1 146 ? 1.445 -26.797 -21.906 1 89.62 146 ILE A C 1
ATOM 1096 O O . ILE A 1 146 ? 2.641 -26.891 -22.188 1 89.62 146 ILE A O 1
ATOM 1100 N N . ARG A 1 147 ? 0.584 -26.266 -22.688 1 88.25 147 ARG A N 1
ATOM 1101 C CA . ARG A 1 147 ? 0.932 -25.859 -24.047 1 88.25 147 ARG A CA 1
ATOM 1102 C C . ARG A 1 147 ? 1.95 -24.719 -24.047 1 88.25 147 ARG A C 1
ATOM 1104 O O . ARG A 1 147 ? 2.795 -24.625 -24.938 1 88.25 147 ARG A O 1
ATOM 1111 N N . ARG A 1 148 ? 1.916 -23.891 -23.047 1 82.94 148 ARG A N 1
ATOM 1112 C CA . ARG A 1 148 ? 2.838 -22.766 -22.953 1 82.94 148 ARG A CA 1
ATOM 1113 C C . ARG A 1 148 ? 4.27 -23.25 -22.734 1 82.94 148 ARG A C 1
ATOM 1115 O O . ARG A 1 148 ? 5.223 -22.547 -23.078 1 82.94 148 ARG A O 1
ATOM 1122 N N . GLY A 1 149 ? 4.473 -24.422 -22.281 1 75 149 GLY A N 1
ATOM 1123 C CA . GLY A 1 149 ? 5.801 -24.906 -21.953 1 75 149 GLY A CA 1
ATOM 1124 C C . GLY A 1 149 ? 6.348 -25.875 -22.969 1 75 149 GLY A C 1
ATOM 1125 O O . GLY A 1 149 ? 7.559 -25.953 -23.188 1 75 149 GLY A O 1
ATOM 1126 N N . VAL A 1 150 ? 5.586 -26.797 -23.359 1 71.44 150 VAL A N 1
ATOM 1127 C CA . VAL A 1 150 ? 6.18 -27.922 -24.078 1 71.44 150 VAL A CA 1
ATOM 1128 C C . VAL A 1 150 ? 5.641 -27.969 -25.516 1 71.44 150 VAL A C 1
ATOM 1130 O O . VAL A 1 150 ? 6.059 -28.797 -26.312 1 71.44 150 VAL A O 1
ATOM 1133 N N . GLY A 1 151 ? 4.969 -27 -25.828 1 68.31 151 GLY A N 1
ATOM 1134 C CA . GLY A 1 151 ? 4.461 -27.031 -27.188 1 68.31 151 GLY A CA 1
ATOM 1135 C C . GLY A 1 151 ? 3.695 -28.297 -27.5 1 68.31 151 GLY A C 1
ATOM 1136 O O . GLY A 1 151 ? 2.775 -28.688 -26.781 1 68.31 151 GLY A O 1
ATOM 1137 N N . ALA A 1 152 ? 4.168 -28.969 -28.562 1 68.69 152 ALA A N 1
ATOM 1138 C CA . ALA A 1 152 ? 3.43 -30.109 -29.094 1 68.69 152 ALA A CA 1
ATOM 1139 C C . ALA A 1 152 ? 4.117 -31.422 -28.734 1 68.69 152 ALA A C 1
ATOM 1141 O O . ALA A 1 152 ? 3.758 -32.469 -29.25 1 68.69 152 ALA A O 1
ATOM 1142 N N . ASN A 1 153 ? 4.984 -31.469 -27.797 1 78.38 153 ASN A N 1
ATOM 1143 C CA . ASN A 1 153 ? 5.672 -32.688 -27.422 1 78.38 153 ASN A CA 1
ATOM 1144 C C . ASN A 1 153 ? 4.797 -33.594 -26.531 1 78.38 153 ASN A C 1
ATOM 1146 O O . ASN A 1 153 ? 4.516 -33.219 -25.391 1 78.38 153 ASN A O 1
ATOM 1150 N N . ALA A 1 154 ? 4.367 -34.719 -26.984 1 82.44 154 ALA A N 1
ATOM 1151 C CA . ALA A 1 154 ? 3.398 -35.594 -26.344 1 82.44 154 ALA A CA 1
ATOM 1152 C C . ALA A 1 154 ? 3.965 -36.156 -25.047 1 82.44 154 ALA A C 1
ATOM 1154 O O . ALA A 1 154 ? 3.252 -36.25 -24.047 1 82.44 154 ALA A O 1
ATOM 1155 N N . ASP A 1 155 ? 5.207 -36.594 -25.047 1 81.19 155 ASP A N 1
ATOM 1156 C CA . ASP A 1 155 ? 5.82 -37.188 -23.859 1 81.19 155 ASP A CA 1
ATOM 1157 C C . ASP A 1 155 ? 5.91 -36.156 -22.719 1 81.19 155 ASP A C 1
ATOM 1159 O O . ASP A 1 155 ? 5.602 -36.469 -21.578 1 81.19 155 ASP A O 1
ATOM 1163 N N . ARG A 1 156 ? 6.285 -35.031 -23.094 1 79.38 156 ARG A N 1
ATOM 1164 C CA . ARG A 1 156 ? 6.383 -33.969 -22.094 1 79.38 156 ARG A CA 1
ATOM 1165 C C . ARG A 1 156 ? 5.004 -33.594 -21.562 1 79.38 156 ARG A C 1
ATOM 1167 O O . ARG A 1 156 ? 4.844 -33.281 -20.375 1 79.38 156 ARG A O 1
ATOM 1174 N N . THR A 1 157 ? 4.105 -33.562 -22.469 1 86.88 157 THR A N 1
ATOM 1175 C CA . THR A 1 157 ? 2.734 -33.25 -22.078 1 86.88 157 THR A CA 1
ATOM 1176 C C . THR A 1 157 ? 2.248 -34.25 -21.031 1 86.88 157 THR A C 1
ATOM 1178 O O . THR A 1 157 ? 1.698 -33.875 -20 1 86.88 157 THR A O 1
ATOM 1181 N N . ARG A 1 158 ? 2.41 -35.531 -21.312 1 86.62 158 ARG A N 1
ATOM 1182 C CA . ARG A 1 158 ? 1.976 -36.562 -20.391 1 86.62 158 ARG A CA 1
ATOM 1183 C C . ARG A 1 158 ? 2.66 -36.438 -19.031 1 86.62 158 ARG A C 1
ATOM 1185 O O . ARG A 1 158 ? 2.035 -36.656 -18 1 86.62 158 ARG A O 1
ATOM 1192 N N . ARG A 1 159 ? 3.912 -36.156 -19.078 1 83.94 159 ARG A N 1
ATOM 1193 C CA . ARG A 1 159 ? 4.66 -35.969 -17.828 1 83.94 159 ARG A CA 1
ATOM 1194 C C . ARG A 1 159 ? 4.105 -34.812 -17 1 83.94 159 ARG A C 1
ATOM 1196 O O . ARG A 1 159 ? 3.975 -34.938 -15.789 1 83.94 159 ARG A O 1
ATOM 1203 N N . LEU A 1 160 ? 3.859 -33.719 -17.672 1 87.94 160 LEU A N 1
ATOM 1204 C CA . LEU A 1 160 ? 3.322 -32.562 -16.984 1 87.94 160 LEU A CA 1
ATOM 1205 C C . LEU A 1 160 ? 1.937 -32.875 -16.422 1 87.94 160 LEU A C 1
ATOM 1207 O O . LEU A 1 160 ? 1.591 -32.375 -15.328 1 87.94 160 LEU A O 1
ATOM 1211 N N . GLU A 1 161 ? 1.16 -33.625 -17.172 1 90.38 161 GLU A N 1
ATOM 1212 C CA . GLU A 1 161 ? -0.14 -34.031 -16.656 1 90.38 161 GLU A CA 1
ATOM 1213 C C . GLU A 1 161 ? 0.012 -34.844 -15.367 1 90.38 161 GLU A C 1
ATOM 1215 O O . GLU A 1 161 ? -0.762 -34.688 -14.422 1 90.38 161 GLU A O 1
ATOM 1220 N N . GLN A 1 162 ? 0.982 -35.688 -15.375 1 88.62 162 GLN A N 1
ATOM 1221 C CA . GLN A 1 162 ? 1.243 -36.531 -14.195 1 88.62 162 GLN A CA 1
ATOM 1222 C C . GLN A 1 162 ? 1.686 -35.656 -13.016 1 88.62 162 GLN A C 1
ATOM 1224 O O . GLN A 1 162 ? 1.287 -35.906 -11.875 1 88.62 162 GLN A O 1
ATOM 1229 N N . VAL A 1 163 ? 2.521 -34.688 -13.281 1 87 163 VAL A N 1
ATOM 1230 C CA . VAL A 1 163 ? 2.982 -33.781 -12.242 1 87 163 VAL A CA 1
ATOM 1231 C C . VAL A 1 163 ? 1.788 -33.062 -11.609 1 87 163 VAL A C 1
ATOM 1233 O O . VAL A 1 163 ? 1.705 -32.938 -10.383 1 87 163 VAL A O 1
ATOM 1236 N N . LEU A 1 164 ? 0.875 -32.562 -12.453 1 92.94 164 LEU A N 1
ATOM 1237 C CA . LEU A 1 164 ? -0.31 -31.875 -11.953 1 92.94 164 LEU A CA 1
ATOM 1238 C C . LEU A 1 164 ? -1.154 -32.812 -11.094 1 92.94 164 LEU A C 1
ATOM 1240 O O . LEU A 1 164 ? -1.626 -32.438 -10.023 1 92.94 164 LEU A O 1
ATOM 1244 N N . GLU A 1 165 ? -1.301 -34.031 -11.539 1 92.88 165 GLU A N 1
ATOM 1245 C CA . GLU A 1 165 ? -2.09 -35.031 -10.805 1 92.88 165 GLU A CA 1
ATOM 1246 C C . GLU A 1 165 ? -1.459 -35.344 -9.445 1 92.88 165 GLU A C 1
ATOM 1248 O O . GLU A 1 165 ? -2.148 -35.375 -8.43 1 92.88 165 GLU A O 1
ATOM 1253 N N . HIS A 1 166 ? -0.154 -35.594 -9.445 1 90.25 166 HIS A N 1
ATOM 1254 C CA . HIS A 1 166 ? 0.549 -35.906 -8.203 1 90.25 166 HIS A CA 1
ATOM 1255 C C . HIS A 1 166 ? 0.48 -34.719 -7.223 1 90.25 166 HIS A C 1
ATOM 1257 O O . HIS A 1 166 ? 0.331 -34.938 -6.016 1 90.25 166 HIS A O 1
ATOM 1263 N N . THR A 1 167 ? 0.695 -33.562 -7.77 1 92.94 167 THR A N 1
ATOM 1264 C CA . THR A 1 167 ? 0.619 -32.375 -6.949 1 92.94 167 THR A CA 1
ATOM 1265 C C . THR A 1 167 ? -0.756 -32.219 -6.301 1 92.94 167 THR A C 1
ATOM 1267 O O . THR A 1 167 ? -0.862 -31.922 -5.109 1 92.94 167 THR A O 1
ATOM 1270 N N . ARG A 1 168 ? -1.801 -32.438 -7.039 1 94.38 168 ARG A N 1
ATOM 1271 C CA . ARG A 1 168 ? -3.16 -32.375 -6.516 1 94.38 168 ARG A CA 1
ATOM 1272 C C . ARG A 1 168 ? -3.379 -33.406 -5.418 1 94.38 168 ARG A C 1
ATOM 1274 O O . ARG A 1 168 ? -4 -33.125 -4.395 1 94.38 168 ARG A O 1
ATOM 1281 N N . GLU A 1 169 ? -2.867 -34.594 -5.594 1 93 169 GLU A N 1
ATOM 1282 C CA . GLU A 1 169 ? -3.027 -35.656 -4.629 1 93 169 GLU A CA 1
ATOM 1283 C C . GLU A 1 169 ? -2.316 -35.344 -3.316 1 93 169 GLU A C 1
ATOM 1285 O O . GLU A 1 169 ? -2.865 -35.562 -2.236 1 93 169 GLU A O 1
ATOM 1290 N N . ARG A 1 170 ? -1.101 -34.812 -3.449 1 91.5 170 ARG A N 1
ATOM 1291 C CA . ARG A 1 170 ? -0.284 -34.5 -2.275 1 91.5 170 ARG A CA 1
ATOM 1292 C C . ARG A 1 170 ? -0.735 -33.219 -1.602 1 91.5 170 ARG A C 1
ATOM 1294 O O . ARG A 1 170 ? -0.456 -33 -0.421 1 91.5 170 ARG A O 1
ATOM 1301 N N . GLY A 1 171 ? -1.288 -32.281 -2.4 1 95.31 171 GLY A N 1
ATOM 1302 C CA . GLY A 1 171 ? -1.809 -31.016 -1.877 1 95.31 171 GLY A CA 1
ATOM 1303 C C . GLY A 1 171 ? -0.852 -29.844 -2.051 1 95.31 171 GLY A C 1
ATOM 1304 O O . GLY A 1 171 ? -1.207 -28.703 -1.779 1 95.31 171 GLY A O 1
ATOM 1305 N N . PHE A 1 172 ? 0.376 -30.234 -2.404 1 96.44 172 PHE A N 1
ATOM 1306 C CA . PHE A 1 172 ? 1.362 -29.188 -2.623 1 96.44 172 PHE A CA 1
ATOM 1307 C C . PHE A 1 172 ? 2.355 -29.594 -3.705 1 96.44 172 PHE A C 1
ATOM 1309 O O . PHE A 1 172 ? 2.486 -30.781 -4.02 1 96.44 172 PHE A O 1
ATOM 1316 N N . ASP A 1 173 ? 2.984 -28.594 -4.328 1 93.31 173 ASP A N 1
ATOM 1317 C CA . ASP A 1 173 ? 4.023 -28.781 -5.336 1 93.31 173 ASP A CA 1
ATOM 1318 C C . ASP A 1 173 ? 5.414 -28.672 -4.719 1 93.31 173 ASP A C 1
ATOM 1320 O O . ASP A 1 173 ? 5.621 -27.922 -3.77 1 93.31 173 ASP A O 1
ATOM 1324 N N . VAL A 1 174 ? 6.402 -29.406 -5.242 1 90.12 174 VAL A N 1
ATOM 1325 C CA . VAL A 1 174 ? 7.801 -29.328 -4.832 1 90.12 174 VAL A CA 1
ATOM 1326 C C . VAL A 1 174 ? 8.68 -29.062 -6.055 1 90.12 174 VAL A C 1
ATOM 1328 O O . VAL A 1 174 ? 8.609 -29.797 -7.043 1 90.12 174 VAL A O 1
ATOM 1331 N N . ASP A 1 175 ? 9.383 -28 -5.945 1 82.94 175 ASP A N 1
ATOM 1332 C CA . ASP A 1 175 ? 10.391 -27.719 -6.957 1 82.94 175 ASP A CA 1
ATOM 1333 C C . ASP A 1 175 ? 11.766 -28.25 -6.543 1 82.94 175 ASP A C 1
ATOM 1335 O O . ASP A 1 175 ? 12.414 -27.688 -5.656 1 82.94 175 ASP A O 1
ATOM 1339 N N . TRP A 1 176 ? 12.289 -29.219 -7.195 1 74.69 176 TRP A N 1
ATOM 1340 C CA . TRP A 1 176 ? 13.508 -29.938 -6.84 1 74.69 176 TRP A CA 1
ATOM 1341 C C . TRP A 1 176 ? 14.719 -29.375 -7.578 1 74.69 176 TRP A C 1
ATOM 1343 O O . TRP A 1 176 ? 15.797 -29.969 -7.559 1 74.69 176 TRP A O 1
ATOM 1353 N N . THR A 1 177 ? 14.594 -28.266 -8.062 1 70.81 177 THR A N 1
ATOM 1354 C CA . THR A 1 177 ? 15.703 -27.703 -8.82 1 70.81 177 THR A CA 1
ATOM 1355 C C . THR A 1 177 ? 16.75 -27.109 -7.887 1 70.81 177 THR A C 1
ATOM 1357 O O . THR A 1 177 ? 16.453 -26.812 -6.727 1 70.81 177 THR A O 1
ATOM 1360 N N . THR A 1 178 ? 18 -27.141 -8.422 1 61.5 178 THR A N 1
ATOM 1361 C CA . THR A 1 178 ? 19.047 -26.469 -7.664 1 61.5 178 THR A CA 1
ATOM 1362 C C . THR A 1 178 ? 18.781 -24.969 -7.594 1 61.5 178 THR A C 1
ATOM 1364 O O . THR A 1 178 ? 18.172 -24.391 -8.5 1 61.5 178 THR A O 1
ATOM 1367 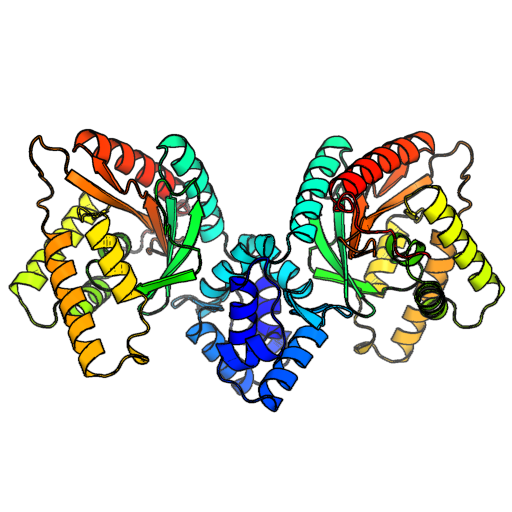N N . PRO A 1 179 ? 19.219 -24.391 -6.457 1 60.66 179 PRO A N 1
ATOM 1368 C CA . PRO A 1 179 ? 19.078 -22.938 -6.367 1 60.66 179 PRO A CA 1
ATOM 1369 C C . PRO A 1 179 ? 19.672 -22.219 -7.574 1 60.66 179 PRO A C 1
ATOM 1371 O O . PRO A 1 179 ? 19.109 -21.219 -8.047 1 60.66 179 PRO A O 1
ATOM 1374 N N . ALA A 1 180 ? 20.75 -22.75 -8.039 1 59.03 180 ALA A N 1
ATOM 1375 C CA . ALA A 1 180 ? 21.391 -22.125 -9.195 1 59.03 180 ALA A CA 1
ATOM 1376 C C . ALA A 1 180 ? 20.5 -22.203 -10.43 1 59.03 180 ALA A C 1
ATOM 1378 O O . ALA A 1 180 ? 20.359 -21.234 -11.164 1 59.03 180 ALA A O 1
ATOM 1379 N N . LEU A 1 181 ? 19.969 -23.344 -10.516 1 62.31 181 LEU A N 1
ATOM 1380 C CA . LEU A 1 181 ? 19.062 -23.5 -11.648 1 62.31 181 LEU A CA 1
ATOM 1381 C C . LEU A 1 181 ? 17.812 -22.641 -11.477 1 62.31 181 LEU A C 1
ATOM 1383 O O . LEU A 1 181 ? 17.328 -22.047 -12.438 1 62.31 181 LEU A O 1
ATOM 1387 N N . ALA A 1 182 ? 17.375 -22.625 -10.281 1 63.66 182 ALA A N 1
ATOM 1388 C CA . ALA A 1 182 ? 16.203 -21.797 -9.992 1 63.66 182 ALA A CA 1
ATOM 1389 C C . ALA A 1 182 ? 16.469 -20.328 -10.289 1 63.66 182 ALA A C 1
ATOM 1391 O O . ALA A 1 182 ? 15.609 -19.641 -10.844 1 63.66 182 ALA A O 1
ATOM 1392 N N . GLN A 1 183 ? 17.641 -19.938 -9.914 1 62.28 183 GLN A N 1
ATOM 1393 C CA . GLN A 1 183 ? 18.031 -18.562 -10.188 1 62.28 183 GLN A CA 1
ATOM 1394 C C . GLN A 1 183 ? 18.141 -18.312 -11.688 1 62.28 183 GLN A C 1
ATOM 1396 O O . GLN A 1 183 ? 17.703 -17.266 -12.18 1 62.28 183 GLN A O 1
ATOM 1401 N N . ALA A 1 184 ? 18.688 -19.281 -12.312 1 61.25 184 ALA A N 1
ATOM 1402 C CA . ALA A 1 184 ? 18.828 -19.141 -13.766 1 61.25 184 ALA A CA 1
ATOM 1403 C C . ALA A 1 184 ? 17.469 -19.047 -14.445 1 61.25 184 ALA A C 1
ATOM 1405 O O . ALA A 1 184 ? 17.281 -18.219 -15.336 1 61.25 184 ALA A O 1
ATOM 1406 N N . VAL A 1 185 ? 16.625 -19.828 -13.93 1 61.59 185 VAL A N 1
ATOM 1407 C CA . VAL A 1 185 ? 15.273 -19.875 -14.5 1 61.59 185 VAL A CA 1
ATOM 1408 C C . VAL A 1 185 ? 14.562 -18.547 -14.227 1 61.59 185 VAL A C 1
ATOM 1410 O O . VAL A 1 185 ? 13.875 -18.016 -15.094 1 61.59 185 VAL A O 1
ATOM 1413 N N . GLN A 1 186 ? 14.758 -18.016 -13.078 1 62 186 GLN A N 1
ATOM 1414 C CA . GLN A 1 186 ? 14.148 -16.75 -12.711 1 62 186 GLN A CA 1
ATOM 1415 C C . GLN A 1 186 ? 14.68 -15.602 -13.57 1 62 186 GLN A C 1
ATOM 1417 O O . GLN A 1 186 ? 13.922 -14.75 -14.023 1 62 186 GLN A O 1
ATOM 1422 N N . VAL A 1 187 ? 15.977 -15.617 -13.719 1 58.28 187 VAL A N 1
ATOM 1423 C CA . VAL A 1 187 ? 16.594 -14.57 -14.523 1 58.28 187 VAL A CA 1
ATOM 1424 C C . VAL A 1 187 ? 16.062 -14.641 -15.953 1 58.28 187 VAL A C 1
ATOM 1426 O O . VAL A 1 187 ? 15.688 -13.625 -16.531 1 58.28 187 VAL A O 1
ATOM 1429 N N . VAL A 1 188 ? 15.984 -15.797 -16.406 1 59.97 188 VAL A N 1
ATOM 1430 C CA . VAL A 1 188 ? 15.5 -15.977 -17.781 1 59.97 188 VAL A CA 1
ATOM 1431 C C . VAL A 1 188 ? 14.031 -15.586 -17.875 1 59.97 188 VAL A C 1
ATOM 1433 O O . VAL A 1 188 ? 13.602 -14.977 -18.844 1 59.97 188 VAL A O 1
ATOM 1436 N N . GLY A 1 189 ? 13.344 -15.969 -16.828 1 59.12 189 GLY A N 1
ATOM 1437 C CA . GLY A 1 189 ? 11.906 -15.719 -16.812 1 59.12 189 GLY A CA 1
ATOM 1438 C C . GLY A 1 189 ? 11.562 -14.258 -16.641 1 59.12 189 GLY A C 1
ATOM 1439 O O . GLY A 1 189 ? 10.492 -13.812 -17.094 1 59.12 189 GLY A O 1
ATOM 1440 N N . THR A 1 190 ? 12.406 -13.531 -15.93 1 58 190 THR A N 1
ATOM 1441 C CA . THR A 1 190 ? 12.102 -12.133 -15.625 1 58 190 THR A CA 1
ATOM 1442 C C . THR A 1 190 ? 12.602 -11.219 -16.734 1 58 190 THR A C 1
ATOM 1444 O O . THR A 1 190 ? 12.219 -10.047 -16.812 1 58 190 THR A O 1
ATOM 1447 N N . LEU A 1 191 ? 13.492 -11.773 -17.438 1 54.75 191 LEU A N 1
ATOM 1448 C CA . LEU A 1 191 ? 13.945 -10.984 -18.578 1 54.75 191 LEU A CA 1
ATOM 1449 C C . LEU A 1 191 ? 12.805 -10.742 -19.562 1 54.75 191 LEU A C 1
ATOM 1451 O O . LEU A 1 191 ? 12.023 -11.648 -19.844 1 54.75 191 LEU A O 1
ATOM 1455 N N . ASP A 1 192 ? 12.406 -9.445 -19.625 1 51.66 192 ASP A N 1
ATOM 1456 C CA . ASP A 1 192 ? 11.383 -9.086 -20.594 1 51.66 192 ASP A CA 1
ATOM 1457 C C . ASP A 1 192 ? 11.766 -9.57 -22 1 51.66 192 ASP A C 1
ATOM 1459 O O . ASP A 1 192 ? 12.586 -8.938 -22.672 1 51.66 192 ASP A O 1
ATOM 1463 N N . SER A 1 193 ? 11.266 -10.719 -22.297 1 53.84 193 SER A N 1
ATOM 1464 C CA . SER A 1 193 ? 11.602 -11.352 -23.562 1 53.84 193 SER A CA 1
ATOM 1465 C C . SER A 1 193 ? 11.242 -10.453 -24.734 1 53.84 193 SER A C 1
ATOM 1467 O O . SER A 1 193 ? 11.852 -10.539 -25.812 1 53.84 193 SER A O 1
ATOM 1469 N N . ASN A 1 194 ? 10.25 -9.648 -24.391 1 51.47 194 ASN A N 1
ATOM 1470 C CA . ASN A 1 194 ? 9.844 -8.82 -25.516 1 51.47 194 ASN A CA 1
ATOM 1471 C C . ASN A 1 194 ? 10.875 -7.75 -25.828 1 51.47 194 ASN A C 1
ATOM 1473 O O . ASN A 1 194 ? 10.867 -7.172 -26.922 1 51.47 194 ASN A O 1
ATOM 1477 N N . GLU A 1 195 ? 11.703 -7.586 -24.906 1 54.34 195 GLU A N 1
ATOM 1478 C CA . GLU A 1 195 ? 12.727 -6.57 -25.125 1 54.34 195 GLU A CA 1
ATOM 1479 C C . GLU A 1 195 ? 14.031 -7.191 -25.625 1 54.34 195 GLU A C 1
ATOM 1481 O O . GLU A 1 195 ? 15.008 -6.484 -25.875 1 54.34 195 GLU A O 1
ATOM 1486 N N . MET A 1 196 ? 13.953 -8.438 -25.688 1 56.91 196 MET A N 1
ATOM 1487 C CA . MET A 1 196 ? 15.164 -9.125 -26.125 1 56.91 196 MET A CA 1
ATOM 1488 C C . MET A 1 196 ? 15.141 -9.375 -27.625 1 56.91 196 MET A C 1
ATOM 1490 O O . MET A 1 196 ? 14.062 -9.539 -28.219 1 56.91 196 MET A O 1
ATOM 1494 N N . PRO A 1 197 ? 16.328 -9.234 -28.234 1 59.62 197 PRO A N 1
ATOM 1495 C CA . PRO A 1 197 ? 16.359 -9.664 -29.641 1 59.62 197 PRO A CA 1
ATOM 1496 C C . PRO A 1 197 ? 15.836 -11.086 -29.844 1 59.62 197 PRO A C 1
ATOM 1498 O O . PRO A 1 197 ? 15.945 -11.914 -28.938 1 59.62 197 PRO A O 1
ATOM 1501 N N . THR A 1 198 ? 15.25 -11.234 -30.984 1 58.47 198 THR A N 1
ATOM 1502 C CA . THR A 1 198 ? 14.562 -12.469 -31.344 1 58.47 198 THR A CA 1
ATOM 1503 C C . THR A 1 198 ? 15.438 -13.68 -31.031 1 58.47 198 THR A C 1
ATOM 1505 O O . THR A 1 198 ? 14.977 -14.656 -30.438 1 58.47 198 THR A O 1
ATOM 1508 N N . PRO A 1 199 ? 16.734 -13.625 -31.422 1 56.5 199 PRO A N 1
ATOM 1509 C CA . PRO A 1 199 ? 17.562 -14.812 -31.156 1 56.5 199 PRO A CA 1
ATOM 1510 C C . PRO A 1 199 ? 17.719 -15.094 -29.656 1 56.5 199 PRO A C 1
ATOM 1512 O O . PRO A 1 199 ? 17.734 -16.25 -29.25 1 56.5 199 PRO A O 1
ATOM 1515 N N . VAL A 1 200 ? 17.781 -14.078 -28.938 1 58.44 200 VAL A N 1
ATOM 1516 C CA . VAL A 1 200 ? 17.938 -14.219 -27.5 1 58.44 200 VAL A CA 1
ATOM 1517 C C . VAL A 1 200 ? 16.641 -14.75 -26.891 1 58.44 200 VAL A C 1
ATOM 1519 O O . VAL A 1 200 ? 16.672 -15.602 -26 1 58.44 200 VAL A O 1
ATOM 1522 N N . ARG A 1 201 ? 15.656 -14.258 -27.422 1 60.72 201 ARG A N 1
ATOM 1523 C CA . ARG A 1 201 ? 14.352 -14.727 -26.953 1 60.72 201 ARG A CA 1
ATOM 1524 C C . ARG A 1 201 ? 14.203 -16.234 -27.188 1 60.72 201 ARG A C 1
ATOM 1526 O O . ARG A 1 201 ? 13.703 -16.938 -26.312 1 60.72 201 ARG A O 1
ATOM 1533 N N . HIS A 1 202 ? 14.664 -16.641 -28.359 1 58.44 202 HIS A N 1
ATOM 1534 C CA . HIS A 1 202 ? 14.57 -18.062 -28.672 1 58.44 202 HIS A CA 1
ATOM 1535 C C . HIS A 1 202 ? 15.414 -18.891 -27.703 1 58.44 202 HIS A C 1
ATOM 1537 O O . HIS A 1 202 ? 14.969 -19.938 -27.219 1 58.44 202 HIS A O 1
ATOM 1543 N N . ILE A 1 203 ? 16.5 -18.375 -27.422 1 56.66 203 ILE A N 1
ATOM 1544 C CA . ILE A 1 203 ? 17.406 -19.078 -26.5 1 56.66 203 ILE A CA 1
ATOM 1545 C C . ILE A 1 203 ? 16.781 -19.125 -25.109 1 56.66 203 ILE A C 1
ATOM 1547 O O . ILE A 1 203 ? 16.812 -20.156 -24.438 1 56.66 203 ILE A O 1
ATOM 1551 N N . MET A 1 204 ? 16.281 -18.078 -24.812 1 60.44 204 MET A N 1
ATOM 1552 C CA . MET A 1 204 ? 15.672 -18 -23.5 1 60.44 204 MET A CA 1
ATOM 1553 C C . MET A 1 204 ? 14.484 -18.953 -23.391 1 60.44 204 MET A C 1
ATOM 1555 O O . MET A 1 204 ? 14.297 -19.625 -22.375 1 60.44 204 MET A O 1
ATOM 1559 N N . ASP A 1 205 ? 13.766 -19 -24.484 1 59.38 205 ASP A N 1
ATOM 1560 C CA . ASP A 1 205 ? 12.641 -19.922 -24.531 1 59.38 205 ASP A CA 1
ATOM 1561 C C . ASP A 1 205 ? 13.109 -21.359 -24.391 1 59.38 205 ASP A C 1
ATOM 1563 O O . ASP A 1 205 ? 12.492 -22.156 -23.672 1 59.38 205 ASP A O 1
ATOM 1567 N N . GLN A 1 206 ? 14.172 -21.656 -25.062 1 58.69 206 GLN A N 1
ATOM 1568 C CA . GLN A 1 206 ? 14.734 -23 -25 1 58.69 206 GLN A CA 1
ATOM 1569 C C . GLN A 1 206 ? 15.227 -23.328 -23.594 1 58.69 206 GLN A C 1
ATOM 1571 O O . GLN A 1 206 ? 15.039 -24.438 -23.109 1 58.69 206 GLN A O 1
ATOM 1576 N N . LEU A 1 207 ? 15.805 -22.328 -23.062 1 60.97 207 LEU A N 1
ATOM 1577 C CA . LEU A 1 207 ? 16.312 -22.516 -21.703 1 60.97 207 LEU A CA 1
ATOM 1578 C C . LEU A 1 207 ? 15.156 -22.797 -20.734 1 60.97 207 LEU A C 1
ATOM 1580 O O . LEU A 1 207 ? 15.273 -23.672 -19.875 1 60.97 207 LEU A O 1
ATOM 1584 N N . LEU A 1 208 ? 14.18 -22.188 -20.953 1 61.5 208 LEU A N 1
ATOM 1585 C CA . LEU A 1 208 ? 13.016 -22.375 -20.094 1 61.5 208 LEU A CA 1
ATOM 1586 C C . LEU A 1 208 ? 12.445 -23.781 -20.266 1 61.5 208 LEU A C 1
ATOM 1588 O O . LEU A 1 208 ? 12.055 -24.422 -19.281 1 61.5 208 LEU A O 1
ATOM 1592 N N . VAL A 1 209 ? 12.438 -24.281 -21.5 1 60.44 209 VAL A N 1
ATOM 1593 C CA . VAL A 1 209 ? 11.984 -25.641 -21.781 1 60.44 209 VAL A CA 1
ATOM 1594 C C . VAL A 1 209 ? 12.891 -26.641 -21.062 1 60.44 209 VAL A C 1
ATOM 1596 O O . VAL A 1 209 ? 12.406 -27.609 -20.469 1 60.44 209 VAL A O 1
ATOM 1599 N N . GLU A 1 210 ? 14.125 -26.344 -21.156 1 60.59 210 GLU A N 1
ATOM 1600 C CA . GLU A 1 210 ? 15.078 -27.25 -20.531 1 60.59 210 GLU A CA 1
ATOM 1601 C C . GLU A 1 210 ? 14.938 -27.25 -19.016 1 60.59 210 GLU A C 1
ATOM 1603 O O . GLU A 1 210 ? 15.039 -28.312 -18.375 1 60.59 210 GLU A O 1
ATOM 1608 N N . PHE A 1 211 ? 14.727 -26.125 -18.594 1 61 211 PHE A N 1
ATOM 1609 C CA . PHE A 1 211 ? 14.547 -26.031 -17.156 1 61 211 PHE A CA 1
ATOM 1610 C C . PHE A 1 211 ? 13.32 -26.812 -16.703 1 61 211 PHE A C 1
ATOM 1612 O O . PHE A 1 211 ? 13.336 -27.438 -15.648 1 61 211 PHE A O 1
ATOM 1619 N N . THR A 1 212 ? 12.297 -26.672 -17.422 1 59.28 212 THR A N 1
ATOM 1620 C CA . THR A 1 212 ? 11.07 -27.406 -17.156 1 59.28 212 THR A CA 1
ATOM 1621 C C . THR A 1 212 ? 11.352 -28.906 -17.094 1 59.28 212 THR A C 1
ATOM 1623 O O . THR A 1 212 ? 10.781 -29.625 -16.266 1 59.28 212 THR A O 1
ATOM 1626 N N . THR A 1 213 ? 12.203 -29.266 -18.016 1 56.91 213 THR A N 1
ATOM 1627 C CA . THR A 1 213 ? 12.531 -30.688 -18.094 1 56.91 213 THR A CA 1
ATOM 1628 C C . THR A 1 213 ? 13.344 -31.125 -16.891 1 56.91 213 THR A C 1
ATOM 1630 O O . THR A 1 213 ? 13.148 -32.219 -16.375 1 56.91 213 THR A O 1
ATOM 1633 N N . ILE A 1 214 ? 14.219 -30.281 -16.516 1 54.12 214 ILE A N 1
ATOM 1634 C CA . ILE A 1 214 ? 15.109 -30.641 -15.414 1 54.12 214 ILE A CA 1
ATOM 1635 C C . ILE A 1 214 ? 14.328 -30.641 -14.102 1 54.12 214 ILE A C 1
ATOM 1637 O O . ILE A 1 214 ? 14.477 -31.547 -13.281 1 54.12 214 ILE A O 1
ATOM 1641 N N . GLY A 1 215 ? 13.789 -29.578 -13.68 1 52.41 215 GLY A N 1
ATOM 1642 C CA . GLY A 1 215 ? 13.195 -29.375 -12.367 1 52.41 215 GLY A CA 1
ATOM 1643 C C . GLY A 1 215 ? 12.039 -30.312 -12.086 1 52.41 215 GLY A C 1
ATOM 1644 O O . GLY A 1 215 ? 11.773 -30.656 -10.93 1 52.41 215 GLY A O 1
ATOM 1645 N N . PHE A 1 216 ? 11.094 -30.359 -12.977 1 51.62 216 PHE A N 1
ATOM 1646 C CA . PHE A 1 216 ? 9.797 -31 -12.766 1 51.62 216 PHE A CA 1
ATOM 1647 C C . PHE A 1 216 ? 9.953 -32.5 -12.664 1 51.62 216 PHE A C 1
ATOM 1649 O O . PHE A 1 216 ? 9.062 -33.188 -12.156 1 51.62 216 PHE A O 1
ATOM 1656 N N . LEU A 1 217 ? 10.961 -32.969 -13.406 1 46.88 217 LEU A N 1
ATOM 1657 C CA . LEU A 1 217 ? 10.805 -34.375 -13.648 1 46.88 217 LEU A CA 1
ATOM 1658 C C . LEU A 1 217 ? 11.383 -35.188 -12.492 1 46.88 217 LEU A C 1
ATOM 1660 O O . LEU A 1 217 ? 11.578 -36.406 -12.617 1 46.88 217 LEU A O 1
ATOM 1664 N N . SER A 1 218 ? 11.891 -34.406 -11.57 1 46.62 218 SER A N 1
ATOM 1665 C CA . SER A 1 218 ? 12.461 -35.406 -10.703 1 46.62 218 SER A CA 1
ATOM 1666 C C . SER A 1 218 ? 11.367 -36.25 -10.039 1 46.62 218 SER A C 1
ATOM 1668 O O . SER A 1 218 ? 10.305 -35.75 -9.688 1 46.62 218 SER A O 1
ATOM 1670 N N . ASP A 1 219 ? 11.398 -37.344 -10.273 1 47.41 219 ASP A N 1
ATOM 1671 C CA . ASP A 1 219 ? 10.664 -38.438 -9.656 1 47.41 219 ASP A CA 1
ATOM 1672 C C . ASP A 1 219 ? 10.461 -38.188 -8.164 1 47.41 219 ASP A C 1
ATOM 1674 O O . ASP A 1 219 ? 11.359 -37.688 -7.484 1 47.41 219 ASP A O 1
ATOM 1678 N N . ASP A 1 220 ? 9.172 -37.844 -7.746 1 50.66 220 ASP A N 1
ATOM 1679 C CA . ASP A 1 220 ? 8.586 -37.688 -6.422 1 50.66 220 ASP A CA 1
ATOM 1680 C C . ASP A 1 220 ? 9.312 -38.531 -5.395 1 50.66 220 ASP A C 1
ATOM 1682 O O . ASP A 1 220 ? 8.93 -38.594 -4.223 1 50.66 220 ASP A O 1
ATOM 1686 N N . ASN A 1 221 ? 10.055 -39.562 -5.879 1 48.59 221 ASN A N 1
ATOM 1687 C CA . ASN A 1 221 ? 10.586 -40.438 -4.852 1 48.59 221 ASN A CA 1
ATOM 1688 C C . ASN A 1 221 ? 12.102 -40.344 -4.742 1 48.59 221 ASN A C 1
ATOM 1690 O O . ASN A 1 221 ? 12.82 -41.219 -5.234 1 48.59 221 ASN A O 1
ATOM 1694 N N . PRO A 1 222 ? 12.656 -39.188 -4.512 1 52.62 222 PRO A N 1
ATOM 1695 C CA . PRO A 1 222 ? 14.109 -39.062 -4.555 1 52.62 222 PRO A CA 1
ATOM 1696 C C . PRO A 1 222 ? 14.82 -40.094 -3.684 1 52.62 222 PRO A C 1
ATOM 1698 O O . PRO A 1 222 ? 16.047 -40.125 -3.635 1 52.62 222 PRO A O 1
ATOM 1701 N N . GLY A 1 223 ? 14.188 -41.219 -3.449 1 54.66 223 GLY A N 1
ATOM 1702 C CA . GLY A 1 223 ? 14.844 -42.156 -2.549 1 54.66 223 GLY A CA 1
ATOM 1703 C C . GLY A 1 223 ? 15.297 -41.531 -1.253 1 54.66 223 GLY A C 1
ATOM 1704 O O . GLY A 1 223 ? 14.664 -40.594 -0.754 1 54.66 223 GLY A O 1
ATOM 1705 N N . ARG A 1 224 ? 16.391 -42.031 -0.481 1 58.97 224 ARG A N 1
ATOM 1706 C CA . ARG A 1 224 ? 16.875 -41.688 0.858 1 58.97 224 ARG A CA 1
ATOM 1707 C C . ARG A 1 224 ? 17.75 -40.438 0.839 1 58.97 224 ARG A C 1
ATOM 1709 O O . ARG A 1 224 ? 18.094 -39.906 1.893 1 58.97 224 ARG A O 1
ATOM 1716 N N . ARG A 1 225 ? 18.047 -39.812 -0.296 1 75.31 225 ARG A N 1
ATOM 1717 C CA . ARG A 1 225 ? 19.016 -38.75 -0.322 1 75.31 225 ARG A CA 1
ATOM 1718 C C . ARG A 1 225 ? 18.328 -37.375 -0.328 1 75.31 225 ARG A C 1
ATOM 1720 O O . ARG A 1 225 ? 17.234 -37.219 -0.888 1 75.31 225 ARG A O 1
ATOM 1727 N N . LYS A 1 226 ? 18.891 -36.562 0.503 1 83.88 226 LYS A N 1
ATOM 1728 C CA . LYS A 1 226 ? 18.422 -35.156 0.5 1 83.88 226 LYS A CA 1
ATOM 1729 C C . LYS A 1 226 ? 18.516 -34.562 -0.895 1 83.88 226 LYS A C 1
ATOM 1731 O O . LYS A 1 226 ? 19.469 -34.812 -1.628 1 83.88 226 LYS A O 1
ATOM 1736 N N . GLN A 1 227 ? 17.484 -33.969 -1.319 1 81.94 227 GLN A N 1
ATOM 1737 C CA . GLN A 1 227 ? 17.438 -33.312 -2.629 1 81.94 227 GLN A CA 1
ATOM 1738 C C . GLN A 1 227 ? 17.312 -31.812 -2.498 1 81.94 227 GLN A C 1
ATOM 1740 O O . GLN A 1 227 ? 16.688 -31.312 -1.553 1 81.94 227 GLN A O 1
ATOM 1745 N N . PRO A 1 228 ? 17.984 -31.141 -3.4 1 82.12 228 PRO A N 1
ATOM 1746 C CA . PRO A 1 228 ? 17.812 -29.688 -3.365 1 82.12 228 PRO A CA 1
ATOM 1747 C C . PRO A 1 228 ? 16.375 -29.25 -3.625 1 82.12 228 PRO A C 1
ATOM 1749 O O . PRO A 1 228 ? 15.734 -29.734 -4.57 1 82.12 228 PRO A O 1
ATOM 1752 N N . VAL A 1 229 ? 15.812 -28.453 -2.764 1 85.44 229 VAL A N 1
ATOM 1753 C CA . VAL A 1 229 ? 14.453 -27.938 -2.885 1 85.44 229 VAL A CA 1
ATOM 1754 C C . VAL A 1 229 ? 14.477 -26.422 -2.943 1 85.44 229 VAL A C 1
ATOM 1756 O O . VAL A 1 229 ? 15.039 -25.766 -2.061 1 85.44 229 VAL A O 1
ATOM 1759 N N . VAL A 1 230 ? 13.883 -25.922 -3.953 1 83.25 230 VAL A N 1
ATOM 1760 C CA . VAL A 1 230 ? 13.859 -24.469 -4.098 1 83.25 230 VAL A CA 1
ATOM 1761 C C . VAL A 1 230 ? 12.57 -23.906 -3.506 1 83.25 230 VAL A C 1
ATOM 1763 O O . VAL A 1 230 ? 12.594 -22.906 -2.783 1 83.25 230 VAL A O 1
ATOM 1766 N N . THR A 1 231 ? 11.484 -24.594 -3.904 1 89.69 231 THR A N 1
ATOM 1767 C CA . THR A 1 231 ? 10.195 -24.078 -3.453 1 89.69 231 THR A CA 1
ATOM 1768 C C . THR A 1 231 ? 9.234 -25.219 -3.143 1 89.69 231 THR A C 1
ATOM 1770 O O . THR A 1 231 ? 9.258 -26.266 -3.803 1 89.69 231 THR A O 1
ATOM 1773 N N . ILE A 1 232 ? 8.484 -25.094 -2.193 1 93 232 ILE A N 1
ATOM 1774 C CA . ILE A 1 232 ? 7.297 -25.875 -1.896 1 93 232 ILE A CA 1
ATOM 1775 C C . ILE A 1 232 ? 6.066 -24.984 -1.878 1 93 232 ILE A C 1
ATOM 1777 O O . ILE A 1 232 ? 6.02 -24 -1.129 1 93 232 ILE A O 1
ATOM 1781 N N . ALA A 1 233 ? 5.086 -25.234 -2.754 1 96.31 233 ALA A N 1
ATOM 1782 C CA . ALA A 1 233 ? 3.99 -24.297 -2.918 1 96.31 233 ALA A CA 1
ATOM 1783 C C . ALA A 1 233 ? 2.639 -25 -2.875 1 96.31 233 ALA A C 1
ATOM 1785 O O . ALA A 1 233 ? 2.518 -26.141 -3.309 1 96.31 233 ALA A O 1
ATOM 1786 N N . ALA A 1 234 ? 1.627 -24.344 -2.35 1 97.88 234 ALA A N 1
ATOM 1787 C CA . ALA A 1 234 ? 0.261 -24.844 -2.266 1 97.88 234 ALA A CA 1
ATOM 1788 C C . ALA A 1 234 ? -0.751 -23.766 -2.641 1 97.88 234 ALA A C 1
ATOM 1790 O O . ALA A 1 234 ? -0.487 -22.578 -2.475 1 97.88 234 ALA A O 1
ATOM 1791 N N . PRO A 1 235 ? -1.878 -24.203 -3.133 1 97.31 235 PRO A N 1
ATOM 1792 C CA . PRO A 1 235 ? -2.885 -23.25 -3.596 1 97.31 235 PRO A CA 1
ATOM 1793 C C . PRO A 1 235 ? -3.705 -22.656 -2.453 1 97.31 235 PRO A C 1
ATOM 1795 O O . PRO A 1 235 ? -3.826 -23.266 -1.391 1 97.31 235 PRO A O 1
ATOM 1798 N N . VAL A 1 236 ? -4.176 -21.469 -2.613 1 97.19 236 VAL A N 1
ATOM 1799 C CA . VAL A 1 236 ? -5.223 -20.844 -1.812 1 97.19 236 VAL A CA 1
ATOM 1800 C C . VAL A 1 236 ? -6.473 -20.625 -2.666 1 97.19 236 VAL A C 1
ATOM 1802 O O . VAL A 1 236 ? -6.387 -20.125 -3.787 1 97.19 236 VAL A O 1
ATOM 1805 N N . PHE A 1 237 ? -7.559 -21 -2.109 1 95.06 237 PHE A N 1
ATOM 1806 C CA . PHE A 1 237 ? -8.797 -20.969 -2.875 1 95.06 237 PHE A CA 1
ATOM 1807 C C . PHE A 1 237 ? -9.656 -19.781 -2.465 1 95.06 237 PHE A C 1
ATOM 1809 O O . PHE A 1 237 ? -9.578 -19.312 -1.325 1 95.06 237 PHE A O 1
ATOM 1816 N N . ASP A 1 238 ? -10.367 -19.312 -3.443 1 90.5 238 ASP A N 1
ATOM 1817 C CA . ASP A 1 238 ? -11.336 -18.266 -3.125 1 90.5 238 ASP A CA 1
ATOM 1818 C C . ASP A 1 238 ? -12.664 -18.859 -2.676 1 90.5 238 ASP A C 1
ATOM 1820 O O . ASP A 1 238 ? -12.75 -20.062 -2.406 1 90.5 238 ASP A O 1
ATOM 1824 N N . THR A 1 239 ? -13.688 -18 -2.521 1 86.56 239 THR A N 1
ATOM 1825 C CA . THR A 1 239 ? -14.977 -18.438 -1.986 1 86.56 239 THR A CA 1
ATOM 1826 C C . THR A 1 239 ? -15.68 -19.375 -2.955 1 86.56 239 THR A C 1
ATOM 1828 O O . THR A 1 239 ? -16.578 -20.125 -2.561 1 86.56 239 THR A O 1
ATOM 1831 N N . ARG A 1 240 ? -15.328 -19.375 -4.238 1 86.19 240 ARG A N 1
ATOM 1832 C CA . ARG A 1 240 ? -15.922 -20.25 -5.242 1 86.19 240 ARG A CA 1
ATOM 1833 C C . ARG A 1 240 ? -15.086 -21.516 -5.434 1 86.19 240 ARG A C 1
ATOM 1835 O O . ARG A 1 240 ? -15.273 -22.25 -6.406 1 86.19 240 ARG A O 1
ATOM 1842 N N . ARG A 1 241 ? -14.07 -21.656 -4.617 1 88.69 241 ARG A N 1
ATOM 1843 C CA . ARG A 1 241 ? -13.195 -22.828 -4.609 1 88.69 241 ARG A CA 1
ATOM 1844 C C . ARG A 1 241 ? -12.312 -22.859 -5.859 1 88.69 241 ARG A C 1
ATOM 1846 O O . ARG A 1 241 ? -11.961 -23.922 -6.344 1 88.69 241 ARG A O 1
ATOM 1853 N N . GLN A 1 242 ? -12.195 -21.734 -6.406 1 90 242 GLN A N 1
ATOM 1854 C CA . GLN A 1 242 ? -11.203 -21.594 -7.461 1 90 242 GLN A CA 1
ATOM 1855 C C . GLN A 1 242 ? -9.867 -21.109 -6.891 1 90 242 GLN A C 1
ATOM 1857 O O . GLN A 1 242 ? -9.836 -20.344 -5.922 1 90 242 GLN A O 1
ATOM 1862 N N . VAL A 1 243 ? -8.797 -21.609 -7.52 1 92.94 243 VAL A N 1
ATOM 1863 C CA . VAL A 1 243 ? -7.477 -21.203 -7.051 1 92.94 243 VAL A CA 1
ATOM 1864 C C . VAL A 1 243 ? -7.293 -19.703 -7.273 1 92.94 243 VAL A C 1
ATOM 1866 O O . VAL A 1 243 ? -7.461 -19.203 -8.391 1 92.94 243 VAL A O 1
ATOM 1869 N N . ALA A 1 244 ? -6.961 -19 -6.281 1 92.69 244 ALA A N 1
ATOM 1870 C CA . ALA A 1 244 ? -6.852 -17.547 -6.352 1 92.69 244 ALA A CA 1
ATOM 1871 C C . ALA A 1 244 ? -5.391 -17.109 -6.328 1 92.69 244 ALA A C 1
ATOM 1873 O O . ALA A 1 244 ? -5.008 -16.172 -7.023 1 92.69 244 ALA A O 1
ATOM 1874 N N . LEU A 1 245 ? -4.637 -17.75 -5.52 1 95.88 245 LEU A N 1
ATOM 1875 C CA . LEU A 1 245 ? -3.213 -17.469 -5.355 1 95.88 245 LEU A CA 1
ATOM 1876 C C . LEU A 1 245 ? -2.492 -18.672 -4.758 1 95.88 245 LEU A C 1
ATOM 1878 O O . LEU A 1 245 ? -3.104 -19.734 -4.539 1 95.88 245 LEU A O 1
ATOM 1882 N N . MET A 1 246 ? -1.184 -18.594 -4.613 1 96.5 246 MET A N 1
ATOM 1883 C CA . MET A 1 246 ? -0.467 -19.688 -3.963 1 96.5 246 MET A CA 1
ATOM 1884 C C . MET A 1 246 ? 0.498 -19.156 -2.91 1 96.5 246 MET A C 1
ATOM 1886 O O . MET A 1 246 ? 0.947 -18.016 -2.994 1 96.5 246 MET A O 1
ATOM 1890 N N . LEU A 1 247 ? 0.667 -19.906 -1.938 1 96.81 247 LEU A N 1
ATOM 1891 C CA . LEU A 1 247 ? 1.661 -19.703 -0.891 1 96.81 247 LEU A CA 1
ATOM 1892 C C . LEU A 1 247 ? 2.867 -20.609 -1.099 1 96.81 247 LEU A C 1
ATOM 1894 O O . LEU A 1 247 ? 2.711 -21.797 -1.423 1 96.81 247 LEU A O 1
ATOM 1898 N N . ALA A 1 248 ? 4.078 -20.047 -0.948 1 94.19 248 ALA A N 1
ATOM 1899 C CA . ALA A 1 248 ? 5.273 -20.828 -1.236 1 94.19 248 ALA A CA 1
ATOM 1900 C C . ALA A 1 248 ? 6.305 -20.688 -0.12 1 94.19 248 ALA A C 1
ATOM 1902 O O . ALA A 1 248 ? 6.48 -19.609 0.441 1 94.19 248 ALA A O 1
ATOM 1903 N N . VAL A 1 249 ? 6.941 -21.766 0.21 1 93.88 249 VAL A N 1
ATOM 1904 C CA . VAL A 1 249 ? 8.109 -21.812 1.085 1 93.88 249 VAL A CA 1
ATOM 1905 C C . VAL A 1 249 ? 9.375 -21.969 0.249 1 93.88 249 VAL A C 1
ATOM 1907 O O . VAL A 1 249 ? 9.398 -22.75 -0.712 1 93.88 249 VAL A O 1
ATOM 1910 N N . HIS A 1 250 ? 10.414 -21.25 0.658 1 88.44 250 HIS A N 1
ATOM 1911 C CA . HIS A 1 250 ? 11.641 -21.25 -0.127 1 88.44 250 HIS A CA 1
ATOM 1912 C C . HIS A 1 250 ? 12.82 -21.734 0.702 1 88.44 250 HIS A C 1
ATOM 1914 O O . HIS A 1 250 ? 13.672 -20.953 1.117 1 88.44 250 HIS A O 1
ATOM 1920 N N . PRO A 1 251 ? 12.977 -23.016 0.813 1 86.44 251 PRO A N 1
ATOM 1921 C CA . PRO A 1 251 ? 14.109 -23.531 1.584 1 86.44 251 PRO A CA 1
ATOM 1922 C C . PRO A 1 251 ? 15.453 -23.266 0.913 1 86.44 251 PRO A C 1
ATOM 1924 O O . PRO A 1 251 ? 16.422 -22.875 1.581 1 86.44 251 PRO A O 1
ATOM 1927 N N . LEU A 1 252 ? 15.562 -23.516 -0.402 1 82.19 252 LEU A N 1
ATOM 1928 C CA . LEU A 1 252 ? 16.766 -23.344 -1.2 1 82.19 252 LEU A CA 1
ATOM 1929 C C . LEU A 1 252 ? 17.922 -24.156 -0.614 1 82.19 252 LEU A C 1
ATOM 1931 O O . LEU A 1 252 ? 19.047 -23.656 -0.512 1 82.19 252 LEU A O 1
ATOM 1935 N N . CYS A 1 253 ? 17.703 -25.25 -0.182 1 81.56 253 CYS A N 1
ATOM 1936 C CA . CYS A 1 253 ? 18.672 -26.188 0.387 1 81.56 253 CYS A CA 1
ATOM 1937 C C . CYS A 1 253 ? 18.203 -27.625 0.239 1 81.56 253 CYS A C 1
ATOM 1939 O O . CYS A 1 253 ? 17.047 -27.875 -0.132 1 81.56 253 CYS A O 1
ATOM 1941 N N . PRO A 1 254 ? 19.125 -28.547 0.411 1 85.69 254 PRO A N 1
ATOM 1942 C CA . PRO A 1 254 ? 18.688 -29.938 0.361 1 85.69 254 PRO A CA 1
ATOM 1943 C C . PRO A 1 254 ? 17.766 -30.312 1.518 1 85.69 254 PRO A C 1
ATOM 1945 O O . PRO A 1 254 ? 18 -29.906 2.656 1 85.69 254 PRO A O 1
ATOM 1948 N N . LEU A 1 255 ? 16.734 -30.984 1.205 1 89.5 255 LEU A N 1
ATOM 1949 C CA . LEU A 1 255 ? 15.781 -31.484 2.197 1 89.5 255 LEU A CA 1
ATOM 1950 C C . LEU A 1 255 ? 15.516 -32.969 1.992 1 89.5 255 LEU A C 1
ATOM 1952 O O . LEU A 1 255 ? 15.555 -33.469 0.861 1 89.5 255 LEU A O 1
ATOM 1956 N N . SER A 1 256 ? 15.297 -33.656 3.098 1 89 256 SER A N 1
ATOM 1957 C CA . SER A 1 256 ? 14.844 -35.031 3.023 1 89 256 SER A CA 1
ATOM 1958 C C . SER A 1 256 ? 13.352 -35.094 2.695 1 89 256 SER A C 1
ATOM 1960 O O . SER A 1 256 ? 12.641 -34.094 2.797 1 89 256 SER A O 1
ATOM 1962 N N . ALA A 1 257 ? 12.906 -36.312 2.346 1 88.88 257 ALA A N 1
ATOM 1963 C CA . ALA A 1 257 ? 11.484 -36.531 2.076 1 88.88 257 ALA A CA 1
ATOM 1964 C C . ALA A 1 257 ? 10.633 -36.219 3.303 1 88.88 257 ALA A C 1
ATOM 1966 O O . ALA A 1 257 ? 9.531 -35.688 3.182 1 88.88 257 ALA A O 1
ATOM 1967 N N . ARG A 1 258 ? 11.156 -36.594 4.457 1 91.31 258 ARG A N 1
ATOM 1968 C CA . ARG A 1 258 ? 10.43 -36.312 5.695 1 91.31 258 ARG A CA 1
ATOM 1969 C C . ARG A 1 258 ? 10.281 -34.812 5.938 1 91.31 258 ARG A C 1
ATOM 1971 O O . ARG A 1 258 ? 9.203 -34.344 6.301 1 91.31 258 ARG A O 1
ATOM 1978 N N . GLN A 1 259 ? 11.391 -34.094 5.742 1 93 259 GLN A N 1
ATOM 1979 C CA . GLN A 1 259 ? 11.367 -32.656 5.93 1 93 259 GLN A CA 1
ATOM 1980 C C . GLN A 1 259 ? 10.383 -32 4.965 1 93 259 GLN A C 1
ATOM 1982 O O . GLN A 1 259 ? 9.648 -31.094 5.348 1 93 259 GLN A O 1
ATOM 1987 N N . ILE A 1 260 ? 10.391 -32.469 3.742 1 93.69 260 ILE A N 1
ATOM 1988 C CA . ILE A 1 260 ? 9.492 -31.938 2.723 1 93.69 260 ILE A CA 1
ATOM 1989 C C . ILE A 1 260 ? 8.047 -32.188 3.143 1 93.69 260 ILE A C 1
ATOM 1991 O O . ILE A 1 260 ? 7.211 -31.266 3.039 1 93.69 260 ILE A O 1
ATOM 1995 N N . ARG A 1 261 ? 7.754 -33.312 3.645 1 94 261 ARG A N 1
ATOM 1996 C CA . ARG A 1 261 ? 6.402 -33.656 4.07 1 94 261 ARG A CA 1
ATOM 1997 C C . ARG A 1 261 ? 5.957 -32.781 5.238 1 94 261 ARG A C 1
ATOM 1999 O O . ARG A 1 261 ? 4.805 -32.375 5.293 1 94 261 ARG A O 1
ATOM 2006 N N . VAL A 1 262 ? 6.855 -32.562 6.133 1 96.12 262 VAL A N 1
ATOM 2007 C CA . VAL A 1 262 ? 6.539 -31.75 7.305 1 96.12 262 VAL A CA 1
ATOM 2008 C C . VAL A 1 262 ? 6.23 -30.312 6.867 1 96.12 262 VAL A C 1
ATOM 2010 O O . VAL A 1 262 ? 5.227 -29.734 7.293 1 96.12 262 VAL A O 1
ATOM 2013 N N . ILE A 1 263 ? 7.09 -29.766 6.012 1 96.69 263 ILE A N 1
ATOM 2014 C CA . ILE A 1 263 ? 6.891 -28.406 5.516 1 96.69 263 ILE A CA 1
ATOM 2015 C C . ILE A 1 263 ? 5.605 -28.344 4.695 1 96.69 263 ILE A C 1
ATOM 2017 O O . ILE A 1 263 ? 4.816 -27.406 4.844 1 96.69 263 ILE A O 1
ATOM 2021 N N . GLY A 1 264 ? 5.426 -29.359 3.832 1 97 264 GLY A N 1
ATOM 2022 C CA . GLY A 1 264 ? 4.223 -29.422 3.02 1 97 264 GLY A CA 1
ATOM 2023 C C . GLY A 1 264 ? 2.947 -29.438 3.844 1 97 264 GLY A C 1
ATOM 2024 O O . GLY A 1 264 ? 1.973 -28.766 3.502 1 97 264 GLY A O 1
ATOM 2025 N N . LYS A 1 265 ? 2.961 -30.156 4.918 1 97.38 265 LYS A N 1
ATOM 2026 C CA . LYS A 1 265 ? 1.793 -30.25 5.789 1 97.38 265 LYS A CA 1
ATOM 2027 C C . LYS A 1 265 ? 1.502 -28.891 6.449 1 97.38 265 LYS A C 1
ATOM 2029 O O . LYS A 1 265 ? 0.352 -28.453 6.484 1 97.38 265 LYS A O 1
ATOM 2034 N N . LYS A 1 266 ? 2.523 -28.297 6.957 1 98.19 266 LYS A N 1
ATOM 2035 C CA . LYS A 1 266 ? 2.346 -26.984 7.578 1 98.19 266 LYS A CA 1
ATOM 2036 C C . LYS A 1 266 ? 1.845 -25.969 6.566 1 98.19 266 LYS A C 1
ATOM 2038 O O . LYS A 1 266 ? 0.989 -25.141 6.887 1 98.19 266 LYS A O 1
ATOM 2043 N N . LEU A 1 267 ? 2.41 -26.031 5.402 1 98.31 267 LEU A N 1
ATOM 2044 C CA . LEU A 1 267 ? 2.008 -25.156 4.305 1 98.31 267 LEU A CA 1
ATOM 2045 C C . LEU A 1 267 ? 0.537 -25.375 3.957 1 98.31 267 LEU A C 1
ATOM 2047 O O . LEU A 1 267 ? -0.224 -24.406 3.855 1 98.31 267 LEU A O 1
ATOM 2051 N N . THR A 1 268 ? 0.105 -26.609 3.834 1 97.75 268 THR A N 1
ATOM 2052 C CA . THR A 1 268 ? -1.271 -26.891 3.449 1 97.75 268 THR A CA 1
ATOM 2053 C C . THR A 1 268 ? -2.234 -26.562 4.586 1 97.75 268 THR A C 1
ATOM 2055 O O . THR A 1 268 ? -3.367 -26.141 4.34 1 97.75 268 THR A O 1
ATOM 2058 N N . ASP A 1 269 ? -1.794 -26.703 5.824 1 97.38 269 ASP A N 1
ATOM 2059 C CA . ASP A 1 269 ? -2.613 -26.266 6.953 1 97.38 269 ASP A CA 1
ATOM 2060 C C . ASP A 1 269 ? -2.898 -24.766 6.879 1 97.38 269 ASP A C 1
ATOM 2062 O O . ASP A 1 269 ? -4.039 -24.344 7.062 1 97.38 269 ASP A O 1
ATOM 2066 N N . GLU A 1 270 ? -1.87 -24 6.559 1 97.38 270 GLU A N 1
ATOM 2067 C CA . GLU A 1 270 ? -2.02 -22.547 6.457 1 97.38 270 GLU A CA 1
ATOM 2068 C C . GLU A 1 270 ? -2.924 -22.172 5.289 1 97.38 270 GLU A C 1
ATOM 2070 O O . GLU A 1 270 ? -3.799 -21.312 5.43 1 97.38 270 GLU A O 1
ATOM 2075 N N . THR A 1 271 ? -2.646 -22.812 4.109 1 97.44 271 THR A N 1
ATOM 2076 C CA . THR A 1 271 ? -3.43 -22.438 2.939 1 97.44 271 THR A CA 1
ATOM 2077 C C . THR A 1 271 ? -4.895 -22.828 3.115 1 97.44 271 THR A C 1
ATOM 2079 O O . THR A 1 271 ? -5.793 -22.125 2.656 1 97.44 271 THR A O 1
ATOM 2082 N N . THR A 1 272 ? -5.16 -23.922 3.805 1 95.25 272 THR A N 1
ATOM 2083 C CA . THR A 1 272 ? -6.527 -24.344 4.102 1 95.25 272 THR A CA 1
ATOM 2084 C C . THR A 1 272 ? -7.199 -23.344 5.047 1 95.25 272 THR A C 1
ATOM 2086 O O . THR A 1 272 ? -8.375 -23 4.871 1 95.25 272 THR A O 1
ATOM 2089 N N . ALA A 1 273 ? -6.48 -22.891 5.992 1 94.88 273 ALA A N 1
ATOM 2090 C CA . ALA A 1 273 ? -7.02 -21.953 6.977 1 94.88 273 ALA A CA 1
ATOM 2091 C C . ALA A 1 273 ? -7.379 -20.609 6.328 1 94.88 273 ALA A C 1
ATOM 2093 O O . ALA A 1 273 ? -8.352 -19.969 6.723 1 94.88 273 ALA A O 1
ATOM 2094 N N . VAL A 1 274 ? -6.586 -20.203 5.383 1 94.69 274 VAL A N 1
ATOM 2095 C CA . VAL A 1 274 ? -6.766 -18.906 4.746 1 94.69 274 VAL A CA 1
ATOM 2096 C C . VAL A 1 274 ? -7.891 -18.984 3.715 1 94.69 274 VAL A C 1
ATOM 2098 O O . VAL A 1 274 ? -8.539 -17.969 3.414 1 94.69 274 VAL A O 1
ATOM 2101 N N . SER A 1 275 ? -8.109 -20.156 3.117 1 92.56 275 SER A N 1
ATOM 2102 C CA . SER A 1 275 ? -9.148 -20.344 2.102 1 92.56 275 SER A CA 1
ATOM 2103 C C . SER A 1 275 ? -10.539 -20.312 2.721 1 92.56 275 SER A C 1
ATOM 2105 O O . SER A 1 275 ? -10.82 -21.062 3.656 1 92.56 275 SER A O 1
ATOM 2107 N N . PRO A 1 276 ? -11.359 -19.328 2.314 1 84.69 276 PRO A N 1
ATOM 2108 C CA . PRO A 1 276 ? -12.711 -19.281 2.883 1 84.69 276 PRO A CA 1
ATOM 2109 C C . PRO A 1 276 ? -13.461 -20.609 2.732 1 84.69 276 PRO A C 1
ATOM 2111 O O . PRO A 1 276 ? -13.312 -21.297 1.722 1 84.69 276 PRO A O 1
ATOM 2114 N N . GLN A 1 277 ? -14.031 -21.031 3.85 1 73.31 277 GLN A N 1
ATOM 2115 C CA . GLN A 1 277 ? -14.797 -22.281 3.85 1 73.31 277 GLN A CA 1
ATOM 2116 C C . GLN A 1 277 ? -16.188 -22.062 3.252 1 73.31 277 GLN A C 1
ATOM 2118 O O . GLN A 1 277 ? -16.766 -20.984 3.389 1 73.31 277 GLN A O 1
ATOM 2123 N N . PRO A 1 278 ? -16.547 -22.906 2.316 1 62.56 278 PRO A N 1
ATOM 2124 C CA . PRO A 1 278 ? -17.891 -22.781 1.757 1 62.56 278 PRO A CA 1
ATOM 2125 C C . PRO A 1 278 ? -18.969 -22.625 2.83 1 62.56 278 PRO A C 1
ATOM 2127 O O . PRO A 1 278 ? -18.812 -23.125 3.945 1 62.56 278 PRO A O 1
ATOM 2130 N N . ARG A 1 279 ? -19.641 -21.547 2.803 1 54.53 279 ARG A N 1
ATOM 2131 C CA . ARG A 1 279 ? -20.781 -21.438 3.707 1 54.53 279 ARG A CA 1
ATOM 2132 C C . ARG A 1 279 ? -21.578 -22.734 3.754 1 54.53 279 ARG A C 1
ATOM 2134 O O . ARG A 1 279 ? -21.734 -23.406 2.734 1 54.53 279 ARG A O 1
ATOM 2141 N N . PRO A 1 280 ? -21.953 -23.141 5.02 1 47.91 280 PRO A N 1
ATOM 2142 C CA . PRO A 1 280 ? -22.922 -24.219 5.16 1 47.91 280 PRO A CA 1
ATOM 2143 C C . PRO A 1 280 ? -24.188 -24 4.324 1 47.91 280 PRO A C 1
ATOM 2145 O O . PRO A 1 280 ? -24.703 -22.875 4.27 1 47.91 280 PRO A O 1
ATOM 2148 N N . GLY A 1 281 ? -24.5 -24.797 3.184 1 50.91 281 GLY A N 1
ATOM 2149 C CA . GLY A 1 281 ? -25.641 -24.828 2.283 1 50.91 281 GLY A CA 1
ATOM 2150 C C . GLY A 1 281 ? -25.281 -24.469 0.853 1 50.91 281 GLY A C 1
ATOM 2151 O O . GLY A 1 281 ? -26.141 -24.453 -0.024 1 50.91 281 GLY A O 1
ATOM 2152 N N . GLU A 1 282 ? -24.422 -23.625 0.69 1 47.66 282 GLU A N 1
ATOM 2153 C CA . GLU A 1 282 ? -24.125 -23.312 -0.704 1 47.66 282 GLU A CA 1
ATOM 2154 C C . GLU A 1 282 ? -23.516 -24.531 -1.414 1 47.66 282 GLU A C 1
ATOM 2156 O O . GLU A 1 282 ? -22.547 -25.109 -0.935 1 47.66 282 GLU A O 1
ATOM 2161 N N . ILE A 1 283 ? -24.391 -25.297 -2.029 1 42.41 283 ILE A N 1
ATOM 2162 C CA . ILE A 1 283 ? -24.234 -26.5 -2.84 1 42.41 283 ILE A CA 1
ATOM 2163 C C . ILE A 1 283 ? -22.953 -26.391 -3.67 1 42.41 283 ILE A C 1
ATOM 2165 O O . ILE A 1 283 ? -22.641 -25.328 -4.219 1 42.41 283 ILE A O 1
ATOM 2169 N N . GLU A 1 284 ? -21.953 -27.25 -3.416 1 45.88 284 GLU A N 1
ATOM 2170 C CA . GLU A 1 284 ? -20.828 -27.562 -4.289 1 45.88 284 GLU A CA 1
ATOM 2171 C C . GLU A 1 284 ? -21.25 -27.562 -5.758 1 45.88 284 GLU A C 1
ATOM 2173 O O . GLU A 1 284 ? -22.234 -28.188 -6.121 1 45.88 284 GLU A O 1
ATOM 2178 N N . PRO A 1 285 ? -21.062 -26.578 -6.465 1 38.84 285 PRO A N 1
ATOM 2179 C CA . PRO A 1 285 ? -21.547 -26.906 -7.809 1 38.84 285 PRO A CA 1
ATOM 2180 C C . PRO A 1 285 ? -21.219 -28.344 -8.211 1 38.84 285 PRO A C 1
ATOM 2182 O O . PRO A 1 285 ? -20.156 -28.859 -7.84 1 38.84 285 PRO A O 1
ATOM 2185 N N . ALA A 1 286 ? -22.297 -29.172 -8.453 1 39.44 286 ALA A N 1
ATOM 2186 C CA . ALA A 1 286 ? -22.125 -30.469 -9.109 1 39.44 286 ALA A CA 1
ATOM 2187 C C . ALA A 1 286 ? -21.078 -30.391 -10.219 1 39.44 286 ALA A C 1
ATOM 2189 O O . ALA A 1 286 ? -21.203 -29.578 -11.148 1 39.44 286 ALA A O 1
ATOM 2190 N N . VAL A 1 287 ? -19.656 -30.609 -9.703 1 32.62 287 VAL A N 1
ATOM 2191 C CA . VAL A 1 287 ? -18.75 -30.938 -10.805 1 32.62 287 VAL A CA 1
ATOM 2192 C C . VAL A 1 287 ? -19.375 -32.031 -11.672 1 32.62 287 VAL A C 1
ATOM 2194 O O . VAL A 1 287 ? -19.938 -33 -11.164 1 32.62 287 VAL A O 1
ATOM 2197 N N . MET B 1 1 ? -7.574 7.789 -14.656 1 92.19 1 MET B N 1
ATOM 2198 C CA . MET B 1 1 ? -6.953 6.52 -14.281 1 92.19 1 MET B CA 1
ATOM 2199 C C . MET B 1 1 ? -6.695 6.465 -12.781 1 92.19 1 MET B C 1
ATOM 2201 O O . MET B 1 1 ? -7.172 5.555 -12.102 1 92.19 1 MET B O 1
ATOM 2205 N N . LEU B 1 2 ? -6.098 7.508 -12.188 1 93.75 2 LEU B N 1
ATOM 2206 C CA . LEU B 1 2 ? -5.809 7.512 -10.758 1 93.75 2 LEU B CA 1
ATOM 2207 C C . LEU B 1 2 ? -7.102 7.527 -9.945 1 93.75 2 LEU B C 1
ATOM 2209 O O . LEU B 1 2 ? -7.191 6.871 -8.906 1 93.75 2 LEU B O 1
ATOM 2213 N N . ASP B 1 3 ? -8.117 8.227 -10.477 1 93.19 3 ASP B N 1
ATOM 2214 C CA . ASP B 1 3 ? -9.406 8.297 -9.789 1 93.19 3 ASP B CA 1
ATOM 2215 C C . ASP B 1 3 ? -10.039 6.91 -9.664 1 93.19 3 ASP B C 1
ATOM 2217 O O . ASP B 1 3 ? -10.68 6.605 -8.656 1 93.19 3 ASP B O 1
ATOM 2221 N N . VAL B 1 4 ? -9.883 6.172 -10.656 1 95.25 4 VAL B N 1
ATOM 2222 C CA . VAL B 1 4 ? -10.469 4.832 -10.641 1 95.25 4 VAL B CA 1
ATOM 2223 C C . VAL B 1 4 ? -9.758 3.971 -9.602 1 95.25 4 VAL B C 1
ATOM 2225 O O . VAL B 1 4 ? -10.398 3.227 -8.859 1 95.25 4 VAL B O 1
ATOM 2228 N N . VAL B 1 5 ? -8.406 4.066 -9.523 1 95.44 5 VAL B N 1
ATOM 2229 C CA . VAL B 1 5 ? -7.637 3.309 -8.539 1 95.44 5 VAL B CA 1
ATOM 2230 C C . VAL B 1 5 ? -8.062 3.713 -7.129 1 95.44 5 VAL B C 1
ATOM 2232 O O . VAL B 1 5 ? -8.273 2.855 -6.266 1 95.44 5 VAL B O 1
ATOM 2235 N N . GLU B 1 6 ? -8.164 5.027 -6.922 1 92.62 6 GLU B N 1
ATOM 2236 C CA . GLU B 1 6 ? -8.578 5.527 -5.613 1 92.62 6 GLU B CA 1
ATOM 2237 C C . GLU B 1 6 ? -9.984 5.047 -5.258 1 92.62 6 GLU B C 1
ATOM 2239 O O . GLU B 1 6 ? -10.258 4.711 -4.102 1 92.62 6 GLU B O 1
ATOM 2244 N N . LEU B 1 7 ? -10.883 5.004 -6.238 1 91.69 7 LEU B N 1
ATOM 2245 C CA . LEU B 1 7 ? -12.234 4.52 -6.012 1 91.69 7 LEU B CA 1
ATOM 2246 C C . LEU B 1 7 ? -12.234 3.045 -5.637 1 91.69 7 LEU B C 1
ATOM 2248 O O . LEU B 1 7 ? -12.93 2.637 -4.699 1 91.69 7 LEU B O 1
ATOM 2252 N N . LEU B 1 8 ? -11.492 2.246 -6.336 1 93.38 8 LEU B N 1
ATOM 2253 C CA . LEU B 1 8 ? -11.414 0.822 -6.027 1 93.38 8 LEU B CA 1
ATOM 2254 C C . LEU B 1 8 ? -10.852 0.598 -4.629 1 93.38 8 LEU B C 1
ATOM 2256 O O . LEU B 1 8 ? -11.289 -0.304 -3.914 1 93.38 8 LEU B O 1
ATOM 2260 N N . ALA B 1 9 ? -9.883 1.39 -4.262 1 89.56 9 ALA B N 1
ATOM 2261 C CA . ALA B 1 9 ? -9.266 1.271 -2.941 1 89.56 9 ALA B CA 1
ATOM 2262 C C . ALA B 1 9 ? -10.266 1.626 -1.842 1 89.56 9 ALA B C 1
ATOM 2264 O O . ALA B 1 9 ? -10.312 0.966 -0.801 1 89.56 9 ALA B O 1
ATOM 2265 N N . ARG B 1 10 ? -11.039 2.631 -2.068 1 84.88 10 ARG B N 1
ATOM 2266 C CA . ARG B 1 10 ? -11.992 3.115 -1.08 1 84.88 10 ARG B CA 1
ATOM 2267 C C . ARG B 1 10 ? -13.125 2.109 -0.872 1 84.88 10 ARG B C 1
ATOM 2269 O O . ARG B 1 10 ? -13.727 2.061 0.201 1 84.88 10 ARG B O 1
ATOM 2276 N N . SER B 1 11 ? -13.344 1.327 -1.857 1 83.31 11 SER B N 1
ATOM 2277 C CA . SER B 1 11 ? -14.461 0.395 -1.803 1 83.31 11 SER B CA 1
ATOM 2278 C C . SER B 1 11 ? -14.188 -0.75 -0.835 1 83.31 11 SER B C 1
ATOM 2280 O O . SER B 1 11 ? -15.102 -1.464 -0.428 1 83.31 11 SER B O 1
ATOM 2282 N N . GLY B 1 12 ? -12.961 -0.885 -0.453 1 77.12 12 GLY B N 1
ATOM 2283 C CA . GLY B 1 12 ? -12.609 -1.938 0.487 1 77.12 12 GLY B CA 1
ATOM 2284 C C . GLY B 1 12 ? -12.938 -3.328 -0.031 1 77.12 12 GLY B C 1
ATOM 2285 O O . GLY B 1 12 ? -12.516 -3.699 -1.13 1 77.12 12 GLY B O 1
ATOM 2286 N N . ASN B 1 13 ? -13.805 -3.975 0.75 1 74 13 ASN B N 1
ATOM 2287 C CA . ASN B 1 13 ? -14.133 -5.352 0.399 1 74 13 ASN B CA 1
ATOM 2288 C C . ASN B 1 13 ? -15.414 -5.43 -0.428 1 74 13 ASN B C 1
ATOM 2290 O O . ASN B 1 13 ? -15.938 -6.52 -0.667 1 74 13 ASN B O 1
ATOM 2294 N N . ALA B 1 14 ? -15.945 -4.332 -0.831 1 80.5 14 ALA B N 1
ATOM 2295 C CA . ALA B 1 14 ? -17.125 -4.305 -1.696 1 80.5 14 ALA B CA 1
ATOM 2296 C C . ALA B 1 14 ? -16.734 -4.086 -3.154 1 80.5 14 ALA B C 1
ATOM 2298 O O . ALA B 1 14 ? -16.562 -2.947 -3.596 1 80.5 14 ALA B O 1
ATOM 2299 N N . PRO B 1 15 ? -16.625 -5.156 -3.898 1 83.5 15 PRO B N 1
ATOM 2300 C CA . PRO B 1 15 ? -16.188 -5.004 -5.289 1 83.5 15 PRO B CA 1
ATOM 2301 C C . PRO B 1 15 ? -17.156 -4.148 -6.113 1 83.5 15 PRO B C 1
ATOM 2303 O O . PRO B 1 15 ? -18.359 -4.148 -5.859 1 83.5 15 PRO B O 1
ATOM 2306 N N . LEU B 1 16 ? -16.656 -3.42 -7.016 1 92.56 16 LEU B N 1
ATOM 2307 C CA . LEU B 1 16 ? -17.422 -2.49 -7.836 1 92.56 16 LEU B CA 1
ATOM 2308 C C . LEU B 1 16 ? -17.656 -3.064 -9.227 1 92.56 16 LEU B C 1
ATOM 2310 O O . LEU B 1 16 ? -16.781 -3.705 -9.805 1 92.56 16 LEU B O 1
ATOM 2314 N N . ARG B 1 17 ? -18.859 -2.807 -9.68 1 94.94 17 ARG B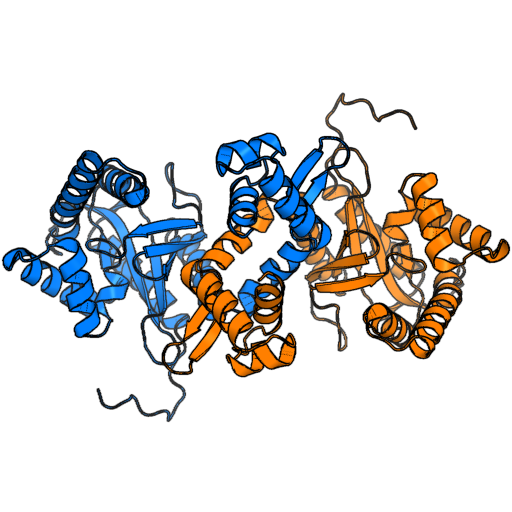 N 1
ATOM 2315 C CA . ARG B 1 17 ? -19.156 -3.135 -11.07 1 94.94 17 ARG B CA 1
ATOM 2316 C C . ARG B 1 17 ? -18.797 -1.979 -11.992 1 94.94 17 ARG B C 1
ATOM 2318 O O . ARG B 1 17 ? -18.531 -0.868 -11.539 1 94.94 17 ARG B O 1
ATOM 2325 N N . PHE B 1 18 ? -18.844 -2.342 -13.273 1 96.75 18 PHE B N 1
ATOM 2326 C CA . PHE B 1 18 ? -18.562 -1.347 -14.297 1 96.75 18 PHE B CA 1
ATOM 2327 C C . PHE B 1 18 ? -19.484 -0.14 -14.156 1 96.75 18 PHE B C 1
ATOM 2329 O O . PHE B 1 18 ? -19.016 1.004 -14.188 1 96.75 18 PHE B O 1
ATOM 2336 N N . SER B 1 19 ? -20.688 -0.365 -13.906 1 95.69 19 SER B N 1
ATOM 2337 C CA . SER B 1 19 ? -21.688 0.693 -13.797 1 95.69 19 SER B CA 1
ATOM 2338 C C . SER B 1 19 ? -21.422 1.567 -12.57 1 95.69 19 SER B C 1
ATOM 2340 O O . SER B 1 19 ? -21.688 2.771 -12.602 1 95.69 19 SER B O 1
ATOM 2342 N N . ASP B 1 20 ? -20.969 0.999 -11.523 1 94 20 ASP B N 1
ATOM 2343 C CA . ASP B 1 20 ? -20.641 1.753 -10.32 1 94 20 ASP B CA 1
ATOM 2344 C C . ASP B 1 20 ? -19.516 2.75 -10.586 1 94 20 ASP B C 1
ATOM 2346 O O . ASP B 1 20 ? -19.578 3.9 -10.148 1 94 20 ASP B O 1
ATOM 2350 N N . VAL B 1 21 ? -18.5 2.305 -11.312 1 95.56 21 VAL B N 1
ATOM 2351 C CA . VAL B 1 21 ? -17.344 3.154 -11.633 1 95.56 21 VAL B CA 1
ATOM 2352 C C . VAL B 1 21 ? -17.812 4.34 -12.477 1 95.56 21 VAL B C 1
ATOM 2354 O O . VAL B 1 21 ? -17.438 5.484 -12.203 1 95.56 21 VAL B O 1
ATOM 2357 N N . VAL B 1 22 ? -18.672 4.055 -13.461 1 95.88 22 VAL B N 1
ATOM 2358 C CA . VAL B 1 22 ? -19.188 5.082 -14.359 1 95.88 22 VAL B CA 1
ATOM 2359 C C . VAL B 1 22 ? -19.984 6.113 -13.555 1 95.88 22 VAL B C 1
ATOM 2361 O O . VAL B 1 22 ? -19.766 7.32 -13.711 1 95.88 22 VAL B O 1
ATOM 2364 N N . ARG B 1 23 ? -20.812 5.629 -12.711 1 93.88 23 ARG B N 1
ATOM 2365 C CA . ARG B 1 23 ? -21.703 6.48 -11.938 1 93.88 23 ARG B CA 1
ATOM 2366 C C . ARG B 1 23 ? -20.938 7.289 -10.898 1 93.88 23 ARG B C 1
ATOM 2368 O O . ARG B 1 23 ? -21.094 8.508 -10.812 1 93.88 23 ARG B O 1
ATOM 2375 N N . GLU B 1 24 ? -20.047 6.664 -10.18 1 90.94 24 GLU B N 1
ATOM 2376 C CA . GLU B 1 24 ? -19.359 7.293 -9.055 1 90.94 24 GLU B CA 1
ATOM 2377 C C . GLU B 1 24 ? -18.359 8.336 -9.539 1 90.94 24 GLU B C 1
ATOM 2379 O O . GLU B 1 24 ? -18.125 9.336 -8.852 1 90.94 24 GLU B O 1
ATOM 2384 N N . LEU B 1 25 ? -17.797 8.133 -10.695 1 93.81 25 LEU B N 1
ATOM 2385 C CA . LEU B 1 25 ? -16.75 9.039 -11.156 1 93.81 25 LEU B CA 1
ATOM 2386 C C . LEU B 1 25 ? -17.266 9.922 -12.297 1 93.81 25 LEU B C 1
ATOM 2388 O O . LEU B 1 25 ? -16.531 10.758 -12.82 1 93.81 25 LEU B O 1
ATOM 2392 N N . ASP B 1 26 ? -18.516 9.75 -12.625 1 94.56 26 ASP B N 1
ATOM 2393 C CA . ASP B 1 26 ? -19.172 10.531 -13.68 1 94.56 26 ASP B CA 1
ATOM 2394 C C . ASP B 1 26 ? -18.359 10.477 -14.969 1 94.56 26 ASP B C 1
ATOM 2396 O O . ASP B 1 26 ? -17.984 11.516 -15.523 1 94.56 26 ASP B O 1
ATOM 2400 N N . LEU B 1 27 ? -18 9.328 -15.367 1 95.94 27 LEU B N 1
ATOM 2401 C CA . LEU B 1 27 ? -17.281 9.078 -16.609 1 95.94 27 LEU B CA 1
ATOM 2402 C C . LEU B 1 27 ? -18.219 8.586 -17.703 1 95.94 27 LEU B C 1
ATOM 2404 O O . LEU B 1 27 ? -19.297 8.047 -17.406 1 95.94 27 LEU B O 1
ATOM 2408 N N . THR B 1 28 ? -17.891 8.828 -18.922 1 97.31 28 THR B N 1
ATOM 2409 C CA . THR B 1 28 ? -18.578 8.125 -19.984 1 97.31 28 THR B CA 1
ATOM 2410 C C . THR B 1 28 ? -18.234 6.633 -19.969 1 97.31 28 THR B C 1
ATOM 2412 O O . THR B 1 28 ? -17.188 6.238 -19.453 1 97.31 28 THR B O 1
ATOM 2415 N N . GLN B 1 29 ? -19.094 5.852 -20.594 1 96.94 29 GLN B N 1
ATOM 2416 C CA . GLN B 1 29 ? -18.844 4.414 -20.672 1 96.94 29 GLN B CA 1
ATOM 2417 C C . GLN B 1 29 ? -17.562 4.109 -21.422 1 96.94 29 GLN B C 1
ATOM 2419 O O . GLN B 1 29 ? -16.797 3.227 -21.016 1 96.94 29 GLN B O 1
ATOM 2424 N N . ALA B 1 30 ? -17.328 4.805 -22.406 1 97 30 ALA B N 1
ATOM 2425 C CA . ALA B 1 30 ? -16.125 4.594 -23.219 1 97 30 ALA B CA 1
ATOM 2426 C C . ALA B 1 30 ? -14.867 4.875 -22.422 1 97 30 ALA B C 1
ATOM 2428 O O . ALA B 1 30 ? -13.906 4.102 -22.469 1 97 30 ALA B O 1
ATOM 2429 N N . THR B 1 31 ? -14.859 5.953 -21.703 1 95.62 31 THR B N 1
ATOM 2430 C CA . THR B 1 31 ? -13.703 6.34 -20.906 1 95.62 31 THR B CA 1
ATOM 2431 C C . THR B 1 31 ? -13.461 5.34 -19.781 1 95.62 31 THR B C 1
ATOM 2433 O O . THR B 1 31 ? -12.32 4.926 -19.547 1 95.62 31 THR B O 1
ATOM 2436 N N . ALA B 1 32 ? -14.531 5 -19.141 1 97.06 32 ALA B N 1
ATOM 2437 C CA . ALA B 1 32 ? -14.414 4.02 -18.062 1 97.06 32 ALA B CA 1
ATOM 2438 C C . ALA B 1 32 ? -13.867 2.695 -18.578 1 97.06 32 ALA B C 1
ATOM 2440 O O . ALA B 1 32 ? -12.992 2.088 -17.953 1 97.06 32 ALA B O 1
ATOM 2441 N N . HIS B 1 33 ? -14.383 2.311 -19.672 1 96.94 33 HIS B N 1
ATOM 2442 C CA . HIS B 1 33 ? -13.922 1.06 -20.266 1 96.94 33 HIS B CA 1
ATOM 2443 C C . HIS B 1 33 ? -12.438 1.117 -20.609 1 96.94 33 HIS B C 1
ATOM 2445 O O . HIS B 1 33 ? -11.695 0.176 -20.312 1 96.94 33 HIS B O 1
ATOM 2451 N N . ALA B 1 34 ? -12.047 2.168 -21.203 1 97.19 34 ALA B N 1
ATOM 2452 C CA . ALA B 1 34 ? -10.648 2.322 -21.594 1 97.19 34 ALA B CA 1
ATOM 2453 C C . ALA B 1 34 ? -9.734 2.314 -20.375 1 97.19 34 ALA B C 1
ATOM 2455 O O . ALA B 1 34 ? -8.68 1.674 -20.391 1 97.19 34 ALA B O 1
ATOM 2456 N N . ILE B 1 35 ? -10.117 3.006 -19.328 1 96.94 35 ILE B N 1
ATOM 2457 C CA . ILE B 1 35 ? -9.312 3.115 -18.109 1 96.94 35 ILE B CA 1
ATOM 2458 C C . ILE B 1 35 ? -9.234 1.755 -17.422 1 96.94 35 ILE B C 1
ATOM 2460 O O . ILE B 1 35 ? -8.141 1.297 -17.062 1 96.94 35 ILE B O 1
ATOM 2464 N N . LEU B 1 36 ? -10.375 1.146 -17.297 1 97.12 36 LEU B N 1
ATOM 2465 C CA . LEU B 1 36 ? -10.422 -0.136 -16.609 1 97.12 36 LEU B CA 1
ATOM 2466 C C . LEU B 1 36 ? -9.672 -1.207 -17.391 1 97.12 36 LEU B C 1
ATOM 2468 O O . LEU B 1 36 ? -9.008 -2.061 -16.797 1 97.12 36 LEU B O 1
ATOM 2472 N N . LYS B 1 37 ? -9.836 -1.195 -18.656 1 96.69 37 LYS B N 1
ATOM 2473 C CA . LYS B 1 37 ? -9.078 -2.131 -19.484 1 96.69 37 LYS B CA 1
ATOM 2474 C C . LYS B 1 37 ? -7.578 -1.952 -19.266 1 96.69 37 LYS B C 1
ATOM 2476 O O . LYS B 1 37 ? -6.844 -2.932 -19.109 1 96.69 37 LYS B O 1
ATOM 2481 N N . THR B 1 38 ? -7.117 -0.74 -19.312 1 95.12 38 THR B N 1
ATOM 2482 C CA . THR B 1 38 ? -5.703 -0.446 -19.109 1 95.12 38 THR B CA 1
ATOM 2483 C C . THR B 1 38 ? -5.238 -0.917 -17.734 1 95.12 38 THR B C 1
ATOM 2485 O O . THR B 1 38 ? -4.188 -1.551 -17.609 1 95.12 38 THR B O 1
ATOM 2488 N N . LEU B 1 39 ? -6.004 -0.575 -16.719 1 96.19 39 LEU B N 1
ATOM 2489 C CA . LEU B 1 39 ? -5.648 -0.957 -15.352 1 96.19 39 LEU B CA 1
ATOM 2490 C C . LEU B 1 39 ? -5.594 -2.475 -15.211 1 96.19 39 LEU B C 1
ATOM 2492 O O . LEU B 1 39 ? -4.715 -3.006 -14.531 1 96.19 39 LEU B O 1
ATOM 2496 N N . CYS B 1 40 ? -6.543 -3.172 -15.867 1 94.81 40 CYS B N 1
ATOM 2497 C CA . CYS B 1 40 ? -6.551 -4.629 -15.812 1 94.81 40 CYS B CA 1
ATOM 2498 C C . CYS B 1 40 ? -5.371 -5.211 -16.594 1 94.81 40 CYS B C 1
ATOM 2500 O O . CYS B 1 40 ? -4.719 -6.145 -16.125 1 94.81 40 CYS B O 1
ATOM 2502 N N . ASP B 1 41 ? -5.133 -4.617 -17.734 1 92.5 41 ASP B N 1
ATOM 2503 C CA . ASP B 1 41 ? -4.016 -5.09 -18.547 1 92.5 41 ASP B CA 1
ATOM 2504 C C . ASP B 1 41 ? -2.691 -4.945 -17.797 1 92.5 41 ASP B C 1
ATOM 2506 O O . ASP B 1 41 ? -1.784 -5.762 -17.984 1 92.5 41 ASP B O 1
ATOM 2510 N N . ARG B 1 42 ? -2.586 -3.939 -16.938 1 91.69 42 ARG B N 1
ATOM 2511 C CA . ARG B 1 42 ? -1.342 -3.643 -16.234 1 91.69 42 ARG B CA 1
ATOM 2512 C C . ARG B 1 42 ? -1.325 -4.289 -14.859 1 91.69 42 ARG B C 1
ATOM 2514 O O . ARG B 1 42 ? -0.338 -4.18 -14.125 1 91.69 42 ARG B O 1
ATOM 2521 N N . GLY B 1 43 ? -2.404 -4.922 -14.461 1 92.38 43 GLY B N 1
ATOM 2522 C CA . GLY B 1 43 ? -2.471 -5.641 -13.203 1 92.38 43 GLY B CA 1
ATOM 2523 C C . GLY B 1 43 ? -2.818 -4.75 -12.023 1 92.38 43 GLY B C 1
ATOM 2524 O O . GLY B 1 43 ? -2.742 -5.18 -10.875 1 92.38 43 GLY B O 1
ATOM 2525 N N . TRP B 1 44 ? -3.145 -3.521 -12.258 1 94.69 44 TRP B N 1
ATOM 2526 C CA . TRP B 1 44 ? -3.49 -2.602 -11.18 1 94.69 44 TRP B CA 1
ATOM 2527 C C . TRP B 1 44 ? -4.922 -2.836 -10.703 1 94.69 44 TRP B C 1
ATOM 2529 O O . TRP B 1 44 ? -5.281 -2.449 -9.586 1 94.69 44 TRP B O 1
ATOM 2539 N N . ALA B 1 45 ? -5.723 -3.377 -11.594 1 94.56 45 ALA B N 1
ATOM 2540 C CA . ALA B 1 45 ? -7.074 -3.828 -11.273 1 94.56 45 ALA B CA 1
ATOM 2541 C C . ALA B 1 45 ? -7.309 -5.254 -11.766 1 94.56 45 ALA B C 1
ATOM 2543 O O . ALA B 1 45 ? -6.586 -5.738 -12.641 1 94.56 45 ALA B O 1
ATOM 2544 N N . SER B 1 46 ? -8.188 -5.895 -11.141 1 92.38 46 SER B N 1
ATOM 2545 C CA . SER B 1 46 ? -8.617 -7.227 -11.555 1 92.38 46 SER B CA 1
ATOM 2546 C C . SER B 1 46 ? -10.133 -7.285 -11.75 1 92.38 46 SER B C 1
ATOM 2548 O O . SER B 1 46 ? -10.883 -6.719 -10.961 1 92.38 46 SER B O 1
ATOM 2550 N N . ARG B 1 47 ? -10.484 -7.926 -12.766 1 92.5 47 ARG B N 1
ATOM 2551 C CA . ARG B 1 47 ? -11.898 -8.141 -13.016 1 92.5 47 ARG B CA 1
ATOM 2552 C C . ARG B 1 47 ? -12.281 -9.602 -12.773 1 92.5 47 ARG B C 1
ATOM 2554 O O . ARG B 1 47 ? -11.695 -10.508 -13.367 1 92.5 47 ARG B O 1
ATOM 2561 N N . ASP B 1 48 ? -13.234 -9.758 -11.93 1 87.56 48 ASP B N 1
ATOM 2562 C CA . ASP B 1 48 ? -13.742 -11.102 -11.695 1 87.56 48 ASP B CA 1
ATOM 2563 C C . ASP B 1 48 ? -14.469 -11.641 -12.922 1 87.56 48 ASP B C 1
ATOM 2565 O O . ASP B 1 48 ? -15.383 -10.992 -13.438 1 87.56 48 ASP B O 1
ATOM 2569 N N . PRO B 1 49 ? -14.125 -12.742 -13.375 1 84.56 49 PRO B N 1
ATOM 2570 C CA . PRO B 1 49 ? -14.719 -13.242 -14.617 1 84.56 49 PRO B CA 1
ATOM 2571 C C . PRO B 1 49 ? -16.156 -13.695 -14.438 1 84.56 49 PRO B C 1
ATOM 2573 O O . PRO B 1 49 ? -16.891 -13.828 -15.422 1 84.56 49 PRO B O 1
ATOM 2576 N N . VAL B 1 50 ? -16.594 -13.953 -13.234 1 84.88 50 VAL B N 1
ATOM 2577 C CA . VAL B 1 50 ? -17.938 -14.484 -13 1 84.88 50 VAL B CA 1
ATOM 2578 C C . VAL B 1 50 ? -18.875 -13.344 -12.641 1 84.88 50 VAL B C 1
ATOM 2580 O O . VAL B 1 50 ? -19.812 -13.047 -13.391 1 84.88 50 VAL B O 1
ATOM 2583 N N . VAL B 1 51 ? -18.531 -12.625 -11.586 1 85.44 51 VAL B N 1
ATOM 2584 C CA . VAL B 1 51 ? -19.469 -11.609 -11.109 1 85.44 51 VAL B CA 1
ATOM 2585 C C . VAL B 1 51 ? -19.172 -10.273 -11.797 1 85.44 51 VAL B C 1
ATOM 2587 O O . VAL B 1 51 ? -19.969 -9.336 -11.719 1 85.44 51 VAL B O 1
ATOM 2590 N N . LYS B 1 52 ? -18.031 -10.195 -12.508 1 91.12 52 LYS B N 1
ATOM 2591 C CA . LYS B 1 52 ? -17.656 -9.078 -13.359 1 91.12 52 LYS B CA 1
ATOM 2592 C C . LYS B 1 52 ? -17.406 -7.816 -12.539 1 91.12 52 LYS B C 1
ATOM 2594 O O . LYS B 1 52 ? -17.719 -6.707 -12.984 1 91.12 52 LYS B O 1
ATOM 2599 N N . THR B 1 53 ? -17 -7.973 -11.336 1 93.19 53 THR B N 1
ATOM 2600 C CA . THR B 1 53 ? -16.656 -6.84 -10.484 1 93.19 53 THR B CA 1
ATOM 2601 C C . THR B 1 53 ? -15.156 -6.574 -10.523 1 93.19 53 THR B C 1
ATOM 2603 O O . THR B 1 53 ? -14.375 -7.445 -10.922 1 93.19 53 THR B O 1
ATOM 2606 N N . PHE B 1 54 ? -14.836 -5.379 -10.188 1 94.56 54 PHE B N 1
ATOM 2607 C CA . PHE B 1 54 ? -13.445 -4.941 -10.219 1 94.56 54 PHE B CA 1
ATOM 2608 C C . PHE B 1 54 ? -12.898 -4.762 -8.805 1 94.56 54 PHE B C 1
ATOM 2610 O O . PHE B 1 54 ? -13.602 -4.254 -7.93 1 94.56 54 PHE B O 1
ATOM 2617 N N . THR B 1 55 ? -11.672 -5.168 -8.586 1 92.12 55 THR B N 1
ATOM 2618 C CA . THR B 1 55 ? -10.906 -4.949 -7.363 1 92.12 55 THR B CA 1
ATOM 2619 C C . THR B 1 55 ? -9.477 -4.523 -7.684 1 92.12 55 THR B C 1
ATOM 2621 O O . THR B 1 55 ? -9.07 -4.523 -8.844 1 92.12 55 THR B O 1
ATOM 2624 N N . LEU B 1 56 ? -8.766 -4.105 -6.652 1 93.44 56 LEU B N 1
ATOM 2625 C CA . LEU B 1 56 ? -7.352 -3.805 -6.848 1 93.44 56 LEU B CA 1
ATOM 2626 C C . LEU B 1 56 ? -6.578 -5.059 -7.234 1 93.44 56 LEU B C 1
ATOM 2628 O O . LEU B 1 56 ? -6.844 -6.145 -6.715 1 93.44 56 LEU B O 1
ATOM 2632 N N . GLY B 1 57 ? -5.617 -4.887 -8.109 1 92.75 57 GLY B N 1
ATOM 2633 C CA . GLY B 1 57 ? -4.91 -6.035 -8.656 1 92.75 57 GLY B CA 1
ATOM 2634 C C . GLY B 1 57 ? -3.547 -6.25 -8.031 1 92.75 57 GLY B C 1
ATOM 2635 O O . GLY B 1 57 ? -3.117 -5.469 -7.18 1 92.75 57 GLY B O 1
ATOM 2636 N N . PRO B 1 58 ? -2.857 -7.273 -8.406 1 91 58 PRO B N 1
ATOM 2637 C CA . PRO B 1 58 ? -1.596 -7.691 -7.789 1 91 58 PRO B CA 1
ATOM 2638 C C . PRO B 1 58 ? -0.465 -6.691 -8.023 1 91 58 PRO B C 1
ATOM 2640 O O . PRO B 1 58 ? 0.412 -6.535 -7.172 1 91 58 PRO B O 1
ATOM 2643 N N . ALA B 1 59 ? -0.453 -6.074 -9.188 1 89.31 59 ALA B N 1
ATOM 2644 C CA . ALA B 1 59 ? 0.608 -5.105 -9.438 1 89.31 59 ALA B CA 1
ATOM 2645 C C . ALA B 1 59 ? 0.532 -3.941 -8.453 1 89.31 59 ALA B C 1
ATOM 2647 O O . ALA B 1 59 ? 1.562 -3.434 -8 1 89.31 59 ALA B O 1
ATOM 2648 N N . LEU B 1 60 ? -0.652 -3.527 -8.172 1 91.31 60 LEU B N 1
ATOM 2649 C CA . LEU B 1 60 ? -0.82 -2.477 -7.172 1 91.31 60 LEU B CA 1
ATOM 2650 C C . LEU B 1 60 ? -0.395 -2.967 -5.793 1 91.31 60 LEU B C 1
ATOM 2652 O O . LEU B 1 60 ? 0.154 -2.199 -5 1 91.31 60 LEU B O 1
ATOM 2656 N N . ALA B 1 61 ? -0.674 -4.184 -5.504 1 89.31 61 ALA B N 1
ATOM 2657 C CA . ALA B 1 61 ? -0.253 -4.754 -4.227 1 89.31 61 ALA B CA 1
ATOM 2658 C C . ALA B 1 61 ? 1.264 -4.688 -4.07 1 89.31 61 ALA B C 1
ATOM 2660 O O . ALA B 1 61 ? 1.77 -4.461 -2.969 1 89.31 61 ALA B O 1
ATOM 2661 N N . VAL B 1 62 ? 1.952 -4.902 -5.109 1 87.19 62 VAL B N 1
ATOM 2662 C CA . VAL B 1 62 ? 3.408 -4.816 -5.098 1 87.19 62 VAL B CA 1
ATOM 2663 C C . VAL B 1 62 ? 3.838 -3.385 -4.785 1 87.19 62 VAL B C 1
ATOM 2665 O O . VAL B 1 62 ? 4.727 -3.166 -3.955 1 87.19 62 VAL B O 1
ATOM 2668 N N . VAL B 1 63 ? 3.217 -2.48 -5.449 1 89.81 63 VAL B N 1
ATOM 2669 C CA . VAL B 1 63 ? 3.504 -1.072 -5.195 1 89.81 63 VAL B CA 1
ATOM 2670 C C . VAL B 1 63 ? 3.199 -0.739 -3.736 1 89.81 63 VAL B C 1
ATOM 2672 O O . VAL B 1 63 ? 3.996 -0.077 -3.066 1 89.81 63 VAL B O 1
ATOM 2675 N N . ALA B 1 64 ? 2.041 -1.204 -3.291 1 89.69 64 ALA B N 1
ATOM 2676 C CA . ALA B 1 64 ? 1.62 -0.959 -1.913 1 89.69 64 ALA B CA 1
ATOM 2677 C C . ALA B 1 64 ? 2.633 -1.524 -0.921 1 89.69 64 ALA B C 1
ATOM 2679 O O . ALA B 1 64 ? 2.969 -0.874 0.071 1 89.69 64 ALA B O 1
ATOM 2680 N N . ALA B 1 65 ? 3.199 -2.656 -1.178 1 84.19 65 ALA B N 1
ATOM 2681 C CA . ALA B 1 65 ? 4.145 -3.328 -0.292 1 84.19 65 ALA B CA 1
ATOM 2682 C C . ALA B 1 65 ? 5.465 -2.562 -0.218 1 84.19 65 ALA B C 1
ATOM 2684 O O . ALA B 1 65 ? 6.191 -2.658 0.774 1 84.19 65 ALA B O 1
ATOM 2685 N N . ARG B 1 66 ? 5.75 -1.832 -1.212 1 85.56 66 ARG B N 1
ATOM 2686 C CA . ARG B 1 66 ? 7.02 -1.111 -1.272 1 85.56 66 ARG B CA 1
ATOM 2687 C C . ARG B 1 66 ? 6.879 0.291 -0.69 1 85.56 66 ARG B C 1
ATOM 2689 O O . ARG B 1 66 ? 7.879 0.986 -0.488 1 85.56 66 ARG B O 1
ATOM 2696 N N . THR B 1 67 ? 5.742 0.675 -0.464 1 87.38 67 THR B N 1
ATOM 2697 C CA . THR B 1 67 ? 5.469 2.043 -0.036 1 87.38 67 THR B CA 1
ATOM 2698 C C . THR B 1 67 ? 6.195 2.357 1.269 1 87.38 67 THR B C 1
ATOM 2700 O O . THR B 1 67 ? 6.754 3.445 1.428 1 87.38 67 THR B O 1
ATOM 2703 N N . ASP B 1 68 ? 6.301 1.383 2.188 1 83.19 68 ASP B N 1
ATOM 2704 C CA . ASP B 1 68 ? 6.938 1.626 3.479 1 83.19 68 ASP B CA 1
ATOM 2705 C C . ASP B 1 68 ? 8.438 1.875 3.316 1 83.19 68 ASP B C 1
ATOM 2707 O O . ASP B 1 68 ? 9.008 2.729 4 1 83.19 68 ASP B O 1
ATOM 2711 N N . THR B 1 69 ? 9.023 1.13 2.432 1 83.06 69 THR B N 1
ATOM 2712 C CA . THR B 1 69 ? 10.445 1.312 2.174 1 83.06 69 THR B CA 1
ATOM 2713 C C . THR B 1 69 ? 10.703 2.627 1.44 1 83.06 69 THR B C 1
ATOM 2715 O O . THR B 1 69 ? 11.719 3.279 1.659 1 83.06 69 THR B O 1
ATOM 2718 N N . ALA B 1 70 ? 9.789 2.949 0.622 1 85.62 70 ALA B N 1
ATOM 2719 C CA . ALA B 1 70 ? 9.93 4.156 -0.185 1 85.62 70 ALA B CA 1
ATOM 2720 C C . ALA B 1 70 ? 9.641 5.406 0.645 1 85.62 70 ALA B C 1
ATOM 2722 O O . ALA B 1 70 ? 10.016 6.516 0.255 1 85.62 70 ALA B O 1
ATOM 2723 N N . ARG B 1 71 ? 8.945 5.215 1.741 1 88.88 71 ARG B N 1
ATOM 2724 C CA . ARG B 1 71 ? 8.57 6.309 2.631 1 88.88 71 ARG B CA 1
ATOM 2725 C C . ARG B 1 71 ? 8.938 5.984 4.078 1 88.88 71 ARG B C 1
ATOM 2727 O O . ARG B 1 71 ? 8.055 5.844 4.926 1 88.88 71 ARG B O 1
ATOM 2734 N N . PRO B 1 72 ? 10.242 5.918 4.379 1 87 72 PRO B N 1
ATOM 2735 C CA . PRO B 1 72 ? 10.703 5.398 5.664 1 87 72 PRO B CA 1
ATOM 2736 C C . PRO B 1 72 ? 10.219 6.23 6.848 1 87 72 PRO B C 1
ATOM 2738 O O . PRO B 1 72 ? 9.906 5.68 7.91 1 87 72 PRO B O 1
ATOM 2741 N N . LEU B 1 73 ? 10.188 7.523 6.719 1 91.19 73 LEU B N 1
ATOM 2742 C CA . LEU B 1 73 ? 9.742 8.367 7.824 1 91.19 73 LEU B CA 1
ATOM 2743 C C . LEU B 1 73 ? 8.266 8.125 8.133 1 91.19 73 LEU B C 1
ATOM 2745 O O . LEU B 1 73 ? 7.879 8.008 9.297 1 91.19 73 LEU B O 1
ATOM 2749 N N . ALA B 1 74 ? 7.457 8.086 7.094 1 91.38 74 ALA B N 1
ATOM 2750 C CA . ALA B 1 74 ? 6.039 7.797 7.277 1 91.38 74 ALA B CA 1
ATOM 2751 C C . ALA B 1 74 ? 5.836 6.418 7.895 1 91.38 74 ALA B C 1
ATOM 2753 O O . ALA B 1 74 ? 4.949 6.23 8.734 1 91.38 74 ALA B O 1
ATOM 2754 N N . HIS B 1 75 ? 6.648 5.496 7.457 1 88.81 75 HIS B N 1
ATOM 2755 C CA . HIS B 1 75 ? 6.586 4.152 8.016 1 88.81 75 HIS B CA 1
ATOM 2756 C C . HIS B 1 75 ? 6.914 4.156 9.508 1 88.81 75 HIS B C 1
ATOM 2758 O O . HIS B 1 75 ? 6.207 3.527 10.297 1 88.81 75 HIS B O 1
ATOM 2764 N N . ALA B 1 76 ? 7.965 4.82 9.828 1 92.56 76 ALA B N 1
ATOM 2765 C CA . ALA B 1 76 ? 8.359 4.938 11.227 1 92.56 76 ALA B CA 1
ATOM 2766 C C . ALA B 1 76 ? 7.262 5.617 12.047 1 92.56 76 ALA B C 1
ATOM 2768 O O . ALA B 1 76 ? 6.988 5.215 13.188 1 92.56 76 ALA B O 1
ATOM 2769 N N . ALA B 1 77 ? 6.684 6.598 11.484 1 95.31 77 ALA B N 1
ATOM 2770 C CA . ALA B 1 77 ? 5.617 7.328 12.164 1 95.31 77 ALA B CA 1
ATOM 2771 C C . ALA B 1 77 ? 4.406 6.434 12.406 1 95.31 77 ALA B C 1
ATOM 2773 O O . ALA B 1 77 ? 3.75 6.535 13.445 1 95.31 77 ALA B O 1
ATOM 2774 N N . ARG B 1 78 ? 4.109 5.613 11.477 1 91.5 78 ARG B N 1
ATOM 2775 C CA . ARG B 1 78 ? 3.008 4.676 11.656 1 91.5 78 ARG B CA 1
ATOM 2776 C C . ARG B 1 78 ? 3.275 3.727 12.82 1 91.5 78 ARG B C 1
ATOM 2778 O O . ARG B 1 78 ? 2.379 3.443 13.617 1 91.5 78 ARG B O 1
ATOM 2785 N N . GLY B 1 79 ? 4.473 3.213 12.852 1 92 79 GLY B N 1
ATOM 2786 C CA . GLY B 1 79 ? 4.852 2.387 13.992 1 92 79 GLY B CA 1
ATOM 2787 C C . GLY B 1 79 ? 4.719 3.104 15.32 1 92 79 GLY B C 1
ATOM 2788 O O . GLY B 1 79 ? 4.25 2.521 16.297 1 92 79 GLY B O 1
ATOM 2789 N N . ALA B 1 80 ? 5.141 4.309 15.32 1 96.06 80 ALA B N 1
ATOM 2790 C CA . ALA B 1 80 ? 5.027 5.125 16.531 1 96.06 80 ALA B CA 1
ATOM 2791 C C . ALA B 1 80 ? 3.564 5.32 16.922 1 96.06 80 ALA B C 1
ATOM 2793 O O . ALA B 1 80 ? 3.225 5.281 18.109 1 96.06 80 ALA B O 1
ATOM 2794 N N . ALA B 1 81 ? 2.746 5.555 15.953 1 94.81 81 ALA B N 1
ATOM 2795 C CA . ALA B 1 81 ? 1.318 5.711 16.219 1 94.81 81 ALA B CA 1
ATOM 2796 C C . ALA B 1 81 ? 0.737 4.457 16.859 1 94.81 81 ALA B C 1
ATOM 2798 O O . ALA B 1 81 ? -0.07 4.547 17.797 1 94.81 81 ALA B O 1
ATOM 2799 N N . LEU B 1 82 ? 1.146 3.344 16.375 1 91.38 82 LEU B N 1
ATOM 2800 C CA . LEU B 1 82 ? 0.67 2.074 16.922 1 91.38 82 LEU B CA 1
ATOM 2801 C C . LEU B 1 82 ? 1.109 1.898 18.359 1 91.38 82 LEU B C 1
ATOM 2803 O O . LEU B 1 82 ? 0.297 1.562 19.234 1 91.38 82 LEU B O 1
ATOM 2807 N N . ARG B 1 83 ? 2.385 2.115 18.609 1 95.31 83 ARG B N 1
ATOM 2808 C CA . ARG B 1 83 ? 2.902 1.998 19.969 1 95.31 83 ARG B CA 1
ATOM 2809 C C . ARG B 1 83 ? 2.209 2.98 20.906 1 95.31 83 ARG B C 1
ATOM 2811 O O . ARG B 1 83 ? 1.807 2.613 22.016 1 95.31 83 ARG B O 1
ATOM 2818 N N . LEU B 1 84 ? 2.082 4.168 20.422 1 96.5 84 LEU B N 1
ATOM 2819 C CA . LEU B 1 84 ? 1.476 5.223 21.219 1 96.5 84 LEU B CA 1
ATOM 2820 C C . LEU B 1 84 ? 0.021 4.895 21.547 1 96.5 84 LEU B C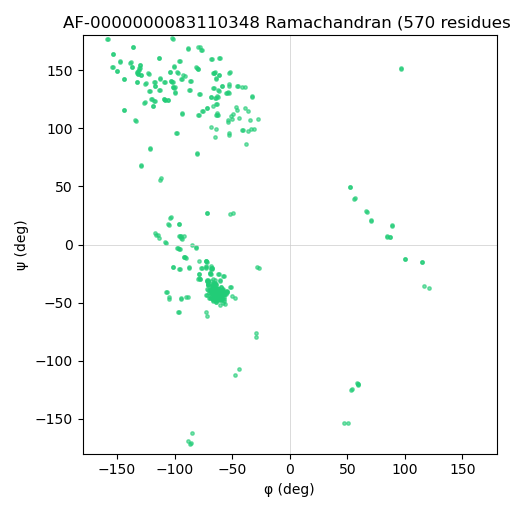 1
ATOM 2822 O O . LEU B 1 84 ? -0.436 5.105 22.672 1 96.5 84 LEU B O 1
ATOM 2826 N N . SER B 1 85 ? -0.707 4.422 20.594 1 94 85 SER B N 1
ATOM 2827 C CA . SER B 1 85 ? -2.107 4.066 20.797 1 94 85 SER B CA 1
ATOM 2828 C C . SER B 1 85 ? -2.254 3.002 21.875 1 94 85 SER B C 1
ATOM 2830 O O . SER B 1 85 ? -3.166 3.072 22.703 1 94 85 SER B O 1
ATOM 2832 N N . ARG B 1 86 ? -1.421 2.117 21.859 1 92.38 86 ARG B N 1
ATOM 2833 C CA . ARG B 1 86 ? -1.444 1.066 22.875 1 92.38 86 ARG B CA 1
ATOM 2834 C C . ARG B 1 86 ? -1.098 1.625 24.25 1 92.38 86 ARG B C 1
ATOM 2836 O O . ARG B 1 86 ? -1.674 1.209 25.25 1 92.38 86 ARG B O 1
ATOM 2843 N N . GLU B 1 87 ? -0.224 2.471 24.266 1 94.88 87 GLU B N 1
ATOM 2844 C CA . GLU B 1 87 ? 0.271 3.016 25.531 1 94.88 87 GLU B CA 1
ATOM 2845 C C . GLU B 1 87 ? -0.758 3.941 26.172 1 94.88 87 GLU B C 1
ATOM 2847 O O . GLU B 1 87 ? -0.952 3.912 27.391 1 94.88 87 GLU B O 1
ATOM 2852 N N . VAL B 1 88 ? -1.376 4.801 25.344 1 95.31 88 VAL B N 1
ATOM 2853 C CA . VAL B 1 88 ? -2.232 5.836 25.906 1 95.31 88 VAL B CA 1
ATOM 2854 C C . VAL B 1 88 ? -3.688 5.371 25.891 1 95.31 88 VAL B C 1
ATOM 2856 O O . VAL B 1 88 ? -4.539 5.945 26.578 1 95.31 88 VAL B O 1
ATOM 2859 N N . GLY B 1 89 ? -4.02 4.406 25.047 1 92.19 89 GLY B N 1
ATOM 2860 C CA . GLY B 1 89 ? -5.359 3.838 25 1 92.19 89 GLY B CA 1
ATOM 2861 C C . GLY B 1 89 ? -6.305 4.605 24.094 1 92.19 89 GLY B C 1
ATOM 2862 O O . GLY B 1 89 ? -7.52 4.422 24.156 1 92.19 89 GLY B O 1
ATOM 2863 N N . TYR B 1 90 ? -5.844 5.574 23.359 1 90.25 90 TYR B N 1
ATOM 2864 C CA . TYR B 1 90 ? -6.625 6.34 22.391 1 90.25 90 TYR B CA 1
ATOM 2865 C C . TYR B 1 90 ? -6.145 6.07 20.969 1 90.25 90 TYR B C 1
ATOM 2867 O O . TYR B 1 90 ? -5.027 5.594 20.766 1 90.25 90 TYR B O 1
ATOM 2875 N N . ALA B 1 91 ? -6.996 6.367 19.969 1 89.31 91 ALA B N 1
ATOM 2876 C CA . ALA B 1 91 ? -6.582 6.254 18.562 1 89.31 91 ALA B CA 1
ATOM 2877 C C . ALA B 1 91 ? -5.504 7.277 18.234 1 89.31 91 ALA B C 1
ATOM 2879 O O . ALA B 1 91 ? -5.477 8.375 18.797 1 89.31 91 ALA B O 1
ATOM 2880 N N . CYS B 1 92 ? -4.648 6.902 17.359 1 93.19 92 CYS B N 1
ATOM 2881 C CA . CYS B 1 92 ? -3.576 7.773 16.891 1 93.19 92 CYS B CA 1
ATOM 2882 C C . CYS B 1 92 ? -3.514 7.797 15.375 1 93.19 92 CYS B C 1
ATOM 2884 O O . CYS B 1 92 ? -3.951 6.852 14.711 1 93.19 92 CYS B O 1
ATOM 2886 N N . SER B 1 93 ? -3.051 8.891 14.852 1 91.75 93 SER B N 1
ATOM 2887 C CA . SER B 1 93 ? -2.986 9 13.398 1 91.75 93 SER B CA 1
ATOM 2888 C C . SER B 1 93 ? -1.683 9.648 12.953 1 91.75 93 SER B C 1
ATOM 2890 O O . SER B 1 93 ? -0.985 10.273 13.75 1 91.75 93 SER B O 1
ATOM 2892 N N . VAL B 1 94 ? -1.332 9.359 11.719 1 93.75 94 VAL B N 1
ATOM 2893 C CA . VAL B 1 94 ? -0.279 10.062 10.992 1 93.75 94 VAL B CA 1
ATOM 2894 C C . VAL B 1 94 ? -0.899 10.984 9.945 1 93.75 94 VAL B C 1
ATOM 2896 O O . VAL B 1 94 ? -1.734 10.547 9.148 1 93.75 94 VAL B O 1
ATOM 2899 N N . VAL B 1 95 ? -0.554 12.242 10.016 1 92.44 95 VAL B N 1
ATOM 2900 C CA . VAL B 1 95 ? -1.113 13.242 9.117 1 92.44 95 VAL B CA 1
ATOM 2901 C C . VAL B 1 95 ? 0.011 13.93 8.344 1 92.44 95 VAL B C 1
ATOM 2903 O O . VAL B 1 95 ? 1.035 14.297 8.922 1 92.44 95 VAL B O 1
ATOM 2906 N N . GLU B 1 96 ? -0.156 14.031 7.043 1 93.44 96 GLU B N 1
ATOM 2907 C CA . GLU B 1 96 ? 0.832 14.672 6.18 1 93.44 96 GLU B CA 1
ATOM 2908 C C . GLU B 1 96 ? 0.215 15.828 5.398 1 93.44 96 GLU B C 1
ATOM 2910 O O . GLU B 1 96 ? -0.967 15.789 5.051 1 93.44 96 GLU B O 1
ATOM 2915 N N . ARG B 1 97 ? 1.039 16.812 5.18 1 90.81 97 ARG B N 1
ATOM 2916 C CA . ARG B 1 97 ? 0.582 17.938 4.379 1 90.81 97 ARG B CA 1
ATOM 2917 C C . ARG B 1 97 ? 0.804 17.688 2.893 1 90.81 97 ARG B C 1
ATOM 2919 O O . ARG B 1 97 ? 1.87 17.219 2.49 1 90.81 97 ARG B O 1
ATOM 2926 N N . PHE B 1 98 ? -0.172 17.938 2.152 1 84.38 98 PHE B N 1
ATOM 2927 C CA . PHE B 1 98 ? -0.107 17.922 0.697 1 84.38 98 PHE B CA 1
ATOM 2928 C C . PHE B 1 98 ? -0.773 19.156 0.116 1 84.38 98 PHE B C 1
ATOM 2930 O O . PHE B 1 98 ? -1.999 19.219 -0.001 1 84.38 98 PHE B O 1
ATOM 2937 N N . GLY B 1 99 ? 0.116 20.047 -0.366 1 82.75 99 GLY B N 1
ATOM 2938 C CA . GLY B 1 99 ? -0.423 21.328 -0.796 1 82.75 99 GLY B CA 1
ATOM 2939 C C . GLY B 1 99 ? -1.155 22.078 0.306 1 82.75 99 GLY B C 1
ATOM 2940 O O . GLY B 1 99 ? -0.597 22.312 1.379 1 82.75 99 GLY B O 1
ATOM 2941 N N . GLU B 1 100 ? -2.42 22.328 0.066 1 81.94 100 GLU B N 1
ATOM 2942 C CA . GLU B 1 100 ? -3.234 23.078 1.026 1 81.94 100 GLU B CA 1
ATOM 2943 C C . GLU B 1 100 ? -4.168 22.141 1.792 1 81.94 100 GLU B C 1
ATOM 2945 O O . GLU B 1 100 ? -5.199 22.578 2.311 1 81.94 100 GLU B O 1
ATOM 2950 N N . SER B 1 101 ? -3.748 20.875 1.803 1 83.75 101 SER B N 1
ATOM 2951 C CA . SER B 1 101 ? -4.57 19.891 2.502 1 83.75 101 SER B CA 1
ATOM 2952 C C . SER B 1 101 ? -3.729 19.031 3.443 1 83.75 101 SER B C 1
ATOM 2954 O O . SER B 1 101 ? -2.52 18.891 3.248 1 83.75 101 SER B O 1
ATOM 2956 N N . LEU B 1 102 ? -4.379 18.609 4.492 1 87.12 102 LEU B N 1
ATOM 2957 C CA . LEU B 1 102 ? -3.85 17.578 5.375 1 87.12 102 LEU B CA 1
ATOM 2958 C C . LEU B 1 102 ? -4.465 16.219 5.051 1 87.12 102 LEU B C 1
ATOM 2960 O O . LEU B 1 102 ? -5.68 16.109 4.875 1 87.12 102 LEU B O 1
ATOM 2964 N N . VAL B 1 103 ? -3.592 15.289 4.922 1 85.62 103 VAL B N 1
ATOM 2965 C CA . VAL B 1 103 ? -4.055 13.945 4.586 1 85.62 103 VAL B CA 1
ATOM 2966 C C . VAL B 1 103 ? -3.705 12.984 5.711 1 85.62 103 VAL B C 1
ATOM 2968 O O . VAL B 1 103 ? -2.545 12.891 6.125 1 85.62 103 VAL B O 1
ATOM 2971 N N . VAL B 1 104 ? -4.793 12.312 6.223 1 87.25 104 VAL B N 1
ATOM 2972 C CA . VAL B 1 104 ? -4.531 11.242 7.18 1 87.25 104 VAL B CA 1
ATOM 2973 C C . VAL B 1 104 ? -4.02 10.008 6.445 1 87.25 104 VAL B C 1
ATOM 2975 O O . VAL B 1 104 ? -4.746 9.398 5.656 1 87.25 104 VAL B O 1
ATOM 2978 N N . THR B 1 105 ? -2.787 9.617 6.699 1 88.75 105 THR B N 1
ATOM 2979 C CA . THR B 1 105 ? -2.176 8.539 5.934 1 88.75 105 THR B CA 1
ATOM 2980 C C . THR B 1 105 ? -2.193 7.234 6.73 1 88.75 105 THR B C 1
ATOM 2982 O O . THR B 1 105 ? -2.014 6.152 6.164 1 88.75 105 THR B O 1
ATOM 2985 N N . ALA B 1 106 ? -2.357 7.34 8.031 1 87.88 106 ALA B N 1
ATOM 2986 C CA . ALA B 1 106 ? -2.48 6.16 8.883 1 87.88 106 ALA B CA 1
ATOM 2987 C C . ALA B 1 106 ? -3.354 6.449 10.102 1 87.88 106 ALA B C 1
ATOM 2989 O O . ALA B 1 106 ? -3.387 7.578 10.594 1 87.88 106 ALA B O 1
ATOM 2990 N N . PHE B 1 107 ? -4.047 5.473 10.609 1 86.31 107 PHE B N 1
ATOM 2991 C CA . PHE B 1 107 ? -4.898 5.535 11.789 1 86.31 107 PHE B CA 1
ATOM 2992 C C . PHE B 1 107 ? -4.832 4.23 12.57 1 86.31 107 PHE B C 1
ATOM 2994 O O . PHE B 1 107 ? -5.141 3.164 12.039 1 86.31 107 PHE B O 1
ATOM 3001 N N . GLU B 1 108 ? -4.352 4.305 13.719 1 84.88 108 GLU B N 1
ATOM 3002 C CA . GLU B 1 108 ? -4.109 3.127 14.539 1 84.88 108 GLU B CA 1
ATOM 3003 C C . GLU B 1 108 ? -4.953 3.162 15.812 1 84.88 108 GLU B C 1
ATOM 3005 O O . GLU B 1 108 ? -5.113 4.219 16.438 1 84.88 108 GLU B O 1
ATOM 3010 N N . GLY B 1 109 ? -5.477 1.95 16.172 1 80.88 109 GLY B N 1
ATOM 3011 C CA . GLY B 1 109 ? -6.273 1.852 17.391 1 80.88 109 GLY B CA 1
ATOM 3012 C C . GLY B 1 109 ? -7.766 1.932 17.125 1 80.88 109 GLY B C 1
ATOM 3013 O O . GLY B 1 109 ? -8.195 2.154 16 1 80.88 109 GLY B O 1
ATOM 3014 N N . GLU B 1 110 ? -8.641 1.271 18.047 1 63.84 110 GLU B N 1
ATOM 3015 C CA . GLU B 1 110 ? -10.094 1.237 17.938 1 63.84 110 GLU B CA 1
ATOM 3016 C C . GLU B 1 110 ? -10.688 2.639 18.047 1 63.84 110 GLU B C 1
ATOM 3018 O O . GLU B 1 110 ? -10.328 3.398 18.953 1 63.84 110 GLU B O 1
ATOM 3023 N N . PRO B 1 111 ? -11.242 3.043 16.922 1 52.28 111 PRO B N 1
ATOM 3024 C CA . PRO B 1 111 ? -11.836 4.363 17.141 1 52.28 111 PRO B CA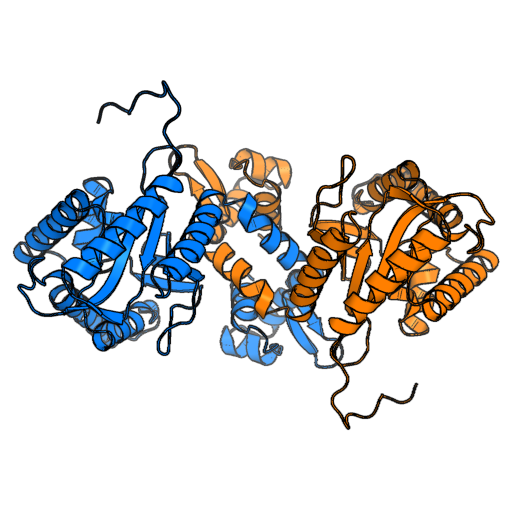 1
ATOM 3025 C C . PRO B 1 111 ? -12.789 4.398 18.328 1 52.28 111 PRO B C 1
ATOM 3027 O O . PRO B 1 111 ? -13.5 3.422 18.594 1 52.28 111 PRO B O 1
ATOM 3030 N N . ALA B 1 112 ? -12.406 5.012 19.547 1 44.44 112 ALA B N 1
ATOM 3031 C CA . ALA B 1 112 ? -13.398 5.039 20.609 1 44.44 112 ALA B CA 1
ATOM 3032 C C . ALA B 1 112 ? -14.812 5.082 20.047 1 44.44 112 ALA B C 1
ATOM 3034 O O . ALA B 1 112 ? -15.742 4.516 20.641 1 44.44 112 ALA B O 1
ATOM 3035 N N . THR B 1 113 ? -15.43 6.242 19.484 1 40.25 113 THR B N 1
ATOM 3036 C CA . THR B 1 113 ? -16.688 6.406 18.766 1 40.25 113 THR B CA 1
ATOM 3037 C C . THR B 1 113 ? -16.484 6.18 17.266 1 40.25 113 THR B C 1
ATOM 3039 O O . THR B 1 113 ? -15.352 6.148 16.781 1 40.25 113 THR B O 1
ATOM 3042 N N . GLN B 1 114 ? -17.547 6.535 16.453 1 37.59 114 GLN B N 1
ATOM 3043 C CA . GLN B 1 114 ? -17.797 6.371 15.031 1 37.59 114 GLN B CA 1
ATOM 3044 C C . GLN B 1 114 ? -16.562 6.719 14.211 1 37.59 114 GLN B C 1
ATOM 3046 O O . GLN B 1 114 ? -16.156 5.953 13.336 1 37.59 114 GLN B O 1
ATOM 3051 N N . PRO B 1 115 ? -16.625 7.918 13.5 1 40.62 115 PRO B N 1
ATOM 3052 C CA . PRO B 1 115 ? -16.094 8.234 12.172 1 40.62 115 PRO B CA 1
ATOM 3053 C C . PRO B 1 115 ? -14.578 8.344 12.156 1 40.62 115 PRO B C 1
ATOM 3055 O O . PRO B 1 115 ? -14.023 9.43 12.336 1 40.62 115 PRO B O 1
ATOM 3058 N N . SER B 1 116 ? -13.82 7.719 12.977 1 40.38 116 SER B N 1
ATOM 3059 C CA . SER B 1 116 ? -12.391 8.023 12.953 1 40.38 116 SER B CA 1
ATOM 3060 C C . SER B 1 116 ? -11.859 8.086 11.523 1 40.38 116 SER B C 1
ATOM 3062 O O . SER B 1 116 ? -12.453 7.512 10.609 1 40.38 116 SER B O 1
ATOM 3064 N N . GLY B 1 117 ? -11.055 9.109 11.312 1 47 117 GLY B N 1
ATOM 3065 C CA . GLY B 1 117 ? -10.414 9.414 10.047 1 47 117 GLY B CA 1
ATOM 3066 C C . GLY B 1 117 ? -9.898 8.188 9.328 1 47 117 GLY B C 1
ATOM 3067 O O . GLY B 1 117 ? -9.258 7.328 9.938 1 47 117 GLY B O 1
ATOM 3068 N N . ILE B 1 118 ? -10.688 7.82 8.453 1 53.69 118 ILE B N 1
ATOM 3069 C CA . ILE B 1 118 ? -10.242 6.793 7.516 1 53.69 118 ILE B CA 1
ATOM 3070 C C . ILE B 1 118 ? -9.078 7.324 6.684 1 53.69 118 ILE B C 1
ATOM 3072 O O . ILE B 1 118 ? -9.102 8.469 6.238 1 53.69 118 ILE B O 1
ATOM 3076 N N . PRO B 1 119 ? -7.965 6.578 6.82 1 55.66 119 PRO B N 1
ATOM 3077 C CA . PRO B 1 119 ? -6.953 7.004 5.852 1 55.66 119 PRO B CA 1
ATOM 3078 C C . PRO B 1 119 ? -7.562 7.504 4.543 1 55.66 119 PRO B C 1
ATOM 3080 O O . PRO B 1 119 ? -8.508 6.902 4.031 1 55.66 119 PRO B O 1
ATOM 3083 N N . GLY B 1 120 ? -7.117 8.703 4.215 1 61.66 120 GLY B N 1
ATOM 3084 C CA . GLY B 1 120 ? -7.602 9.305 2.982 1 61.66 120 GLY B CA 1
ATOM 3085 C C . GLY B 1 120 ? -8.43 10.555 3.213 1 61.66 120 GLY B C 1
ATOM 3086 O O . GLY B 1 120 ? -8.656 11.336 2.287 1 61.66 120 GLY B O 1
ATOM 3087 N N . ASP B 1 121 ? -8.844 10.75 4.445 1 68.06 121 ASP B N 1
ATOM 3088 C CA . ASP B 1 121 ? -9.547 11.992 4.75 1 68.06 121 ASP B CA 1
ATOM 3089 C C . ASP B 1 121 ? -8.641 13.203 4.504 1 68.06 121 ASP B C 1
ATOM 3091 O O . ASP B 1 121 ? -7.449 13.164 4.805 1 68.06 121 ASP B O 1
ATOM 3095 N N . ARG B 1 122 ? -9.219 14.164 3.82 1 72.38 122 ARG B N 1
ATOM 3096 C CA . ARG B 1 122 ? -8.5 15.406 3.566 1 72.38 122 ARG B CA 1
ATOM 3097 C C . ARG B 1 122 ? -9.094 16.562 4.375 1 72.38 122 ARG B C 1
ATOM 3099 O O . ARG B 1 122 ? -10.312 16.672 4.488 1 72.38 122 ARG B O 1
ATOM 3106 N N . ILE B 1 123 ? -8.234 17.203 5.133 1 73.56 123 ILE B N 1
ATOM 3107 C CA . ILE B 1 123 ? -8.578 18.391 5.922 1 73.56 123 ILE B CA 1
ATOM 3108 C C . ILE B 1 123 ? -7.773 19.594 5.434 1 73.56 123 ILE B C 1
ATOM 3110 O O . ILE B 1 123 ? -6.602 19.453 5.078 1 73.56 123 ILE B O 1
ATOM 3114 N N . PRO B 1 124 ? -8.445 20.719 5.316 1 78.12 124 PRO B N 1
ATOM 3115 C CA . PRO B 1 124 ? -7.688 21.875 4.852 1 78.12 124 PRO B CA 1
ATOM 3116 C C . PRO B 1 124 ? -6.512 22.219 5.762 1 78.12 124 PRO B C 1
ATOM 3118 O O . PRO B 1 124 ? -6.629 22.125 6.988 1 78.12 124 PRO B O 1
ATOM 3121 N N . TYR B 1 125 ? -5.43 22.5 5.184 1 87.38 125 TYR B N 1
ATOM 3122 C CA . TYR B 1 125 ? -4.309 23.078 5.926 1 87.38 125 TYR B CA 1
ATOM 3123 C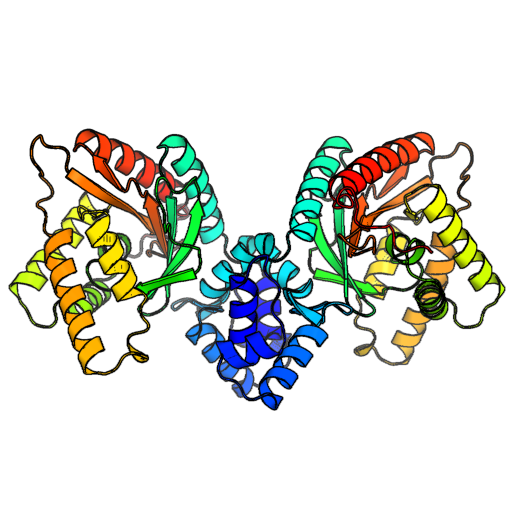 C . TYR B 1 125 ? -4.496 24.562 6.129 1 87.38 125 TYR B C 1
ATOM 3125 O O . TYR B 1 125 ? -3.914 25.375 5.406 1 87.38 125 TYR B O 1
ATOM 3133 N N . ALA B 1 126 ? -5.266 24.875 7.023 1 84.06 126 ALA B N 1
ATOM 3134 C CA . ALA B 1 126 ? -5.66 26.219 7.469 1 84.06 126 ALA B CA 1
ATOM 3135 C C . ALA B 1 126 ? -6.102 26.203 8.93 1 84.06 126 ALA B C 1
ATOM 3137 O O . ALA B 1 126 ? -6.547 25.172 9.438 1 84.06 126 ALA B O 1
ATOM 3138 N N . PRO B 1 127 ? -5.914 27.344 9.5 1 81.75 127 PRO B N 1
ATOM 3139 C CA . PRO B 1 127 ? -6.418 27.359 10.875 1 81.75 127 PRO B CA 1
ATOM 3140 C C . PRO B 1 127 ? -7.871 26.906 10.977 1 81.75 127 PRO B C 1
ATOM 3142 O O . PRO B 1 127 ? -8.688 27.25 10.109 1 81.75 127 PRO B O 1
ATOM 3145 N N . PRO B 1 128 ? -8.117 26.094 12.031 1 79.62 128 PRO B N 1
ATOM 3146 C CA . PRO B 1 128 ? -7.301 25.656 13.172 1 79.62 128 PRO B CA 1
ATOM 3147 C C . PRO B 1 128 ? -6.555 24.359 12.906 1 79.62 128 PRO B C 1
ATOM 3149 O O . PRO B 1 128 ? -5.938 23.797 13.82 1 79.62 128 PRO B O 1
ATOM 3152 N N . PHE B 1 129 ? -6.637 23.938 11.711 1 82.81 129 PHE B N 1
ATOM 3153 C CA . PHE B 1 129 ? -6.027 22.656 11.406 1 82.81 129 PHE B CA 1
ATOM 3154 C C . PHE B 1 129 ? -4.551 22.828 11.055 1 82.81 129 PHE B C 1
ATOM 3156 O O . PHE B 1 129 ? -4.176 23.781 10.383 1 82.81 129 PHE B O 1
ATOM 3163 N N . GLY B 1 130 ? -3.768 21.859 11.555 1 90.31 130 GLY B N 1
ATOM 3164 C CA . GLY B 1 130 ? -2.375 21.797 11.133 1 90.31 130 GLY B CA 1
ATOM 3165 C C . GLY B 1 130 ? -1.454 22.641 12 1 90.31 130 GLY B C 1
ATOM 3166 O O . GLY B 1 130 ? -0.335 22.953 11.602 1 90.31 130 GLY B O 1
ATOM 3167 N N . VAL B 1 131 ? -1.932 23.047 13.211 1 91 131 VAL B N 1
ATOM 3168 C CA . VAL B 1 131 ? -1.144 23.875 14.109 1 91 131 VAL B CA 1
ATOM 3169 C C . VAL B 1 131 ? 0.208 23.219 14.375 1 91 131 VAL B C 1
ATOM 3171 O O . VAL B 1 131 ? 1.243 23.891 14.375 1 91 131 VAL B O 1
ATOM 3174 N N . ALA B 1 132 ? 0.197 21.938 14.547 1 94.69 132 ALA B N 1
ATOM 3175 C CA . ALA B 1 132 ? 1.408 21.203 14.906 1 94.69 132 ALA B CA 1
ATOM 3176 C C . ALA B 1 132 ? 2.408 21.203 13.758 1 94.69 132 ALA B C 1
ATOM 3178 O O . ALA B 1 132 ? 3.592 20.906 13.953 1 94.69 132 ALA B O 1
ATOM 3179 N N . LEU B 1 133 ? 1.975 21.453 12.562 1 95.69 133 LEU B N 1
ATOM 3180 C CA . LEU B 1 133 ? 2.881 21.625 11.43 1 95.69 133 LEU B CA 1
ATOM 3181 C C . LEU B 1 133 ? 3.318 23.078 11.289 1 95.69 133 LEU B C 1
ATOM 3183 O O . LEU B 1 133 ? 4.512 23.359 11.164 1 95.69 133 LEU B O 1
ATOM 3187 N N . ALA B 1 134 ? 2.369 23.984 11.391 1 94.62 134 ALA B N 1
ATOM 3188 C CA . ALA B 1 134 ? 2.6 25.406 11.156 1 94.62 134 ALA B CA 1
ATOM 3189 C C . ALA B 1 134 ? 3.547 25.984 12.203 1 94.62 134 ALA B C 1
ATOM 3191 O O . ALA B 1 134 ? 4.34 26.875 11.898 1 94.62 134 ALA B O 1
ATOM 3192 N N . ALA B 1 135 ? 3.469 25.484 13.406 1 95.19 135 ALA B N 1
ATOM 3193 C CA . ALA B 1 135 ? 4.223 26.047 14.531 1 95.19 135 ALA B CA 1
ATOM 3194 C C . ALA B 1 135 ? 5.723 25.953 14.281 1 95.19 135 ALA B C 1
ATOM 3196 O O . ALA B 1 135 ? 6.5 26.75 14.805 1 95.19 135 ALA B O 1
ATOM 3197 N N . TRP B 1 136 ? 6.152 25.031 13.492 1 95.5 136 TRP B N 1
ATOM 3198 C CA . TRP B 1 136 ? 7.582 24.812 13.289 1 95.5 136 TRP B CA 1
ATOM 3199 C C . TRP B 1 136 ? 7.98 25.156 11.852 1 95.5 136 TRP B C 1
ATOM 3201 O O . TRP B 1 136 ? 9.102 24.859 11.43 1 95.5 136 TRP B O 1
ATOM 3211 N N . ASP B 1 137 ? 7.066 25.672 11.125 1 93.25 137 ASP B N 1
ATOM 3212 C CA . ASP B 1 137 ? 7.363 26.062 9.75 1 93.25 137 ASP B CA 1
ATOM 3213 C C . ASP B 1 137 ? 8.117 27.391 9.695 1 93.25 137 ASP B C 1
ATOM 3215 O O . ASP B 1 137 ? 8.367 28 10.734 1 93.25 137 ASP B O 1
ATOM 3219 N N . THR B 1 138 ? 8.633 27.781 8.516 1 91.94 138 THR B N 1
ATOM 3220 C CA . THR B 1 138 ? 9.289 29.078 8.344 1 91.94 138 THR B CA 1
ATOM 3221 C C . THR B 1 138 ? 8.312 30.219 8.641 1 91.94 138 THR B C 1
ATOM 3223 O O . THR B 1 138 ? 7.098 30.031 8.586 1 91.94 138 THR B O 1
ATOM 3226 N N . ALA B 1 139 ? 8.859 31.375 8.914 1 94.06 139 ALA B N 1
ATOM 3227 C CA . ALA B 1 139 ? 8.031 32.531 9.203 1 94.06 139 ALA B CA 1
ATOM 3228 C C . ALA B 1 139 ? 7.09 32.844 8.039 1 94.06 139 ALA B C 1
ATOM 3230 O O . ALA B 1 139 ? 5.934 33.219 8.242 1 94.06 139 ALA B O 1
ATOM 3231 N N . GLU B 1 140 ? 7.598 32.688 6.871 1 93.75 140 GLU B N 1
ATOM 3232 C CA . GLU B 1 140 ? 6.805 32.969 5.672 1 93.75 140 GLU B CA 1
ATOM 3233 C C . GLU B 1 140 ? 5.641 31.984 5.562 1 93.75 140 GLU B C 1
ATOM 3235 O O . GLU B 1 140 ? 4.512 32.375 5.273 1 93.75 140 GLU B O 1
ATOM 3240 N N . GLU B 1 141 ? 5.898 30.75 5.836 1 92.56 141 GLU B N 1
ATOM 3241 C CA . GLU B 1 141 ? 4.863 29.719 5.746 1 92.56 141 GLU B CA 1
ATOM 3242 C C . GLU B 1 141 ? 3.842 29.859 6.871 1 92.56 141 GLU B C 1
ATOM 3244 O O . GLU B 1 141 ? 2.658 29.578 6.684 1 92.56 141 GLU B O 1
ATOM 3249 N N . GLN B 1 142 ? 4.301 30.297 8.031 1 94.38 142 GLN B N 1
ATOM 3250 C CA . GLN B 1 142 ? 3.385 30.562 9.133 1 94.38 142 GLN B CA 1
ATOM 3251 C C . GLN B 1 142 ? 2.404 31.672 8.773 1 94.38 142 GLN B C 1
ATOM 3253 O O . GLN B 1 142 ? 1.202 31.547 9.023 1 94.38 142 GLN B O 1
ATOM 3258 N N . ARG B 1 143 ? 2.953 32.719 8.156 1 93.44 143 ARG B N 1
ATOM 3259 C CA . ARG B 1 143 ? 2.096 33.844 7.746 1 93.44 143 ARG B CA 1
ATOM 3260 C C . ARG B 1 143 ? 1.079 33.375 6.703 1 93.44 143 ARG B C 1
ATOM 3262 O O . ARG B 1 143 ? -0.082 33.812 6.742 1 93.44 143 ARG B O 1
ATOM 3269 N N . ALA B 1 144 ? 1.539 32.594 5.789 1 92.56 144 ALA B N 1
ATOM 3270 C CA . ALA B 1 144 ? 0.644 32.062 4.758 1 92.56 144 ALA B CA 1
ATOM 3271 C C . ALA B 1 144 ? -0.469 31.219 5.379 1 92.56 144 ALA B C 1
ATOM 3273 O O . ALA B 1 144 ? -1.63 31.312 4.973 1 92.56 144 ALA B O 1
ATOM 3274 N N . TRP B 1 145 ? -0.118 30.328 6.309 1 91.88 145 TRP B N 1
ATOM 3275 C CA . TRP B 1 145 ? -1.089 29.516 7.02 1 91.88 145 TRP B CA 1
ATOM 3276 C C . TRP B 1 145 ? -2.113 30.375 7.742 1 91.88 145 TRP B C 1
ATOM 3278 O O . TRP B 1 145 ? -3.316 30.125 7.668 1 91.88 145 TRP B O 1
ATOM 3288 N N . ILE B 1 146 ? -1.674 31.391 8.406 1 89.56 146 ILE B N 1
ATOM 3289 C CA . ILE B 1 146 ? -2.539 32.312 9.156 1 89.56 146 ILE B CA 1
ATOM 3290 C C . ILE B 1 146 ? -3.49 33.031 8.195 1 89.56 146 ILE B C 1
ATOM 3292 O O . ILE B 1 146 ? -4.688 33.125 8.469 1 89.56 146 ILE B O 1
ATOM 3296 N N . ARG B 1 147 ? -2.992 33.406 7.078 1 88.19 147 ARG B N 1
ATOM 3297 C CA . ARG B 1 147 ? -3.783 34.156 6.098 1 88.19 147 ARG B CA 1
ATOM 3298 C C . ARG B 1 147 ? -4.91 33.281 5.543 1 88.19 147 ARG B C 1
ATOM 3300 O O . ARG B 1 147 ? -5.984 33.781 5.219 1 88.19 147 ARG B O 1
ATOM 3307 N N . ARG B 1 148 ? -4.719 32 5.477 1 82.88 148 ARG B N 1
ATOM 3308 C CA . ARG B 1 148 ? -5.727 31.094 4.953 1 82.88 148 ARG B CA 1
ATOM 3309 C C . ARG B 1 148 ? -6.945 31.031 5.871 1 82.88 148 ARG B C 1
ATOM 3311 O O . ARG B 1 148 ? -8.055 30.719 5.426 1 82.88 148 ARG B O 1
ATOM 3318 N N . GLY B 1 149 ? -6.805 31.391 7.098 1 75.06 149 GLY B N 1
ATOM 3319 C CA . GLY B 1 149 ? -7.891 31.25 8.055 1 75.06 149 GLY B CA 1
ATOM 3320 C C . GLY B 1 149 ? -8.555 32.562 8.391 1 75.06 149 GLY B C 1
ATOM 3321 O O . GLY B 1 149 ? -9.742 32.594 8.719 1 75.06 149 GLY B O 1
ATOM 3322 N N . VAL B 1 150 ? -7.812 33.562 8.633 1 71.75 150 VAL B N 1
ATOM 3323 C CA . VAL B 1 150 ? -8.414 34.719 9.266 1 71.75 150 VAL B CA 1
ATOM 3324 C C . VAL B 1 150 ? -8.328 35.938 8.32 1 71.75 150 VAL B C 1
ATOM 3326 O O . VAL B 1 150 ? -8.828 37 8.633 1 71.75 150 VAL B O 1
ATOM 3329 N N . GLY B 1 151 ? -7.961 35.656 7.199 1 68.19 151 GLY B N 1
ATOM 3330 C CA . GLY B 1 151 ? -7.887 36.812 6.293 1 68.19 151 GLY B CA 1
ATOM 3331 C C . GLY B 1 151 ? -7.059 37.938 6.844 1 68.19 151 GLY B C 1
ATOM 3332 O O . GLY B 1 151 ? -5.914 37.75 7.262 1 68.19 151 GLY B O 1
ATOM 3333 N N . ALA B 1 152 ? -7.707 39.094 6.887 1 68.62 152 ALA B N 1
ATOM 3334 C CA . ALA B 1 152 ? -6.988 40.344 7.234 1 68.62 152 ALA B CA 1
ATOM 3335 C C . ALA B 1 152 ? -7.328 40.781 8.648 1 68.62 152 ALA B C 1
ATOM 3337 O O . ALA B 1 152 ? -6.977 41.906 9.055 1 68.62 152 ALA B O 1
ATOM 3338 N N . ASN B 1 153 ? -7.871 39.969 9.492 1 78.19 153 ASN B N 1
ATOM 3339 C CA . ASN B 1 153 ? -8.227 40.344 10.852 1 78.19 153 ASN B CA 1
ATOM 3340 C C . ASN B 1 153 ? -7.004 40.344 11.766 1 78.19 153 ASN B C 1
ATOM 3342 O O . ASN B 1 153 ? -6.453 39.281 12.07 1 78.19 153 ASN B O 1
ATOM 3346 N N . ALA B 1 154 ? -6.562 41.469 12.227 1 82.44 154 ALA B N 1
ATOM 3347 C CA . ALA B 1 154 ? -5.324 41.656 12.977 1 82.44 154 ALA B CA 1
ATOM 3348 C C . ALA B 1 154 ? -5.387 40.938 14.328 1 82.44 154 ALA B C 1
ATOM 3350 O O . ALA B 1 154 ? -4.402 40.344 14.766 1 82.44 154 ALA B O 1
ATOM 3351 N N . ASP B 1 155 ? -6.5 41.062 15.031 1 81.25 155 ASP B N 1
ATOM 3352 C CA . ASP B 1 155 ? -6.641 40.438 16.344 1 81.25 155 ASP B CA 1
ATOM 3353 C C . ASP B 1 155 ? -6.547 38.906 16.234 1 81.25 155 ASP B C 1
ATOM 3355 O O . ASP B 1 155 ? -5.871 38.25 17.047 1 81.25 155 ASP B O 1
ATOM 3359 N N . ARG B 1 156 ? -7.176 38.406 15.273 1 79.31 156 ARG B N 1
ATOM 3360 C CA . ARG B 1 156 ? -7.129 36.969 15.062 1 79.31 156 ARG B CA 1
ATOM 3361 C C . ARG B 1 156 ? -5.734 36.5 14.656 1 79.31 156 ARG B C 1
ATOM 3363 O O . ARG B 1 156 ? -5.277 35.438 15.055 1 79.31 156 ARG B O 1
ATOM 3370 N N . THR B 1 157 ? -5.16 37.312 13.836 1 86.81 157 THR B N 1
ATOM 3371 C CA . THR B 1 157 ? -3.795 37.031 13.422 1 86.81 157 THR B CA 1
ATOM 3372 C C . THR B 1 157 ? -2.875 36.906 14.633 1 86.81 157 THR B C 1
ATOM 3374 O O . THR B 1 157 ? -2.104 35.969 14.75 1 86.81 157 THR B O 1
ATOM 3377 N N . ARG B 1 158 ? -2.922 37.906 15.508 1 86.62 158 ARG B N 1
ATOM 3378 C CA . ARG B 1 158 ? -2.082 37.906 16.703 1 86.62 158 ARG B CA 1
ATOM 3379 C C . ARG B 1 158 ? -2.35 36.688 17.578 1 86.62 158 ARG B C 1
ATOM 3381 O O . ARG B 1 158 ? -1.422 36.125 18.141 1 86.62 158 ARG B O 1
ATOM 3388 N N . ARG B 1 159 ? -3.586 36.344 17.703 1 84 159 ARG B N 1
ATOM 3389 C CA . ARG B 1 159 ? -3.951 35.188 18.516 1 84 159 ARG B CA 1
ATOM 3390 C C . ARG B 1 159 ? -3.355 33.906 17.922 1 84 159 ARG B C 1
ATOM 3392 O O . ARG B 1 159 ? -2.857 33.062 18.672 1 84 159 ARG B O 1
ATOM 3399 N N . LEU B 1 160 ? -3.471 33.781 16.625 1 87.94 160 LEU B N 1
ATOM 3400 C CA . LEU B 1 160 ? -2.932 32.594 15.961 1 87.94 160 LEU B CA 1
ATOM 3401 C C . LEU B 1 160 ? -1.414 32.531 16.094 1 87.94 160 LEU B C 1
ATOM 3403 O O . LEU B 1 160 ? -0.837 31.453 16.25 1 87.94 160 LEU B O 1
ATOM 3407 N N . GLU B 1 161 ? -0.789 33.719 16.016 1 90.38 161 GLU B N 1
ATOM 3408 C CA . GLU B 1 161 ? 0.653 33.75 16.234 1 90.38 161 GLU B CA 1
ATOM 3409 C C . GLU B 1 161 ? 1.014 33.25 17.641 1 90.38 161 GLU B C 1
ATOM 3411 O O . GLU B 1 161 ? 1.998 32.531 17.812 1 90.38 161 GLU B O 1
ATOM 3416 N N . GLN B 1 162 ? 0.22 33.656 18.578 1 88.56 162 GLN B N 1
ATOM 3417 C CA . GLN B 1 162 ? 0.447 33.25 19.953 1 88.56 162 GLN B CA 1
ATOM 3418 C C . GLN B 1 162 ? 0.248 31.734 20.109 1 88.56 162 GLN B C 1
ATOM 3420 O O . GLN B 1 162 ? 0.995 31.062 20.828 1 88.56 162 GLN B O 1
ATOM 3425 N N . VAL B 1 163 ? -0.75 31.203 19.469 1 87 163 VAL B N 1
ATOM 3426 C CA . VAL B 1 163 ? -1.016 29.781 19.5 1 87 163 VAL B CA 1
ATOM 3427 C C . VAL B 1 163 ? 0.19 29.016 18.953 1 87 163 VAL B C 1
ATOM 3429 O O . VAL B 1 163 ? 0.613 28.016 19.531 1 87 163 VAL B O 1
ATOM 3432 N N . LEU B 1 164 ? 0.721 29.469 17.812 1 92.88 164 LEU B N 1
ATOM 3433 C CA . LEU B 1 164 ? 1.884 28.828 17.219 1 92.88 164 LEU B CA 1
ATOM 3434 C C . LEU B 1 164 ? 3.076 28.859 18.172 1 92.88 164 LEU B C 1
ATOM 3436 O O . LEU B 1 164 ? 3.781 27.875 18.328 1 92.88 164 LEU B O 1
ATOM 3440 N N . GLU B 1 165 ? 3.266 30 18.812 1 92.75 165 GLU B N 1
ATOM 3441 C CA . GLU B 1 165 ? 4.375 30.172 19.75 1 92.75 165 GLU B CA 1
ATOM 3442 C C . GLU B 1 165 ? 4.23 29.234 20.953 1 92.75 165 GLU B C 1
ATOM 3444 O O . GLU B 1 165 ? 5.188 28.578 21.344 1 92.75 165 GLU B O 1
ATOM 3449 N N . HIS B 1 166 ? 3.033 29.203 21.531 1 90.25 166 HIS B N 1
ATOM 3450 C CA . HIS B 1 166 ? 2.783 28.344 22.688 1 90.25 166 HIS B CA 1
ATOM 3451 C C . HIS B 1 166 ? 2.965 26.875 22.344 1 90.25 166 HIS B C 1
ATOM 3453 O O . HIS B 1 166 ? 3.492 26.094 23.141 1 90.25 166 HIS B O 1
ATOM 3459 N N . THR B 1 167 ? 2.436 26.516 21.203 1 92.81 167 THR B N 1
ATOM 3460 C CA . THR B 1 167 ? 2.568 25.141 20.719 1 92.81 167 THR B CA 1
ATOM 3461 C C . THR B 1 167 ? 4.039 24.766 20.578 1 92.81 167 THR B C 1
ATOM 3463 O O . THR B 1 167 ? 4.445 23.672 20.984 1 92.81 167 THR B O 1
ATOM 3466 N N . ARG B 1 168 ? 4.828 25.609 19.984 1 94.25 168 ARG B N 1
ATOM 3467 C CA . ARG B 1 168 ? 6.258 25.359 19.828 1 94.25 168 ARG B CA 1
ATOM 3468 C C . ARG B 1 168 ? 6.945 25.203 21.172 1 94.25 168 ARG B C 1
ATOM 3470 O O . ARG B 1 168 ? 7.793 24.312 21.344 1 94.25 168 ARG B O 1
ATOM 3477 N N . GLU B 1 169 ? 6.594 26 22.125 1 92.94 169 GLU B N 1
ATOM 3478 C CA . GLU B 1 169 ? 7.195 25.969 23.469 1 92.94 169 GLU B CA 1
ATOM 3479 C C . GLU B 1 169 ? 6.867 24.656 24.172 1 92.94 169 GLU B C 1
ATOM 3481 O O . GLU B 1 169 ? 7.738 24.047 24.797 1 92.94 169 GLU B O 1
ATOM 3486 N N . ARG B 1 170 ? 5.594 24.25 24.047 1 91.5 170 ARG B N 1
ATOM 3487 C CA . ARG B 1 170 ? 5.125 23.062 24.75 1 91.5 170 ARG B CA 1
ATOM 3488 C C . ARG B 1 170 ? 5.559 21.797 24 1 91.5 170 ARG B C 1
ATOM 3490 O O . ARG B 1 170 ? 5.629 20.719 24.609 1 91.5 170 ARG B O 1
ATOM 3497 N N . GLY B 1 171 ? 5.703 21.891 22.656 1 95.31 171 GLY B N 1
ATOM 3498 C CA . GLY B 1 171 ? 6.164 20.766 21.844 1 95.31 171 GLY B CA 1
ATOM 3499 C C . GLY B 1 171 ? 5.035 20.031 21.141 1 95.31 171 GLY B C 1
ATOM 3500 O O . GLY B 1 171 ? 5.281 19.156 20.312 1 95.31 171 GLY B O 1
ATOM 3501 N N . PHE B 1 172 ? 3.832 20.375 21.609 1 96.5 172 PHE B N 1
ATOM 3502 C CA . PHE B 1 172 ? 2.678 19.75 20.984 1 96.5 172 PHE B CA 1
ATOM 3503 C C . PHE B 1 172 ? 1.479 20.688 20.969 1 96.5 172 PHE B C 1
ATOM 3505 O O . PHE B 1 172 ? 1.441 21.656 21.734 1 96.5 172 PHE B O 1
ATOM 3512 N N . ASP B 1 173 ? 0.547 20.438 20.062 1 93.25 173 ASP B N 1
ATOM 3513 C CA . ASP B 1 173 ? -0.703 21.188 19.938 1 93.25 173 ASP B CA 1
ATOM 3514 C C . ASP B 1 173 ? -1.848 20.453 20.625 1 93.25 173 ASP B C 1
ATOM 3516 O O . ASP B 1 173 ? -1.871 19.219 20.656 1 93.25 173 ASP B O 1
ATOM 3520 N N . VAL B 1 174 ? -2.824 21.172 21.172 1 90.19 174 VAL B N 1
ATOM 3521 C CA . VAL B 1 174 ? -4.035 20.609 21.766 1 90.19 174 VAL B CA 1
ATOM 3522 C C . VAL B 1 174 ? -5.266 21.25 21.141 1 90.19 174 VAL B C 1
ATOM 3524 O O . VAL B 1 174 ? -5.387 22.484 21.109 1 90.19 174 VAL B O 1
ATOM 3527 N N . ASP B 1 175 ? -6.043 20.406 20.594 1 82.94 175 ASP B N 1
ATOM 3528 C CA . ASP B 1 175 ? -7.34 20.859 20.094 1 82.94 175 ASP B CA 1
ATOM 3529 C C . ASP B 1 175 ? -8.43 20.672 21.156 1 82.94 175 ASP B C 1
ATOM 3531 O O . ASP B 1 175 ? -8.867 19.547 21.422 1 82.94 175 ASP B O 1
ATOM 3535 N N . TRP B 1 176 ? -8.984 21.703 21.672 1 74.38 176 TRP B N 1
ATOM 3536 C CA . TRP B 1 176 ? -9.922 21.719 22.797 1 74.38 176 TRP B CA 1
ATOM 3537 C C . TRP B 1 176 ? -11.359 21.75 22.297 1 74.38 176 TRP B C 1
ATOM 3539 O O . TRP B 1 176 ? -12.289 21.969 23.078 1 74.38 176 TRP B O 1
ATOM 3549 N N . THR B 1 177 ? -11.547 21.438 21.156 1 70.62 177 THR B N 1
ATOM 3550 C CA . THR B 1 177 ? -12.906 21.516 20.625 1 70.62 177 THR B CA 1
ATOM 3551 C C . THR B 1 177 ? -13.711 20.266 21.016 1 70.62 177 THR B C 1
ATOM 3553 O O . THR B 1 177 ? -13.141 19.234 21.328 1 70.62 177 THR B O 1
ATOM 3556 N N . THR B 1 178 ? -15.031 20.516 21.094 1 60.69 178 THR B N 1
ATOM 3557 C CA . THR B 1 178 ? -15.898 19.359 21.328 1 60.69 178 THR B CA 1
ATOM 3558 C C . THR B 1 178 ? -15.867 18.406 20.141 1 60.69 178 THR B C 1
ATOM 3560 O O . THR B 1 178 ? -15.633 18.828 19 1 60.69 178 THR B O 1
ATOM 3563 N N . PRO B 1 179 ? -16.016 17.109 20.484 1 60.53 179 PRO B N 1
ATOM 3564 C CA . PRO B 1 179 ? -16.078 16.156 19.391 1 60.53 179 PRO B CA 1
ATOM 3565 C C . PRO B 1 179 ? -17.109 16.547 18.312 1 60.53 179 PRO B C 1
ATOM 3567 O O . PRO B 1 179 ? -16.844 16.375 17.125 1 60.53 179 PRO B O 1
ATOM 3570 N N . ALA B 1 180 ? -18.172 17.094 18.797 1 58.47 180 ALA B N 1
ATOM 3571 C CA . ALA B 1 180 ? -19.203 17.5 17.859 1 58.47 180 ALA B CA 1
ATOM 3572 C C . ALA B 1 180 ? -18.703 18.625 16.953 1 58.47 180 ALA B C 1
ATOM 3574 O O . ALA B 1 180 ? -18.938 18.594 15.742 1 58.47 180 ALA B O 1
ATOM 3575 N N . LEU B 1 181 ? -18.047 19.469 17.594 1 61.81 181 LEU B N 1
ATOM 3576 C CA . LEU B 1 181 ? -17.516 20.562 16.797 1 61.81 181 LEU B CA 1
ATOM 3577 C C . LEU B 1 181 ? -16.406 20.062 15.875 1 61.81 181 LEU B C 1
ATOM 3579 O O . LEU B 1 181 ? -16.328 20.484 14.719 1 61.81 181 LEU B O 1
ATOM 3583 N N . ALA B 1 182 ? -15.656 19.188 16.406 1 63.28 182 ALA B N 1
ATOM 3584 C CA . ALA B 1 182 ? -14.586 18.609 15.602 1 63.28 182 ALA B CA 1
ATOM 3585 C C . ALA B 1 182 ? -15.156 17.875 14.383 1 63.28 182 ALA B C 1
ATOM 3587 O O . ALA B 1 182 ? -14.609 17.984 13.281 1 63.28 182 ALA B O 1
ATOM 3588 N N . GLN B 1 183 ? -16.188 17.188 14.648 1 61.91 183 GLN B N 1
ATOM 3589 C CA . GLN B 1 183 ? -16.859 16.484 13.555 1 61.91 183 GLN B CA 1
ATOM 3590 C C . GLN B 1 183 ? -17.438 17.453 12.539 1 61.91 183 GLN B C 1
ATOM 3592 O O . GLN B 1 183 ? -17.328 17.234 11.328 1 61.91 183 GLN B O 1
ATOM 3597 N N . ALA B 1 184 ? -18 18.469 13.078 1 60.94 184 ALA B N 1
ATOM 3598 C CA . ALA B 1 184 ? -18.578 19.469 12.195 1 60.94 184 ALA B CA 1
ATOM 3599 C C . ALA B 1 184 ? -17.516 20.125 11.32 1 60.94 184 ALA B C 1
ATOM 3601 O O . ALA B 1 184 ? -17.719 20.312 10.117 1 60.94 184 ALA B O 1
ATOM 3602 N N . VAL B 1 185 ? -16.438 20.344 11.969 1 61.47 185 VAL B N 1
ATOM 3603 C CA . VAL B 1 185 ? -15.328 20.984 11.266 1 61.47 185 VAL B CA 1
ATOM 3604 C C . VAL B 1 185 ? -14.781 20.047 10.195 1 61.47 185 VAL B C 1
ATOM 3606 O O . VAL B 1 185 ? -14.461 20.484 9.086 1 61.47 185 VAL B O 1
ATOM 3609 N N . GLN B 1 186 ? -14.703 18.812 10.492 1 61.88 186 GLN B N 1
ATOM 3610 C CA . GLN B 1 186 ? -14.219 17.812 9.547 1 61.88 186 GLN B CA 1
ATOM 3611 C C . GLN B 1 186 ? -15.148 17.672 8.352 1 61.88 186 GLN B C 1
ATOM 3613 O O . GLN B 1 186 ? -14.695 17.594 7.211 1 61.88 186 GLN B O 1
ATOM 3618 N N . VAL B 1 187 ? -16.406 17.625 8.672 1 58.03 187 VAL B N 1
ATOM 3619 C CA . VAL B 1 187 ? -17.391 17.5 7.602 1 58.03 187 VAL B CA 1
ATOM 3620 C C . VAL B 1 187 ? -17.312 18.719 6.68 1 58.03 187 VAL B C 1
ATOM 3622 O O . VAL B 1 187 ? -17.281 18.578 5.457 1 58.03 187 VAL B O 1
ATOM 3625 N N . VAL B 1 188 ? -17.188 19.797 7.266 1 59.75 188 VAL B N 1
ATOM 3626 C CA . VAL B 1 188 ? -17.125 21.031 6.48 1 59.75 188 VAL B CA 1
ATOM 3627 C C . VAL B 1 188 ? -15.812 21.062 5.684 1 59.75 188 VAL B C 1
ATOM 3629 O O . VAL B 1 188 ? -15.797 21.5 4.531 1 59.75 188 VAL B O 1
ATOM 3632 N N . GLY B 1 189 ? -14.805 20.594 6.359 1 58.81 189 GLY B N 1
ATOM 3633 C CA . GLY B 1 189 ? -13.492 20.625 5.738 1 58.81 189 GLY B CA 1
ATOM 3634 C C . GLY B 1 189 ? -13.344 19.625 4.602 1 58.81 189 GLY B C 1
ATOM 3635 O O . GLY B 1 189 ? -12.539 19.844 3.689 1 58.81 189 GLY B O 1
ATOM 3636 N N . THR B 1 190 ? -14.031 18.5 4.711 1 57.75 190 THR B N 1
ATOM 3637 C CA . THR B 1 190 ? -13.875 17.438 3.729 1 57.75 190 THR B CA 1
ATOM 3638 C C . THR B 1 190 ? -14.828 17.641 2.553 1 57.75 190 THR B C 1
ATOM 3640 O O . THR B 1 190 ? -14.664 17.016 1.503 1 57.75 190 THR B O 1
ATOM 3643 N N . LEU B 1 191 ? -15.781 18.406 2.857 1 54.38 191 LEU B N 1
ATOM 3644 C CA . LEU B 1 191 ? -16.672 18.719 1.748 1 54.38 191 LEU B CA 1
ATOM 3645 C C . LEU B 1 191 ? -15.938 19.5 0.658 1 54.38 191 LEU B C 1
ATOM 3647 O O . LEU B 1 191 ? -15.156 20.406 0.955 1 54.38 191 LEU B O 1
ATOM 3651 N N . ASP B 1 192 ? -15.766 18.797 -0.486 1 51.56 192 ASP B N 1
ATOM 3652 C CA . ASP B 1 192 ? -15.148 19.484 -1.622 1 51.56 192 ASP B CA 1
ATOM 3653 C C . ASP B 1 192 ? -15.875 20.781 -1.936 1 51.56 192 ASP B C 1
ATOM 3655 O O . ASP B 1 192 ? -16.953 20.766 -2.551 1 51.56 192 ASP B O 1
ATOM 3659 N N . SER B 1 193 ? -15.312 21.828 -1.388 1 53.72 193 SER B N 1
ATOM 3660 C CA . SER B 1 193 ? -15.93 23.141 -1.531 1 53.72 193 SER B CA 1
ATOM 3661 C C . SER B 1 193 ? -16.094 23.516 -3 1 53.72 193 SER B C 1
ATOM 3663 O O . SER B 1 193 ? -16.984 24.281 -3.355 1 53.72 193 SER B O 1
ATOM 3665 N N . ASN B 1 194 ? -15.172 22.891 -3.711 1 51.56 194 ASN B N 1
ATOM 3666 C CA . ASN B 1 194 ? -15.258 23.297 -5.109 1 51.56 194 ASN B CA 1
ATOM 3667 C C . ASN B 1 194 ? -16.484 22.688 -5.789 1 51.56 194 ASN B C 1
ATOM 3669 O O . ASN B 1 194 ? -16.906 23.156 -6.855 1 51.56 194 ASN B O 1
ATOM 3673 N N . GLU B 1 195 ? -17 21.766 -5.137 1 54.75 195 GLU B N 1
ATOM 3674 C CA . GLU B 1 195 ? -18.172 21.125 -5.723 1 54.75 195 GLU B CA 1
ATOM 3675 C C . GLU B 1 195 ? -19.453 21.70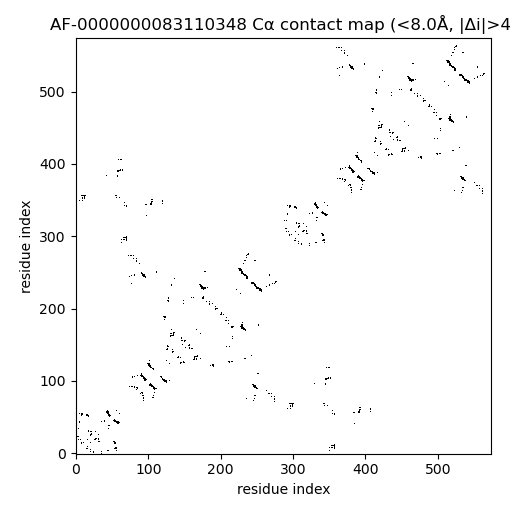3 -5.133 1 54.75 195 GLU B C 1
ATOM 3677 O O . GLU B 1 195 ? -20.562 21.297 -5.512 1 54.75 195 GLU B O 1
ATOM 3682 N N . MET B 1 196 ? -19.234 22.562 -4.238 1 56.59 196 MET B N 1
ATOM 3683 C CA . MET B 1 196 ? -20.406 23.141 -3.594 1 56.59 196 MET B CA 1
ATOM 3684 C C . MET B 1 196 ? -20.812 24.453 -4.273 1 56.59 196 MET B C 1
ATOM 3686 O O . MET B 1 196 ? -19.953 25.156 -4.816 1 56.59 196 MET B O 1
ATOM 3690 N N . PRO B 1 197 ? -22.125 24.641 -4.367 1 59.34 197 PRO B N 1
ATOM 3691 C CA . PRO B 1 197 ? -22.531 25.969 -4.828 1 59.34 197 PRO B CA 1
ATOM 3692 C C . PRO B 1 197 ? -21.875 27.094 -4.023 1 59.34 197 PRO B C 1
ATOM 3694 O O . PRO B 1 197 ? -21.578 26.922 -2.84 1 59.34 197 PRO B O 1
ATOM 3697 N N . THR B 1 198 ? -21.672 28.156 -4.762 1 58.5 198 THR B N 1
ATOM 3698 C CA . THR B 1 198 ? -20.938 29.297 -4.23 1 58.5 198 THR B CA 1
ATOM 3699 C C . THR B 1 198 ? -21.5 29.703 -2.863 1 58.5 198 THR B C 1
ATOM 3701 O O . THR B 1 198 ? -20.734 29.938 -1.925 1 58.5 198 THR B O 1
ATOM 3704 N N . PRO B 1 199 ? -22.859 29.766 -2.727 1 56.25 199 PRO B N 1
ATOM 3705 C CA . PRO B 1 199 ? -23.344 30.188 -1.417 1 56.25 199 PRO B CA 1
ATOM 3706 C C . PRO B 1 199 ? -23 29.203 -0.305 1 56.25 199 PRO B C 1
ATOM 3708 O O . PRO B 1 199 ? -22.703 29.625 0.821 1 56.25 199 PRO B O 1
ATOM 3711 N N . VAL B 1 200 ? -22.984 28.016 -0.646 1 58.28 200 VAL B N 1
ATOM 3712 C CA . VAL B 1 200 ? -22.672 26.984 0.331 1 58.28 200 VAL B CA 1
ATOM 3713 C C . VAL B 1 200 ? -21.188 27.031 0.68 1 58.28 200 VAL B C 1
ATOM 3715 O O . VAL B 1 200 ? -20.812 26.891 1.845 1 58.28 200 VAL B O 1
ATOM 3718 N N . ARG B 1 201 ? -20.484 27.281 -0.295 1 60.81 201 ARG B N 1
ATOM 3719 C CA . ARG B 1 201 ? -19.047 27.422 -0.076 1 60.81 201 ARG B CA 1
ATOM 3720 C C . ARG B 1 201 ? -18.75 28.562 0.894 1 60.81 201 ARG B C 1
ATOM 3722 O O . ARG B 1 201 ? -17.906 28.422 1.779 1 60.81 201 ARG B O 1
ATOM 3729 N N . HIS B 1 202 ? -19.484 29.641 0.683 1 58.62 202 HIS B N 1
ATOM 3730 C CA . HIS B 1 202 ? -19.281 30.781 1.56 1 58.62 202 HIS B CA 1
ATOM 3731 C C . HIS B 1 202 ? -19.656 30.453 3.002 1 58.62 202 HIS B C 1
ATOM 3733 O O . HIS B 1 202 ? -18.922 30.812 3.93 1 58.62 202 HIS B O 1
ATOM 3739 N N . ILE B 1 203 ? -20.672 29.734 3.104 1 56.56 203 ILE B N 1
ATOM 3740 C CA . ILE B 1 203 ? -21.125 29.359 4.441 1 56.56 203 ILE B CA 1
ATOM 3741 C C . ILE B 1 203 ? -20.109 28.406 5.074 1 56.56 203 ILE B C 1
ATOM 3743 O O . ILE B 1 203 ? -19.766 28.547 6.25 1 56.56 203 ILE B O 1
ATOM 3747 N N . MET B 1 204 ? -19.703 27.594 4.289 1 60.44 204 MET B N 1
ATOM 3748 C CA . MET B 1 204 ? -18.734 26.641 4.797 1 60.44 204 MET B CA 1
ATOM 3749 C C . MET B 1 204 ? -17.438 27.328 5.203 1 60.44 204 MET B C 1
ATOM 3751 O O . MET B 1 204 ? -16.844 27 6.234 1 60.44 204 MET B O 1
ATOM 3755 N N . ASP B 1 205 ? -17.094 28.281 4.398 1 59.25 205 ASP B N 1
ATOM 3756 C CA . ASP B 1 205 ? -15.906 29.078 4.723 1 59.25 205 ASP B CA 1
ATOM 3757 C C . ASP B 1 205 ? -16.078 29.812 6.047 1 59.25 205 ASP B C 1
ATOM 3759 O O . ASP B 1 205 ? -15.164 29.859 6.867 1 59.25 205 ASP B O 1
ATOM 3763 N N . GLN B 1 206 ? -17.25 30.359 6.211 1 58.31 206 GLN B N 1
ATOM 3764 C CA . GLN B 1 206 ? -17.562 31.078 7.445 1 58.31 206 GLN B CA 1
ATOM 3765 C C . GLN B 1 206 ? -17.531 30.141 8.648 1 58.31 206 GLN B C 1
ATOM 3767 O O . GLN B 1 206 ? -17.031 30.5 9.719 1 58.31 206 GLN B O 1
ATOM 3772 N N . LEU B 1 207 ? -18.062 29.016 8.375 1 60.88 207 LEU B N 1
ATOM 3773 C CA . LEU B 1 207 ? -18.094 28.016 9.445 1 60.88 207 LEU B CA 1
ATOM 3774 C C . LEU B 1 207 ? -16.672 27.641 9.852 1 60.88 207 LEU B C 1
ATOM 3776 O O . LEU B 1 207 ? -16.375 27.516 11.047 1 60.88 207 LEU B O 1
ATOM 3780 N N . LEU B 1 208 ? -15.898 27.562 8.969 1 61.56 208 LEU B N 1
ATOM 3781 C CA . LEU B 1 208 ? -14.508 27.203 9.242 1 61.56 208 LEU B CA 1
ATOM 3782 C C . LEU B 1 208 ? -13.812 28.312 10.039 1 61.56 208 LEU B C 1
ATOM 3784 O O . LEU B 1 208 ? -13.047 28.016 10.961 1 61.56 208 LEU B O 1
ATOM 3788 N N . VAL B 1 209 ? -14.117 29.562 9.711 1 60.5 209 VAL B N 1
ATOM 3789 C CA . VAL B 1 209 ? -13.578 30.703 10.445 1 60.5 209 VAL B CA 1
ATOM 3790 C C . VAL B 1 209 ? -14.055 30.641 11.898 1 60.5 209 VAL B C 1
ATOM 3792 O O . VAL B 1 209 ? -13.273 30.875 12.82 1 60.5 209 VAL B O 1
ATOM 3795 N N . GLU B 1 210 ? -15.281 30.344 11.992 1 60.47 210 GLU B N 1
ATOM 3796 C CA . GLU B 1 210 ? -15.844 30.312 13.344 1 60.47 210 GLU B CA 1
ATOM 3797 C C . GLU B 1 210 ? -15.242 29.172 14.164 1 60.47 210 GLU B C 1
ATOM 3799 O O . GLU B 1 210 ? -14.984 29.328 15.352 1 60.47 210 GLU B O 1
ATOM 3804 N N . PHE B 1 211 ? -15.062 28.172 13.469 1 61 211 PHE B N 1
ATOM 3805 C CA . PHE B 1 211 ? -14.469 27.047 14.172 1 61 211 PHE B CA 1
ATOM 3806 C C . PHE B 1 211 ? -13.055 27.375 14.625 1 61 211 PHE B C 1
ATOM 3808 O O . PHE B 1 211 ? -12.633 26.953 15.711 1 61 211 PHE B O 1
ATOM 3815 N N . THR B 1 212 ? -12.352 28 13.789 1 59.31 212 THR B N 1
ATOM 3816 C CA . THR B 1 212 ? -11 28.438 14.133 1 59.31 212 THR B CA 1
ATOM 3817 C C . THR B 1 212 ? -11.008 29.297 15.398 1 59.31 212 THR B C 1
ATOM 3819 O O . THR B 1 212 ? -10.102 29.188 16.234 1 59.31 212 THR B O 1
ATOM 3822 N N . THR B 1 213 ? -12.023 30.109 15.422 1 57.16 213 THR B N 1
ATOM 3823 C CA . THR B 1 213 ? -12.133 31 16.562 1 57.16 213 THR B CA 1
ATOM 3824 C C . THR B 1 213 ? -12.445 30.219 17.844 1 57.16 213 THR B C 1
ATOM 3826 O O . THR B 1 213 ? -11.914 30.516 18.906 1 57.16 213 THR B O 1
ATOM 3829 N N . ILE B 1 214 ? -13.242 29.25 17.656 1 54.22 214 ILE B N 1
ATOM 3830 C CA . ILE B 1 214 ? -13.641 28.469 18.812 1 54.22 214 ILE B CA 1
ATOM 3831 C C . ILE B 1 214 ? -12.477 27.594 19.281 1 54.22 214 ILE B C 1
ATOM 3833 O O . ILE B 1 214 ? -12.211 27.484 20.484 1 54.22 214 ILE B O 1
ATOM 3837 N N . GLY B 1 215 ? -11.938 26.75 18.5 1 53.56 215 GLY B N 1
ATOM 3838 C CA . GLY B 1 215 ? -10.922 25.766 18.844 1 53.56 215 GLY B CA 1
ATOM 3839 C C . GLY B 1 215 ? -9.672 26.375 19.438 1 53.56 215 GLY B C 1
ATOM 3840 O O . GLY B 1 215 ? -8.969 25.734 20.219 1 53.56 215 GLY B O 1
ATOM 3841 N N . PHE B 1 216 ? -9.211 27.5 18.859 1 52.22 216 PHE B N 1
ATOM 3842 C CA . PHE B 1 216 ? -7.969 28.156 19.266 1 52.22 216 PHE B CA 1
ATOM 3843 C C . PHE B 1 216 ? -8.133 28.844 20.609 1 52.22 216 PHE B C 1
ATOM 3845 O O . PHE B 1 216 ? -7.145 29.203 21.25 1 52.22 216 PHE B O 1
ATOM 3852 N N . LEU B 1 217 ? -9.375 29.047 20.875 1 46.66 217 LEU B N 1
ATOM 3853 C CA . LEU B 1 217 ? -9.477 29.969 22 1 46.66 217 LEU B CA 1
ATOM 3854 C C . LEU B 1 217 ? -9.219 29.234 23.312 1 46.66 217 LEU B C 1
ATOM 3856 O O . LEU B 1 217 ? -9.359 29.828 24.391 1 46.66 217 LEU B O 1
ATOM 3860 N N . SER B 1 218 ? -9.234 27.938 23.281 1 46.34 218 SER B N 1
ATOM 3861 C CA . SER B 1 218 ? -9.195 27.641 24.719 1 46.34 218 SER B CA 1
ATOM 3862 C C . SER B 1 218 ? -7.855 28.031 25.328 1 46.34 218 SER B C 1
ATOM 3864 O O . SER B 1 218 ? -6.797 27.75 24.766 1 46.34 218 SER B O 1
ATOM 3866 N N . ASP B 1 219 ? -7.883 29.047 25.906 1 47.25 219 ASP B N 1
ATOM 3867 C CA . ASP B 1 219 ? -6.84 29.422 26.859 1 47.25 219 ASP B CA 1
ATOM 3868 C C . ASP B 1 219 ? -6.188 28.188 27.484 1 47.25 219 ASP B C 1
ATOM 3870 O O . ASP B 1 219 ? -6.871 27.219 27.781 1 47.25 219 ASP B O 1
ATOM 3874 N N . ASP B 1 220 ? -4.91 27.906 27.078 1 50.44 220 ASP B N 1
ATOM 3875 C CA . ASP B 1 220 ? -3.971 26.891 27.547 1 50.44 220 ASP B CA 1
ATOM 3876 C C . ASP B 1 220 ? -4.227 26.547 29.016 1 50.44 220 ASP B C 1
ATOM 3878 O O . ASP B 1 220 ? -3.512 25.734 29.594 1 50.44 220 ASP B O 1
ATOM 3882 N N . ASN B 1 221 ? -4.945 27.469 29.75 1 47.94 221 ASN B N 1
ATOM 3883 C CA . ASN B 1 221 ? -5.004 27.156 31.172 1 47.94 221 ASN B CA 1
ATOM 3884 C C . ASN B 1 221 ? -6.422 26.781 31.609 1 47.94 221 ASN B C 1
ATOM 3886 O O . ASN B 1 221 ? -7.125 27.609 32.188 1 47.94 221 ASN B O 1
ATOM 3890 N N . PRO B 1 222 ? -7.035 25.812 31 1 52.22 222 PRO B N 1
ATOM 3891 C CA . PRO B 1 222 ? -8.438 25.531 31.328 1 52.22 222 PRO B CA 1
ATOM 3892 C C . PRO B 1 222 ? -8.695 25.422 32.812 1 52.22 222 PRO B C 1
ATOM 3894 O O . PRO B 1 222 ? -9.836 25.219 33.25 1 52.22 222 PRO B O 1
ATOM 3897 N N . GLY B 1 223 ? -7.875 26.094 33.656 1 53.94 223 GLY B N 1
ATOM 3898 C CA . GLY B 1 223 ? -8.094 25.891 35.062 1 53.94 223 GLY B CA 1
ATOM 3899 C C . GLY B 1 223 ? -8.234 24.438 35.438 1 53.94 223 GLY B C 1
ATOM 3900 O O . GLY B 1 223 ? -7.609 23.562 34.844 1 53.94 223 GLY B O 1
ATOM 3901 N N . ARG B 1 224 ? -8.969 24.016 36.594 1 58.66 224 ARG B N 1
ATOM 3902 C CA . ARG B 1 224 ? -9.086 22.703 37.25 1 58.66 224 ARG B CA 1
ATOM 3903 C C . ARG B 1 224 ? -10.094 21.828 36.531 1 58.66 224 ARG B C 1
ATOM 3905 O O . ARG B 1 224 ? -10.211 20.625 36.844 1 58.66 224 ARG B O 1
ATOM 3912 N N . ARG B 1 225 ? -10.781 22.266 35.469 1 74.75 225 ARG B N 1
ATOM 3913 C CA . ARG B 1 225 ? -11.867 21.469 34.906 1 74.75 225 ARG B CA 1
ATOM 3914 C C . ARG B 1 225 ? -11.414 20.719 33.656 1 74.75 225 ARG B C 1
ATOM 3916 O O . ARG B 1 225 ? -10.57 21.203 32.906 1 74.75 225 ARG B O 1
ATOM 3923 N N . LYS B 1 226 ? -11.812 19.484 33.656 1 83.75 226 LYS B N 1
ATOM 3924 C CA . LYS B 1 226 ? -11.57 18.672 32.469 1 83.75 226 LYS B CA 1
ATOM 3925 C C . LYS B 1 226 ? -12.164 19.344 31.234 1 83.75 226 LYS B C 1
ATOM 3927 O O . LYS B 1 226 ? -13.242 19.938 31.297 1 83.75 226 LYS B O 1
ATOM 3932 N N . GLN B 1 227 ? -11.414 19.453 30.219 1 81.69 227 GLN B N 1
ATOM 3933 C CA . GLN B 1 227 ? -11.844 20.062 28.969 1 81.69 227 GLN B CA 1
ATOM 3934 C C . GLN B 1 227 ? -11.914 19.016 27.844 1 81.69 227 GLN B C 1
ATOM 3936 O O . GLN B 1 227 ? -11.133 18.078 27.828 1 81.69 227 GLN B O 1
ATOM 3941 N N . PRO B 1 228 ? -12.922 19.203 27.031 1 82.25 228 PRO B N 1
ATOM 3942 C CA . PRO B 1 228 ? -12.969 18.281 25.891 1 82.25 228 PRO B CA 1
ATOM 3943 C C . PRO B 1 228 ? -11.758 18.422 24.969 1 82.25 228 PRO B C 1
ATOM 3945 O O . PRO B 1 228 ? -11.383 19.531 24.594 1 82.25 228 PRO B O 1
ATOM 3948 N N . VAL B 1 229 ? -11.094 17.328 24.688 1 85.31 229 VAL B N 1
ATOM 3949 C CA . VAL B 1 229 ? -9.922 17.297 23.812 1 85.31 229 VAL B CA 1
ATOM 3950 C C . VAL B 1 229 ? -10.188 16.375 22.625 1 85.31 229 VAL B C 1
ATOM 3952 O O . VAL B 1 229 ? -10.555 15.211 22.797 1 85.31 229 VAL B O 1
ATOM 3955 N N . VAL B 1 230 ? -10.016 16.922 21.5 1 83 230 VAL B N 1
ATOM 3956 C CA . VAL B 1 230 ? -10.25 16.125 20.297 1 83 230 VAL B CA 1
ATOM 3957 C C . VAL B 1 230 ? -8.938 15.516 19.812 1 83 230 VAL B C 1
ATOM 3959 O O . VAL B 1 230 ? -8.891 14.336 19.453 1 83 230 VAL B O 1
ATOM 3962 N N . THR B 1 231 ? -7.922 16.422 19.797 1 89.69 231 THR B N 1
ATOM 3963 C CA . THR B 1 231 ? -6.652 15.93 19.266 1 89.69 231 THR B CA 1
ATOM 3964 C C . THR B 1 231 ? -5.48 16.547 20.031 1 89.69 231 THR B C 1
ATOM 3966 O O . THR B 1 231 ? -5.547 17.688 20.469 1 89.69 231 THR B O 1
ATOM 3969 N N . ILE B 1 232 ? -4.508 15.836 20.25 1 93.06 232 ILE B N 1
ATOM 3970 C CA . ILE B 1 232 ? -3.178 16.266 20.672 1 93.06 232 ILE B CA 1
ATOM 3971 C C . ILE B 1 232 ? -2.148 15.867 19.609 1 93.06 232 ILE B C 1
ATOM 3973 O O . ILE B 1 232 ? -2.027 14.68 19.281 1 93.06 232 ILE B O 1
ATOM 3977 N N . ALA B 1 233 ? -1.448 16.844 19.016 1 96.31 233 ALA B N 1
ATOM 3978 C CA . ALA B 1 233 ? -0.607 16.531 17.859 1 96.31 233 ALA B CA 1
ATOM 3979 C C . ALA B 1 233 ? 0.787 17.125 18.016 1 96.31 233 ALA B C 1
ATOM 3981 O O . ALA B 1 233 ? 0.946 18.188 18.625 1 96.31 233 ALA B O 1
ATOM 3982 N N . ALA B 1 234 ? 1.792 16.469 17.516 1 97.81 234 ALA B N 1
ATOM 3983 C CA . ALA B 1 234 ? 3.18 16.922 17.547 1 97.81 234 ALA B CA 1
ATOM 3984 C C . ALA B 1 234 ? 3.861 16.672 16.203 1 97.81 234 ALA B C 1
ATOM 3986 O O . ALA B 1 234 ? 3.482 15.758 15.461 1 97.81 234 ALA B O 1
ATOM 3987 N N . PRO B 1 235 ? 4.844 17.484 15.906 1 97.31 235 PRO B N 1
ATOM 3988 C CA . PRO B 1 235 ? 5.516 17.375 14.609 1 97.31 235 PRO B CA 1
ATOM 3989 C C . PRO B 1 235 ? 6.539 16.25 14.562 1 97.31 235 PRO B C 1
ATOM 3991 O O . PRO B 1 235 ? 7.062 15.844 15.602 1 97.31 235 PRO B O 1
ATOM 3994 N N . VAL B 1 236 ? 6.754 15.688 13.422 1 97.19 236 VAL B N 1
ATOM 3995 C CA . VAL B 1 236 ? 7.887 14.836 13.086 1 97.19 236 VAL B CA 1
ATOM 3996 C C . VAL B 1 236 ? 8.773 15.539 12.062 1 97.19 236 VAL B C 1
ATOM 3998 O O . VAL B 1 236 ? 8.289 16.062 11.062 1 97.19 236 VAL B O 1
ATOM 4001 N N . PHE B 1 237 ? 10.031 15.5 12.344 1 95.06 237 PHE B N 1
ATOM 4002 C CA . PHE B 1 237 ? 10.961 16.25 11.508 1 95.06 237 PHE B CA 1
ATOM 4003 C C . PHE B 1 237 ? 11.719 15.312 10.57 1 95.06 237 PHE B C 1
ATOM 4005 O O . PHE B 1 237 ? 11.914 14.133 10.883 1 95.06 237 PHE B O 1
ATOM 4012 N N . ASP B 1 238 ? 12.023 15.867 9.43 1 90.56 238 ASP B N 1
ATOM 4013 C CA . ASP B 1 238 ? 12.875 15.109 8.516 1 90.56 238 ASP B CA 1
ATOM 4014 C C . ASP B 1 238 ? 14.352 15.328 8.836 1 90.56 238 ASP B C 1
ATOM 4016 O O . ASP B 1 238 ? 14.695 15.883 9.883 1 90.56 238 ASP B O 1
ATOM 4020 N N . THR B 1 239 ? 15.234 14.836 7.961 1 86.62 239 THR B N 1
ATOM 4021 C CA . THR B 1 239 ? 16.672 14.875 8.203 1 86.62 239 THR B CA 1
ATOM 4022 C C . THR B 1 239 ? 17.188 16.312 8.156 1 86.62 239 THR B C 1
ATOM 4024 O O . THR B 1 239 ? 18.25 16.609 8.688 1 86.62 239 THR B O 1
ATOM 4027 N N . ARG B 1 240 ? 16.469 17.234 7.52 1 86.12 240 ARG B N 1
ATOM 4028 C CA . ARG B 1 240 ? 16.844 18.641 7.438 1 86.12 240 ARG B CA 1
ATOM 4029 C C . ARG B 1 240 ? 16.203 19.453 8.547 1 86.12 240 ARG B C 1
ATOM 4031 O O . ARG B 1 240 ? 16.188 20.688 8.5 1 86.12 240 ARG B O 1
ATOM 4038 N N . ARG B 1 241 ? 15.508 18.766 9.438 1 88.62 241 ARG B N 1
ATOM 4039 C CA . ARG B 1 241 ? 14.859 19.375 10.602 1 88.62 241 ARG B CA 1
ATOM 4040 C C . ARG B 1 241 ? 13.664 20.219 10.18 1 88.62 241 ARG B C 1
ATOM 4042 O O . ARG B 1 241 ? 13.344 21.203 10.844 1 88.62 241 ARG B O 1
ATOM 4049 N N . GLN B 1 242 ? 13.227 19.938 9.055 1 89.94 242 GLN B N 1
ATOM 4050 C CA . GLN B 1 242 ? 11.945 20.5 8.641 1 89.94 242 GLN B CA 1
ATOM 4051 C C . GLN B 1 242 ? 10.789 19.562 9 1 89.94 242 GLN B C 1
ATOM 4053 O O . GLN B 1 242 ? 10.938 18.344 8.984 1 89.94 242 GLN B O 1
ATOM 4058 N N . VAL B 1 243 ? 9.664 20.203 9.352 1 92.94 243 VAL B N 1
ATOM 4059 C CA . VAL B 1 243 ? 8.5 19.391 9.703 1 92.94 243 VAL B CA 1
ATOM 4060 C C . VAL B 1 243 ? 8.031 18.609 8.484 1 92.94 243 VAL B C 1
ATOM 4062 O O . VAL B 1 243 ? 7.785 19.172 7.422 1 92.94 243 VAL B O 1
ATOM 4065 N N . ALA B 1 244 ? 7.922 17.359 8.617 1 92.81 244 ALA B N 1
ATOM 4066 C CA . ALA B 1 244 ? 7.578 16.484 7.5 1 92.81 244 ALA B CA 1
ATOM 4067 C C . ALA B 1 244 ? 6.141 15.977 7.613 1 92.81 244 ALA B C 1
ATOM 4069 O O . ALA B 1 244 ? 5.438 15.859 6.609 1 92.81 244 ALA B O 1
ATOM 4070 N N . LEU B 1 245 ? 5.77 15.648 8.781 1 95.81 245 LEU B N 1
ATOM 4071 C CA . LEU B 1 245 ? 4.438 15.148 9.094 1 95.81 245 LEU B CA 1
ATOM 4072 C C . LEU B 1 245 ? 4.117 15.344 10.57 1 95.81 245 LEU B C 1
ATOM 4074 O O . LEU B 1 245 ? 4.914 15.922 11.312 1 95.81 245 LEU B O 1
ATOM 4078 N N . MET B 1 246 ? 2.912 14.992 10.992 1 96.44 246 MET B N 1
ATOM 4079 C CA . MET B 1 246 ? 2.596 15.078 12.414 1 96.44 246 MET B CA 1
ATOM 4080 C C . MET B 1 246 ? 1.919 13.797 12.898 1 96.44 246 MET B C 1
ATOM 4082 O O . MET B 1 246 ? 1.299 13.086 12.109 1 96.44 246 MET B O 1
ATOM 4086 N N . LEU B 1 247 ? 2.162 13.492 14.07 1 96.81 247 LEU B N 1
ATOM 4087 C CA . LEU B 1 247 ? 1.504 12.422 14.812 1 96.81 247 LEU B CA 1
ATOM 4088 C C . LEU B 1 247 ? 0.442 12.984 15.75 1 96.81 247 LEU B C 1
ATOM 4090 O O . LEU B 1 247 ? 0.672 13.992 16.422 1 96.81 247 LEU B O 1
ATOM 4094 N N . ALA B 1 248 ? -0.736 12.344 15.766 1 94.06 248 ALA B N 1
ATOM 4095 C CA . ALA B 1 248 ? -1.829 12.883 16.562 1 94.06 248 ALA B CA 1
ATOM 4096 C C . ALA B 1 248 ? -2.492 11.797 17.406 1 94.06 248 ALA B C 1
ATOM 4098 O O . ALA B 1 248 ? -2.654 10.664 16.953 1 94.06 248 ALA B O 1
ATOM 4099 N N . VAL B 1 249 ? -2.836 12.125 18.609 1 93.69 249 VAL B N 1
ATOM 4100 C CA . VAL B 1 249 ? -3.668 11.32 19.5 1 93.69 249 VAL B CA 1
ATOM 4101 C C . VAL B 1 249 ? -5.09 11.875 19.516 1 93.69 249 VAL B C 1
ATOM 4103 O O . VAL B 1 249 ? -5.285 13.094 19.578 1 93.69 249 VAL B O 1
ATOM 4106 N N . HIS B 1 250 ? -6.055 10.953 19.516 1 88.25 250 HIS B N 1
ATOM 4107 C CA . HIS B 1 250 ? -7.449 11.383 19.438 1 88.25 250 HIS B CA 1
ATOM 4108 C C . HIS B 1 250 ? -8.242 10.891 20.641 1 88.25 250 HIS B C 1
ATOM 4110 O O . HIS B 1 250 ? -9.031 9.953 20.531 1 88.25 250 HIS B O 1
ATOM 4116 N N . PRO B 1 251 ? -8.172 11.586 21.734 1 86.25 251 PRO B N 1
ATOM 4117 C CA . PRO B 1 251 ? -8.93 11.164 22.906 1 86.25 251 PRO B CA 1
ATOM 4118 C C . PRO B 1 251 ? -10.438 11.312 22.734 1 86.25 251 PRO B C 1
ATOM 4120 O O . PRO B 1 251 ? -11.203 10.414 23.094 1 86.25 251 PRO B O 1
ATOM 4123 N N . LEU B 1 252 ? -10.898 12.469 22.203 1 82.12 252 LEU B N 1
ATOM 4124 C CA . LEU B 1 252 ? -12.297 12.797 21.984 1 82.12 252 LEU B CA 1
ATOM 4125 C C . LEU B 1 252 ? -13.094 12.688 23.281 1 82.12 252 LEU B C 1
ATOM 4127 O O . LEU B 1 252 ? -14.195 12.141 23.297 1 82.12 252 LEU B O 1
ATOM 4131 N N . CYS B 1 253 ? -12.57 13.078 24.297 1 81.56 253 CYS B N 1
ATOM 4132 C CA . CYS B 1 253 ? -13.18 13.094 25.625 1 81.56 253 CYS B CA 1
ATOM 4133 C C . CYS B 1 253 ? -12.562 14.18 26.5 1 81.56 253 CYS B C 1
ATOM 4135 O O . CYS B 1 253 ? -11.555 14.781 26.125 1 81.56 253 CYS B O 1
ATOM 4137 N N . PRO B 1 254 ? -13.242 14.5 27.578 1 85.56 254 PRO B N 1
ATOM 4138 C CA . PRO B 1 254 ? -12.641 15.477 28.484 1 85.56 254 PRO B CA 1
ATOM 4139 C C . PRO B 1 254 ? -11.367 14.961 29.156 1 85.56 254 PRO B C 1
ATOM 4141 O O . PRO B 1 254 ? -11.312 13.797 29.562 1 85.56 254 PRO B O 1
ATOM 4144 N N . LEU B 1 255 ? -10.398 15.75 29.172 1 89.38 255 LEU B N 1
ATOM 4145 C CA . LEU B 1 255 ? -9.133 15.438 29.828 1 89.38 255 LEU B CA 1
ATOM 4146 C C . LEU B 1 255 ? -8.719 16.562 30.766 1 89.38 255 LEU B C 1
ATOM 4148 O O . LEU B 1 255 ? -9.016 17.734 30.516 1 89.38 255 LEU B O 1
ATOM 4152 N N . SER B 1 256 ? -8.086 16.188 31.859 1 88.75 256 SER B N 1
ATOM 4153 C CA . SER B 1 256 ? -7.469 17.172 32.75 1 88.75 256 SER B CA 1
ATOM 4154 C C . SER B 1 256 ? -6.152 17.688 32.156 1 88.75 256 SER B C 1
ATOM 4156 O O . SER B 1 256 ? -5.602 17.078 31.234 1 88.75 256 SER B O 1
ATOM 4158 N N . ALA B 1 257 ? -5.645 18.781 32.75 1 88.81 257 ALA B N 1
ATOM 4159 C CA . ALA B 1 257 ? -4.355 19.328 32.344 1 88.81 257 ALA B CA 1
ATOM 4160 C C . ALA B 1 257 ? -3.236 18.312 32.531 1 88.81 257 ALA B C 1
ATOM 4162 O O . ALA B 1 257 ? -2.307 18.234 31.734 1 88.81 257 ALA B O 1
ATOM 4163 N N . ARG B 1 258 ? -3.33 17.578 33.625 1 91.31 258 ARG B N 1
ATOM 4164 C CA . ARG B 1 258 ? -2.314 16.562 33.906 1 91.31 258 ARG B CA 1
ATOM 4165 C C . ARG B 1 258 ? -2.328 15.461 32.844 1 91.31 258 ARG B C 1
ATOM 4167 O O . ARG B 1 258 ? -1.272 15.039 32.375 1 91.31 258 ARG B O 1
ATOM 4174 N N . GLN B 1 259 ? -3.539 15 32.531 1 93.06 259 GLN B N 1
ATOM 4175 C CA . GLN B 1 259 ? -3.676 13.953 31.516 1 93.06 259 GLN B CA 1
ATOM 4176 C C . GLN B 1 259 ? -3.137 14.414 30.172 1 93.06 259 GLN B C 1
ATOM 4178 O O . GLN B 1 259 ? -2.465 13.656 29.469 1 93.06 259 GLN B O 1
ATOM 4183 N N . ILE B 1 260 ? -3.443 15.656 29.844 1 93.62 260 ILE B N 1
ATOM 4184 C CA . ILE B 1 260 ? -2.979 16.234 28.578 1 93.62 260 ILE B CA 1
ATOM 4185 C C . ILE B 1 260 ? -1.451 16.266 28.562 1 93.62 260 ILE B C 1
ATOM 4187 O O . ILE B 1 260 ? -0.831 15.891 27.562 1 93.62 260 ILE B O 1
ATOM 4191 N N . ARG B 1 261 ? -0.859 16.641 29.641 1 94 261 ARG B N 1
ATOM 4192 C CA . ARG B 1 261 ? 0.595 16.719 29.75 1 94 261 ARG B CA 1
ATOM 4193 C C . ARG B 1 261 ? 1.229 15.336 29.609 1 94 261 ARG B C 1
ATOM 4195 O O . ARG B 1 261 ? 2.271 15.18 28.969 1 94 261 ARG B O 1
ATOM 4202 N N . VAL B 1 262 ? 0.617 14.375 30.219 1 96.12 262 VAL B N 1
ATOM 4203 C CA . VAL B 1 262 ? 1.145 13.016 30.156 1 96.12 262 VAL B CA 1
ATOM 4204 C C . VAL B 1 262 ? 1.093 12.5 28.719 1 96.12 262 VAL B C 1
ATOM 4206 O O . VAL B 1 262 ? 2.076 11.945 28.219 1 96.12 262 VAL B O 1
ATOM 4209 N N . ILE B 1 263 ? -0.055 12.688 28.078 1 96.75 263 ILE B N 1
ATOM 4210 C CA . ILE B 1 263 ? -0.219 12.242 26.703 1 96.75 263 ILE B CA 1
ATOM 4211 C C . ILE B 1 263 ? 0.74 13.008 25.797 1 96.75 263 ILE B C 1
ATOM 4213 O O . ILE B 1 263 ? 1.385 12.422 24.922 1 96.75 263 ILE B O 1
ATOM 4217 N N . GLY B 1 264 ? 0.809 14.336 26.016 1 97 264 GLY B N 1
ATOM 4218 C CA . GLY B 1 264 ? 1.712 15.164 25.25 1 97 264 GLY B CA 1
ATOM 4219 C C . GLY B 1 264 ? 3.162 14.727 25.344 1 97 264 GLY B C 1
ATOM 4220 O O . GLY B 1 264 ? 3.879 14.703 24.344 1 97 264 GLY B O 1
ATOM 4221 N N . LYS B 1 265 ? 3.578 14.359 26.516 1 97.31 265 LYS B N 1
ATOM 4222 C CA . LYS B 1 265 ? 4.949 13.914 26.719 1 97.31 265 LYS B CA 1
ATOM 4223 C C . LYS B 1 265 ? 5.219 12.602 25.984 1 97.31 265 LYS B C 1
ATOM 4225 O O . LYS B 1 265 ? 6.25 12.461 25.312 1 97.31 265 LYS B O 1
ATOM 4230 N N . LYS B 1 266 ? 4.316 11.695 26.125 1 98.19 266 LYS B N 1
ATOM 4231 C CA . LYS B 1 266 ? 4.473 10.422 25.422 1 98.19 266 LYS B CA 1
ATOM 4232 C C . LYS B 1 266 ? 4.492 10.625 23.906 1 98.19 266 LYS B C 1
ATOM 4234 O O . LYS B 1 266 ? 5.27 9.977 23.203 1 98.19 266 LYS B O 1
ATOM 4239 N N . LEU B 1 267 ? 3.623 11.484 23.469 1 98.31 267 LEU B N 1
ATOM 4240 C CA . LEU B 1 267 ? 3.547 11.836 22.047 1 98.31 267 LEU B CA 1
ATOM 4241 C C . LEU B 1 267 ? 4.863 12.438 21.562 1 98.31 267 LEU B C 1
ATOM 4243 O O . LEU B 1 267 ? 5.402 12.016 20.547 1 98.31 267 LEU B O 1
ATOM 4247 N N . THR B 1 268 ? 5.418 13.367 22.312 1 97.75 268 THR B N 1
ATOM 4248 C CA . THR B 1 268 ? 6.645 14.039 21.891 1 97.75 268 THR B CA 1
ATOM 4249 C C . THR B 1 268 ? 7.84 13.094 22 1 97.75 268 THR B C 1
ATOM 4251 O O . THR B 1 268 ? 8.773 13.18 21.203 1 97.75 268 THR B O 1
ATOM 4254 N N . ASP B 1 269 ? 7.82 12.18 22.953 1 97.38 269 ASP B N 1
ATOM 4255 C CA . ASP B 1 269 ? 8.859 11.156 23.016 1 97.38 269 ASP B CA 1
ATOM 4256 C C . ASP B 1 269 ? 8.883 10.312 21.75 1 97.38 269 ASP B C 1
ATOM 4258 O O . ASP B 1 269 ? 9.945 10.062 21.188 1 97.38 269 ASP B O 1
ATOM 4262 N N . GLU B 1 270 ? 7.703 9.922 21.281 1 97.38 270 GLU B N 1
ATOM 4263 C CA . GLU B 1 270 ? 7.594 9.109 20.078 1 97.38 270 GLU B CA 1
ATOM 4264 C C . GLU B 1 270 ? 8.047 9.891 18.844 1 97.38 270 GLU B C 1
ATOM 4266 O O . GLU B 1 270 ? 8.781 9.367 18 1 97.38 270 GLU B O 1
ATOM 4271 N N . THR B 1 271 ? 7.523 11.164 18.75 1 97.44 271 THR B N 1
ATOM 4272 C CA . THR B 1 271 ? 7.859 11.93 17.547 1 97.44 271 THR B CA 1
ATOM 4273 C C . THR B 1 271 ? 9.352 12.25 17.516 1 97.44 271 THR B C 1
ATOM 4275 O O . THR B 1 271 ? 9.953 12.281 16.438 1 97.44 271 THR B O 1
ATOM 4278 N N . THR B 1 272 ? 9.969 12.453 18.672 1 95.25 272 THR B N 1
ATOM 4279 C CA . THR B 1 272 ? 11.406 12.68 18.734 1 95.25 272 THR B CA 1
ATOM 4280 C C . THR B 1 272 ? 12.18 11.43 18.312 1 95.25 272 THR B C 1
ATOM 4282 O O . THR B 1 272 ? 13.18 11.523 17.609 1 95.25 272 THR B O 1
ATOM 4285 N N . ALA B 1 273 ? 11.719 10.312 18.719 1 94.94 273 ALA B N 1
ATOM 4286 C CA . ALA B 1 273 ? 12.383 9.047 18.406 1 94.94 273 ALA B CA 1
ATOM 4287 C C . ALA B 1 273 ? 12.328 8.766 16.906 1 94.94 273 ALA B C 1
ATOM 4289 O O . ALA B 1 273 ? 13.258 8.188 16.344 1 94.94 273 ALA B O 1
ATOM 4290 N N . VAL B 1 274 ? 11.234 9.102 16.297 1 94.75 274 VAL B N 1
ATOM 4291 C CA . VAL B 1 274 ? 11.016 8.805 14.875 1 94.75 274 VAL B CA 1
ATOM 4292 C C . VAL B 1 274 ? 11.781 9.805 14.016 1 94.75 274 VAL B C 1
ATOM 4294 O O . VAL B 1 274 ? 12.164 9.5 12.883 1 94.75 274 VAL B O 1
ATOM 4297 N N . SER B 1 275 ? 11.984 11.055 14.508 1 92.62 275 SER B N 1
ATOM 4298 C CA . SER B 1 275 ? 12.68 12.086 13.758 1 92.62 275 SER B CA 1
ATOM 4299 C C . SER B 1 275 ? 14.18 11.805 13.672 1 92.62 275 SER B C 1
ATOM 4301 O O . SER B 1 275 ? 14.828 11.594 14.695 1 92.62 275 SER B O 1
ATOM 4303 N N . PRO B 1 276 ? 14.68 11.602 12.445 1 84.81 276 PRO B N 1
ATOM 4304 C CA . PRO B 1 276 ? 16.125 11.336 12.328 1 84.81 276 PRO B CA 1
ATOM 4305 C C . PRO B 1 276 ? 16.969 12.391 13.023 1 84.81 276 PRO B C 1
ATOM 4307 O O . PRO B 1 276 ? 16.625 13.57 13.023 1 84.81 276 PRO B O 1
ATOM 4310 N N . GLN B 1 277 ? 17.891 11.883 13.82 1 73.12 277 GLN B N 1
ATOM 4311 C CA . GLN B 1 277 ? 18.797 12.773 14.547 1 73.12 277 GLN B CA 1
ATOM 4312 C C . GLN B 1 277 ? 19.906 13.305 13.633 1 73.12 277 GLN B C 1
ATOM 4314 O O . GLN B 1 277 ? 20.328 12.609 12.711 1 73.12 277 GLN B O 1
ATOM 4319 N N . PRO B 1 278 ? 20.062 14.586 13.656 1 62.22 278 PRO B N 1
ATOM 4320 C CA . PRO B 1 278 ? 21.141 15.141 12.852 1 62.22 278 PRO B CA 1
ATOM 4321 C C . PRO B 1 278 ? 22.453 14.367 13.008 1 62.22 278 PRO B C 1
ATOM 4323 O O . PRO B 1 278 ? 22.719 13.797 14.07 1 62.22 278 PRO B O 1
ATOM 4326 N N . ARG B 1 279 ? 22.891 13.773 11.953 1 54.44 279 ARG B N 1
ATOM 4327 C CA . ARG B 1 279 ? 24.219 13.172 12.023 1 54.44 279 ARG B CA 1
ATOM 4328 C C . ARG B 1 279 ? 25.172 14.062 12.812 1 54.44 279 ARG B C 1
ATOM 4330 O O . ARG B 1 279 ? 25.109 15.289 12.719 1 54.44 279 ARG B O 1
ATOM 4337 N N . PRO B 1 280 ? 25.938 13.398 13.695 1 47.5 280 PRO B N 1
ATOM 4338 C CA . PRO B 1 280 ? 27.062 14.109 14.312 1 47.5 280 PRO B CA 1
ATOM 4339 C C . PRO B 1 280 ? 27.953 14.805 13.281 1 47.5 280 PRO B C 1
ATOM 4341 O O . PRO B 1 280 ? 28.266 14.227 12.234 1 47.5 280 PRO B O 1
ATOM 4344 N N . GLY B 1 281 ? 27.953 16.219 13.133 1 51.03 281 GLY B N 1
ATOM 4345 C CA . GLY B 1 281 ? 28.75 17.109 12.297 1 51.03 281 GLY B CA 1
ATOM 4346 C C . GLY B 1 281 ? 27.906 17.938 11.344 1 51.03 281 GLY B C 1
ATOM 4347 O O . GLY B 1 281 ? 28.453 18.719 10.562 1 51.03 281 GLY B O 1
ATOM 4348 N N . GLU B 1 282 ? 26.906 17.359 10.844 1 47.94 282 GLU B N 1
ATOM 4349 C CA . GLU B 1 282 ? 26.141 18.188 9.906 1 47.94 282 GLU B CA 1
ATOM 4350 C C . GLU B 1 282 ? 25.531 19.391 10.609 1 47.94 282 GLU B C 1
ATOM 4352 O O . GLU B 1 282 ? 24.859 19.25 11.633 1 47.94 282 GLU B O 1
ATOM 4357 N N . ILE B 1 283 ? 26.125 20.5 10.508 1 40.56 283 ILE B N 1
ATOM 4358 C CA . ILE B 1 283 ? 25.891 21.844 11.047 1 40.56 283 ILE B CA 1
ATOM 4359 C C . ILE B 1 283 ? 24.422 22.203 10.922 1 40.56 283 ILE B C 1
ATOM 4361 O O . ILE B 1 283 ? 23.797 21.953 9.883 1 40.56 283 ILE B O 1
ATOM 4365 N N . GLU B 1 284 ? 23.578 22.281 12.008 1 44.22 284 GLU B N 1
ATOM 4366 C CA . GLU B 1 284 ? 22.281 22.938 12.156 1 44.22 284 GLU B CA 1
ATOM 4367 C C . GLU B 1 284 ? 22.188 24.172 11.266 1 44.22 284 GLU B C 1
ATOM 4369 O O . GLU B 1 284 ? 23.062 25.047 11.297 1 44.22 284 GLU B O 1
ATOM 4374 N N . PRO B 1 285 ? 21.562 24.062 10.156 1 38.56 285 PRO B N 1
ATOM 4375 C CA . PRO B 1 285 ? 21.609 25.391 9.531 1 38.56 285 PRO B CA 1
ATOM 4376 C C . PRO B 1 285 ? 21.188 26.5 10.484 1 38.56 285 PRO B C 1
ATOM 4378 O O . PRO B 1 285 ? 20.375 26.297 11.375 1 38.56 285 PRO B O 1
ATOM 4381 N N . ALA B 1 286 ? 22.141 27.406 10.883 1 37.44 286 ALA B N 1
ATOM 4382 C CA . ALA B 1 286 ? 21.938 28.641 11.641 1 37.44 286 ALA B CA 1
ATOM 4383 C C . ALA B 1 286 ? 20.594 29.281 11.289 1 37.44 286 ALA B C 1
ATOM 4385 O O . ALA B 1 286 ? 20.328 29.562 10.117 1 37.44 286 ALA B O 1
ATOM 4386 N N . VAL B 1 287 ? 19.422 29.109 12.133 1 32.75 287 VAL B N 1
ATOM 4387 C CA . VAL B 1 287 ? 18.359 30.109 12.039 1 32.75 287 VAL B CA 1
ATOM 4388 C C . VAL B 1 287 ? 18.969 31.516 12.133 1 32.75 287 VAL B C 1
ATOM 4390 O O . VAL B 1 287 ? 19.844 31.75 12.969 1 32.75 287 VAL B O 1
#

Nearest PDB structures (foldseek):
  5y6i-assembly1_B  TM=7.690E-01  e=1.290E-10  Pseudomonas aeruginosa
  5y6i-assembly1_A  TM=5.352E-01  e=2.898E-11  Pseudomonas aeruginosa
  5whm-assembly2_D  TM=5.486E-01  e=4.067E-10  Brucella abortus
  5whm-assembly1_A  TM=5.513E-01  e=9.625E-10  Brucella abortus
  5whm-assembly1_C  TM=5.040E-01  e=4.832E-10  Brucella abortus

Organism: NCBI:txid185642

Foldseek 3Di:
DVVLLVVQVVCPPPFAALVRSCVVVVHDSVVSVVVQVVCCVVQQWPADPVVRTIHGGVVVVVVVVCVCVVPVLQVLLQVLQQVLCVVLVFKKFWWFDDPQWIFTQDIYHDHPDPDPDDGGQIFGLAAPPPLQQLLQADPVSVQVRDCLAPPPDPVSSVQSNVLSPVCVVLQKHWFQDAPVLVVVNSVLRRPPLVPDPPVSSVVSSVSNNVSSVPGRPDDLCPDFDFTFTAKMKGFAAEQLRHGGIMMIGGPNGTDGNVSSSVSNVSRSVSSVVSHDDHPDPPDNPPD/DVVLLVVQVVCPPPFAALVRSCVVVVHDSVVSVVVQVVCCVVQQWPADPPVRTIHGGDVVVVVVVCVCVVPVLQVLLQVLQQVLCVVLVFKKFWWFDDPQWIFTQDIYHDHPDPDPDDGGQIFGLAAPPPLQQLLQADPVSVVVRDCLAAPPDPVSSVLSNVQSPVCVVLQKHWFQDAPVLVVVNSVLRRPPLVPDPPVSSVVSSVSNNVSSVVRSPPDLCVDFDFTFTAKMKGFAAEQLRHGGIMMIGGPNGTDGNVSSSVSNVSRSVSSVVSHDDHPDPPDNPDD

Secondary structure (DSSP, 8-state):
-HHHHHHHHHTTTSPEEHHHHHHHHT--HHHHHHHHHHHHHTTSEEE-TTT-EEEE-HHHHHHHHHHHHH-HHHHHHHHHHHHHHHHHSSEEEEEEEETTEEEEEEEES--SSS----TT-EEESSTTTTHHHHTTS-HHHHHHHHHHHHTT-HHHHHHHHHHHHHHHHHSSEEE---HHHHHHHHHHHHS-GGGS-HHHHHHHHHHHHHHHHHHHTS-S--TTS-EEE-EEEEEEE-TTS-EEEEEEEE--EEE-HHHHHHHHHHHHHHHHHHSPPP-TTS-----/-HHHHHHHHHTTTSPEEHHHHHHHHT--HHHHHHHHHHHHHTTSEEE-TTT-EEEE-HHHHHHHHHHHHH-HHHHHHHHHHHHHHHHHSSEEEEEEEETTEEEEEEEES--SSS----TT-EEESSTTTTHHHHTTS-HHHHHHHHHHHHTT-HHHHHHHHHHHHHHHHHSSEEE---HHHHHHHHHHHHS-GGGS-HHHHHHHHHHHHHHHHHHHTS-S--TTS-EEE-EEEEEEE-TTS-EEEEEEEE--EEE-HHHHHHHHHHHHHHHHHHSPP--TTS-----